Protein AF-A0A949B953-F1 (afdb_monomer_lite)

Sequence (654 aa):
AFLNSTVLLGNTYESQLEIIDISEKSSPKLAGSCKIEGVPNGIFVQDNYAYINNSYLDYQTKRYTLESKLFIVDIKNIKNPKVAGSCNIPANSWSVFVKDSFAYTTSSVMDEETKSYSNSVLQVIDITNKNAPLLKGKCSIPGGAWEIDTKDNFLIISNNEGGVNIIDISDSNNPKVVNSLNTGGNSYDITISGNYGYIADGFEGFVIIGLQKEKPEEENITAGDGSNETNTSPRAFIKVFGDKINIVDFIADNPVYFSARDSFDPDGDDISYKWYVNGTEVLNNYPQNSIISESDEELAYLFQKRGDFEISLTVSDGNLTSQAKKQIKVENQPAVIKQIKEHNFDIEIECRLENKGVSNLKDIECYLRTPQTYDPFQVINSIKTNITGVEEVFDDSWNLLSHFKFGKGAVVKKGGMLKAIITASVTMYEYSFPAINSAGKNYDPGDEDLSIYTTDDLFIDSDNPIIIEAAKKTVGDETDPVKKAKKLYKYVAAKLRYDFARAKVNYEFMYASEILKIGKGVCADYAILYAALLRASGIPARVVGGIPSFLILSEKGQELDVGHAWTEVKLPGYGWIPIDITQEQGFMNADHFLNLATEKGSSFLYESQTMDWTSYYFDGFKYKWEGTEQPEADQSLIYRIKNLALSDMQVYGG

Radius of gyration: 29.8 Å; chains: 1; bounding box: 82×74×64 Å

Structure (mmCIF, N/CA/C/O backbone):
data_AF-A0A949B953-F1
#
_entry.id   AF-A0A949B953-F1
#
loop_
_atom_site.group_PDB
_atom_site.id
_atom_site.type_symbol
_atom_site.label_atom_id
_atom_site.label_alt_id
_atom_site.label_comp_id
_atom_site.label_asym_id
_atom_site.label_entity_id
_atom_site.label_seq_id
_atom_site.pdbx_PDB_ins_code
_atom_site.Cartn_x
_atom_site.Cartn_y
_atom_site.Cartn_z
_atom_site.occupancy
_atom_site.B_iso_or_equiv
_atom_site.auth_seq_id
_atom_site.auth_comp_id
_atom_site.auth_asym_id
_atom_site.auth_atom_id
_atom_site.pdbx_PDB_model_num
ATOM 1 N N . ALA A 1 1 ? -22.555 2.350 -4.839 1.00 90.81 1 ALA A N 1
ATOM 2 C CA . ALA A 1 1 ? -21.191 2.250 -5.389 1.00 90.81 1 ALA A CA 1
ATOM 3 C C . ALA A 1 1 ? -21.212 1.330 -6.600 1.00 90.81 1 ALA A C 1
ATOM 5 O O . ALA A 1 1 ? -22.115 0.503 -6.701 1.00 90.81 1 ALA A O 1
ATOM 6 N N . PHE A 1 2 ? -20.254 1.495 -7.505 1.00 93.06 2 PHE A N 1
ATOM 7 C CA . PHE A 1 2 ? -20.124 0.704 -8.724 1.00 93.06 2 PHE A CA 1
ATOM 8 C C . PHE A 1 2 ? -18.705 0.164 -8.772 1.00 93.06 2 PHE A C 1
ATOM 10 O O . PHE A 1 2 ? -17.769 0.939 -8.590 1.00 93.06 2 PHE A O 1
ATOM 17 N N . LEU A 1 3 ? -18.557 -1.141 -8.956 1.00 92.81 3 LEU A N 1
ATOM 18 C CA . LEU A 1 3 ? -17.257 -1.796 -8.999 1.00 92.81 3 LEU A CA 1
ATOM 19 C C . LEU A 1 3 ? -17.149 -2.652 -10.244 1.00 92.81 3 LEU A C 1
ATOM 21 O O . LEU A 1 3 ? -18.099 -3.318 -10.647 1.00 92.81 3 LEU A O 1
ATOM 25 N N . ASN A 1 4 ? -15.957 -2.659 -10.809 1.00 90.88 4 ASN A N 1
ATOM 26 C CA . ASN A 1 4 ? -15.557 -3.636 -11.795 1.00 90.88 4 ASN A CA 1
ATOM 27 C C . ASN A 1 4 ? -14.851 -4.775 -11.060 1.00 90.88 4 ASN A C 1
ATOM 29 O O . ASN A 1 4 ? -13.895 -4.526 -10.328 1.00 90.88 4 ASN A O 1
ATOM 33 N N . SER A 1 5 ? -15.302 -6.011 -11.246 1.00 88.12 5 SER A N 1
ATOM 34 C CA . SER A 1 5 ? -14.641 -7.192 -10.688 1.00 88.12 5 SER A CA 1
ATOM 35 C C . SER A 1 5 ? -14.274 -8.174 -11.793 1.00 88.12 5 SER A C 1
ATOM 37 O O . SER A 1 5 ? -14.942 -8.252 -12.826 1.00 88.12 5 SER A O 1
ATOM 39 N N . THR A 1 6 ? -13.176 -8.901 -11.587 1.00 86.56 6 THR A N 1
ATOM 40 C CA . THR A 1 6 ? -12.700 -9.955 -12.487 1.00 86.56 6 THR A CA 1
ATOM 41 C C . THR A 1 6 ? -12.263 -11.147 -11.659 1.00 86.56 6 THR A C 1
ATOM 43 O O . THR A 1 6 ? -11.453 -11.004 -10.746 1.00 86.56 6 THR A O 1
ATOM 46 N N . VAL A 1 7 ? -12.777 -12.326 -11.994 1.00 83.38 7 VAL A N 1
ATOM 47 C CA . VAL A 1 7 ? -12.374 -13.587 -11.372 1.00 83.38 7 VAL A CA 1
ATOM 48 C C . VAL A 1 7 ? -11.598 -14.414 -12.389 1.00 83.38 7 VAL A C 1
ATOM 50 O O . VAL A 1 7 ? -12.064 -14.645 -13.508 1.00 83.38 7 VAL A O 1
ATOM 53 N N . LEU A 1 8 ? -10.414 -14.879 -11.986 1.00 77.56 8 LEU A N 1
ATOM 54 C CA . LEU A 1 8 ? -9.625 -15.836 -12.753 1.00 77.56 8 LEU A CA 1
ATOM 55 C C . LEU A 1 8 ? -10.157 -17.253 -12.504 1.00 77.56 8 LEU A C 1
ATOM 57 O O . LEU A 1 8 ? -10.098 -17.770 -11.390 1.00 77.56 8 LEU A O 1
ATOM 61 N N . LEU A 1 9 ? -10.655 -17.894 -13.558 1.00 75.06 9 LEU A N 1
ATOM 62 C CA . LEU A 1 9 ? -11.172 -19.260 -13.540 1.00 75.06 9 LEU A CA 1
ATOM 63 C C . LEU A 1 9 ? -10.299 -20.136 -14.446 1.00 75.06 9 LEU A C 1
ATOM 65 O O . LEU A 1 9 ? -10.559 -20.294 -15.643 1.00 75.06 9 LEU A O 1
ATOM 69 N N . GLY A 1 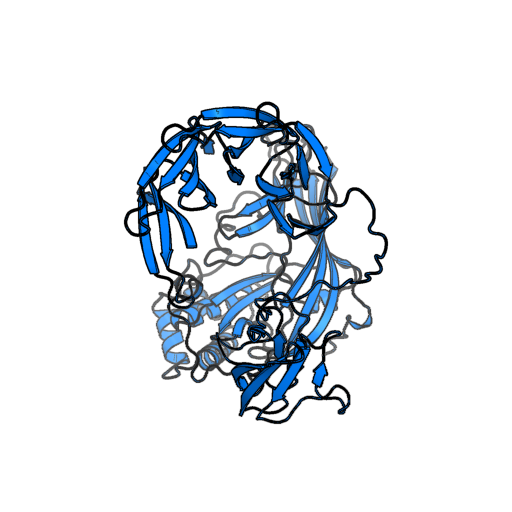10 ? -9.225 -20.690 -13.877 1.00 76.81 10 GLY A N 1
ATOM 70 C CA . GLY A 1 10 ? -8.228 -21.450 -14.633 1.00 76.81 10 GLY A CA 1
ATOM 71 C C . GLY A 1 10 ? -7.516 -20.567 -15.663 1.00 76.81 10 GLY A C 1
ATOM 72 O O . GLY A 1 10 ? -6.790 -19.659 -15.282 1.00 76.81 10 GLY A O 1
ATOM 73 N N . ASN A 1 11 ? -7.751 -20.820 -16.957 1.00 67.75 11 ASN A N 1
ATOM 74 C CA . ASN A 1 11 ? -7.204 -20.029 -18.074 1.00 67.75 11 ASN A CA 1
ATOM 75 C C . ASN A 1 11 ? -8.227 -19.042 -18.678 1.00 67.75 11 ASN A C 1
ATOM 77 O O . ASN A 1 11 ? -8.017 -18.539 -19.780 1.00 67.75 11 ASN A O 1
ATOM 81 N N . THR A 1 12 ? -9.368 -18.828 -18.020 1.00 64.94 12 THR A N 1
ATOM 82 C CA . THR A 1 12 ? -10.447 -17.949 -18.501 1.00 64.94 12 THR A CA 1
ATOM 83 C C . THR A 1 12 ? -10.809 -16.898 -17.461 1.00 64.94 12 THR A C 1
ATOM 85 O O . THR A 1 12 ? -10.579 -17.099 -16.271 1.00 64.94 12 THR A O 1
ATOM 88 N N . TYR A 1 13 ? -11.388 -15.788 -17.917 1.00 74.00 13 TYR A N 1
ATOM 89 C CA . TYR A 1 13 ? -11.782 -14.664 -17.073 1.00 74.00 13 TYR A CA 1
ATOM 90 C C . TYR A 1 13 ? -13.293 -14.493 -17.112 1.00 74.00 13 TYR A C 1
ATOM 92 O O . TYR A 1 13 ? -13.905 -14.568 -18.181 1.00 74.00 13 TYR A O 1
ATOM 100 N N . GLU A 1 14 ? -13.879 -14.223 -15.952 1.00 85.06 14 GLU A N 1
ATOM 101 C CA . GLU A 1 14 ? -15.237 -13.705 -15.863 1.00 85.06 14 GLU A CA 1
ATOM 102 C C . GLU A 1 14 ? -15.207 -12.343 -15.182 1.00 85.06 14 GLU A C 1
ATOM 104 O O . GLU A 1 14 ? -14.831 -12.237 -14.014 1.00 85.06 14 GLU A O 1
ATOM 109 N N . SER A 1 15 ? -15.617 -11.314 -15.922 1.00 90.25 15 SER A N 1
ATOM 110 C CA . SER A 1 15 ? -15.699 -9.948 -15.422 1.00 90.25 15 SER A CA 1
ATOM 111 C C . SER A 1 15 ? -17.143 -9.478 -15.334 1.00 90.25 15 SER A C 1
ATOM 113 O O . SER A 1 15 ? -18.028 -9.922 -16.078 1.00 90.25 15 SER A O 1
ATOM 115 N N . GLN A 1 16 ? -17.403 -8.582 -14.390 1.00 93.62 16 GLN A N 1
ATOM 116 C CA . GLN A 1 16 ? -18.730 -8.025 -14.181 1.00 93.62 16 GLN A CA 1
ATOM 117 C C . GLN A 1 16 ? -18.672 -6.611 -13.604 1.00 93.62 16 GLN A C 1
ATOM 119 O O . GLN A 1 16 ? -17.762 -6.254 -12.860 1.00 93.62 16 GLN A O 1
ATOM 124 N N . LEU A 1 17 ? -19.692 -5.825 -13.940 1.00 95.62 17 LEU A N 1
ATOM 125 C CA . LEU A 1 17 ? -20.083 -4.658 -13.163 1.00 95.62 17 LEU A CA 1
ATOM 126 C C . LEU A 1 17 ? -20.896 -5.136 -11.963 1.00 95.62 17 LEU A C 1
ATOM 128 O O . LEU A 1 17 ? -21.917 -5.804 -12.140 1.00 95.62 17 LEU A O 1
ATOM 132 N N . GLU A 1 18 ? -20.499 -4.726 -10.769 1.00 96.00 18 GLU A N 1
ATOM 133 C CA . GLU A 1 18 ? -21.241 -4.901 -9.528 1.00 96.00 18 GLU A CA 1
ATOM 134 C C . GLU A 1 18 ? -21.779 -3.557 -9.042 1.00 96.00 18 GLU A C 1
ATOM 136 O O . GLU A 1 18 ? -21.065 -2.556 -8.972 1.00 96.00 18 GLU A O 1
ATOM 141 N N . ILE A 1 19 ? -23.059 -3.534 -8.684 1.00 96.25 19 ILE A N 1
ATOM 142 C CA . ILE A 1 19 ? -23.706 -2.386 -8.055 1.00 96.25 19 ILE A CA 1
ATOM 143 C C . ILE A 1 19 ? -23.865 -2.723 -6.584 1.00 96.25 19 ILE A C 1
ATOM 145 O O . ILE A 1 19 ? -24.593 -3.649 -6.231 1.00 96.25 19 ILE A O 1
ATOM 149 N N . ILE A 1 20 ? -23.202 -1.959 -5.726 1.00 95.50 20 ILE A N 1
ATOM 150 C CA . ILE A 1 20 ? -23.234 -2.146 -4.277 1.00 95.50 20 ILE A CA 1
ATOM 151 C C . ILE A 1 20 ? -24.109 -1.062 -3.653 1.00 95.50 20 ILE A C 1
ATOM 153 O O . ILE A 1 20 ? -23.852 0.138 -3.811 1.00 95.50 20 ILE A O 1
ATOM 157 N N . ASP A 1 21 ? -25.142 -1.484 -2.933 1.00 91.12 21 ASP A N 1
ATOM 158 C CA . ASP A 1 21 ? -25.922 -0.627 -2.052 1.00 91.12 21 ASP A CA 1
ATOM 159 C C . ASP A 1 21 ? -25.069 -0.268 -0.833 1.00 91.12 21 ASP A C 1
ATOM 161 O O . ASP A 1 21 ? -24.653 -1.134 -0.065 1.00 91.12 21 ASP A O 1
ATOM 165 N N . ILE A 1 22 ? -24.797 1.027 -0.694 1.00 92.56 22 ILE A N 1
ATOM 166 C CA . ILE A 1 22 ? -24.008 1.617 0.392 1.00 92.56 22 ILE A CA 1
ATOM 167 C C . ILE A 1 22 ? -24.852 2.567 1.254 1.00 92.56 22 ILE A C 1
ATOM 169 O O . ILE A 1 22 ? -24.303 3.418 1.954 1.00 92.56 22 ILE A O 1
ATOM 173 N N . SER A 1 23 ? -26.185 2.462 1.179 1.00 89.06 23 SER A N 1
ATOM 174 C CA . SER A 1 23 ? -27.101 3.235 2.030 1.00 89.06 23 SER A CA 1
ATOM 175 C C . SER A 1 23 ? -26.819 2.995 3.517 1.00 89.06 23 SER A C 1
ATOM 177 O O . SER A 1 23 ? -26.822 3.935 4.311 1.00 89.06 23 SER A O 1
ATOM 179 N N . GLU A 1 24 ? -26.462 1.760 3.871 1.00 89.06 24 GLU A N 1
ATOM 180 C CA . GLU A 1 24 ? -25.864 1.389 5.149 1.00 89.06 24 GLU A CA 1
ATOM 181 C C . GLU A 1 24 ? -24.350 1.192 4.969 1.00 89.06 24 GLU A C 1
ATOM 183 O O . GLU A 1 24 ? -23.883 0.109 4.628 1.00 89.06 24 GLU A O 1
ATOM 188 N N . LYS A 1 25 ? -23.560 2.251 5.193 1.00 82.19 25 LYS A N 1
ATOM 189 C CA . LYS A 1 25 ? -22.101 2.241 4.949 1.00 82.19 25 LYS A CA 1
ATOM 190 C C . LYS A 1 25 ? -21.339 1.146 5.709 1.00 82.19 25 LYS A C 1
ATOM 192 O O . LYS A 1 25 ? -20.300 0.702 5.241 1.00 82.19 25 LYS A O 1
ATOM 197 N N . SER A 1 26 ? -21.847 0.719 6.865 1.00 85.00 26 SER A N 1
ATOM 198 C CA . SER A 1 26 ? -21.290 -0.368 7.683 1.00 85.00 26 SER A CA 1
ATOM 199 C C . SER A 1 26 ? -21.662 -1.770 7.194 1.00 85.00 26 SER A C 1
ATOM 201 O O . SER A 1 26 ? -21.148 -2.752 7.717 1.00 85.00 26 SER A O 1
ATOM 203 N N . SER A 1 27 ? -22.587 -1.885 6.241 1.00 84.62 27 SER A N 1
ATOM 204 C CA . SER A 1 27 ? -23.055 -3.160 5.698 1.00 84.62 27 SER A CA 1
ATOM 205 C C . SER A 1 27 ? -23.352 -3.020 4.199 1.00 84.62 27 SER A C 1
ATOM 207 O O . SER A 1 27 ? -24.516 -3.089 3.788 1.00 84.62 27 SER A O 1
ATOM 209 N N . PRO A 1 28 ? -22.316 -2.796 3.368 1.00 91.75 28 PRO A N 1
ATOM 210 C CA . PRO A 1 28 ? -22.481 -2.745 1.923 1.00 91.75 28 PRO A CA 1
ATOM 211 C C . PRO A 1 28 ? -23.041 -4.074 1.403 1.00 91.75 28 PRO A C 1
ATOM 213 O O . PRO A 1 28 ? -22.605 -5.151 1.811 1.00 91.75 28 PRO A O 1
ATOM 216 N N . LYS A 1 29 ? -24.027 -4.008 0.504 1.00 94.25 29 LYS A N 1
ATOM 217 C CA . LYS A 1 29 ? -24.713 -5.194 -0.036 1.00 94.25 29 LYS A CA 1
ATOM 218 C C . LYS A 1 29 ? -24.727 -5.159 -1.553 1.00 94.25 29 LYS A C 1
ATOM 220 O O . LYS A 1 29 ? -25.023 -4.128 -2.146 1.00 94.25 29 LYS A O 1
ATOM 225 N N . LEU A 1 30 ? -24.478 -6.301 -2.188 1.00 95.25 30 LEU A N 1
ATOM 226 C CA . LEU A 1 30 ? -24.651 -6.434 -3.632 1.00 95.25 30 LEU A CA 1
ATOM 227 C C . LEU A 1 30 ? -26.125 -6.199 -3.998 1.00 95.25 30 LEU A C 1
ATOM 229 O O . LEU A 1 30 ? -27.012 -6.937 -3.569 1.00 95.25 30 LEU A O 1
ATOM 233 N N . ALA A 1 31 ? -26.378 -5.158 -4.784 1.00 94.56 31 ALA A N 1
ATOM 234 C CA . ALA A 1 31 ? -27.703 -4.766 -5.251 1.00 94.56 31 ALA A CA 1
ATOM 235 C C . ALA A 1 31 ? -28.043 -5.389 -6.612 1.00 94.56 31 ALA A C 1
ATOM 237 O O . ALA A 1 31 ? -29.205 -5.712 -6.862 1.00 94.56 31 ALA A O 1
ATOM 238 N N . GLY A 1 32 ? -27.038 -5.581 -7.468 1.00 95.62 32 GLY A N 1
ATOM 239 C CA . GLY A 1 32 ? -27.163 -6.229 -8.770 1.00 95.62 32 GLY A CA 1
ATOM 240 C C . GLY A 1 32 ? -25.820 -6.322 -9.486 1.00 95.62 32 GLY A C 1
ATOM 241 O O . GLY A 1 32 ? -24.843 -5.706 -9.064 1.00 95.62 32 GLY A O 1
ATOM 242 N N . SER A 1 33 ? -25.769 -7.094 -10.569 1.00 96.44 33 SER A N 1
ATOM 243 C CA . SER A 1 33 ? -24.565 -7.232 -11.387 1.00 96.44 33 SER A CA 1
ATOM 244 C C . SER A 1 33 ? -24.885 -7.452 -12.864 1.00 96.44 33 SER A C 1
ATOM 246 O O . SER A 1 33 ? -25.982 -7.889 -13.221 1.00 96.44 33 SER A O 1
ATOM 248 N N . CYS A 1 34 ? -23.929 -7.123 -13.731 1.00 95.38 34 CYS A N 1
ATOM 249 C CA . CYS A 1 34 ? -23.984 -7.367 -15.171 1.00 95.38 34 CYS A CA 1
ATOM 250 C C . CYS A 1 34 ? -22.644 -7.939 -15.624 1.00 95.38 34 CYS A C 1
ATOM 252 O O . CYS A 1 34 ? -21.617 -7.300 -15.419 1.00 95.38 34 CYS A O 1
ATOM 254 N N . LYS A 1 35 ? -22.645 -9.107 -16.278 1.00 94.00 35 LYS A N 1
ATOM 255 C CA . LYS A 1 35 ? -21.423 -9.655 -16.881 1.00 94.00 35 LYS A CA 1
ATOM 256 C C . LYS A 1 35 ? -20.938 -8.749 -18.010 1.00 94.00 35 LYS A C 1
ATOM 258 O O . LYS A 1 35 ? -21.750 -8.255 -18.797 1.00 94.00 35 LYS A O 1
ATOM 263 N N . ILE A 1 36 ? -19.627 -8.562 -18.083 1.00 89.62 36 ILE A N 1
ATOM 264 C CA . ILE A 1 36 ? -18.950 -7.778 -19.115 1.00 89.62 36 ILE A CA 1
ATOM 265 C C . ILE A 1 36 ? -17.799 -8.616 -19.665 1.00 89.62 36 ILE A C 1
ATOM 267 O O . ILE A 1 36 ? -17.185 -9.408 -18.955 1.00 89.62 36 ILE A O 1
ATOM 271 N N . GLU A 1 37 ? -17.573 -8.501 -20.966 1.00 86.50 37 GLU A N 1
ATOM 272 C CA . GLU A 1 37 ? -16.515 -9.224 -21.660 1.00 86.50 37 GLU A CA 1
ATOM 273 C C . GLU A 1 37 ? -15.195 -8.443 -21.589 1.00 86.50 37 GLU A C 1
ATOM 275 O O . GLU A 1 37 ? -15.188 -7.229 -21.791 1.00 86.50 37 GLU A O 1
ATOM 280 N N . GLY A 1 38 ? -14.080 -9.150 -21.397 1.00 82.38 38 GLY A N 1
ATOM 281 C CA . GLY A 1 38 ? -12.755 -8.543 -21.249 1.00 82.38 38 GLY A CA 1
ATOM 282 C C . GLY A 1 38 ? -12.456 -8.152 -19.803 1.00 82.38 38 GLY A C 1
ATOM 283 O O . GLY A 1 38 ? -13.259 -8.407 -18.915 1.00 82.38 38 GLY A O 1
ATOM 284 N N . VAL A 1 39 ? -11.277 -7.575 -19.573 1.00 83.56 39 VAL A N 1
ATOM 285 C CA . VAL A 1 39 ? -10.839 -7.114 -18.252 1.00 83.56 39 VAL A CA 1
ATOM 286 C C . VAL A 1 39 ? -11.155 -5.622 -18.128 1.00 83.56 39 VAL A C 1
ATOM 288 O O . VAL A 1 39 ? -10.589 -4.830 -18.887 1.00 83.56 39 VAL A O 1
ATOM 291 N N . PRO A 1 40 ? -12.057 -5.217 -17.226 1.00 88.00 40 PRO A N 1
ATOM 292 C CA . PRO A 1 40 ? -12.414 -3.821 -17.041 1.00 88.00 40 PRO A CA 1
ATOM 293 C C . PRO A 1 40 ? -11.275 -3.034 -16.382 1.00 88.00 40 PRO A C 1
ATOM 295 O O . PRO A 1 40 ? -10.717 -3.494 -15.389 1.00 88.00 40 PRO A O 1
ATOM 298 N N . ASN A 1 41 ? -10.970 -1.840 -16.898 1.00 84.69 41 ASN A N 1
ATOM 299 C CA . ASN A 1 41 ? -9.878 -0.996 -16.385 1.00 84.69 41 ASN A CA 1
ATOM 300 C C . ASN A 1 41 ? -10.395 0.202 -15.569 1.00 84.69 41 ASN A C 1
ATOM 302 O O . ASN A 1 41 ? -9.913 0.481 -14.480 1.00 84.69 41 ASN A O 1
ATOM 306 N N . GLY A 1 42 ? -11.428 0.867 -16.068 1.00 88.31 42 GLY A N 1
ATOM 307 C CA . GLY A 1 42 ? -11.964 2.127 -15.582 1.00 88.31 42 GLY A CA 1
ATOM 308 C C . GLY A 1 42 ? -13.483 2.160 -15.716 1.00 88.31 42 GLY A C 1
ATOM 309 O O . GLY A 1 42 ? -14.091 1.460 -16.536 1.00 88.31 42 GLY A O 1
ATOM 310 N N . ILE A 1 43 ? -14.111 2.955 -14.857 1.00 94.06 43 ILE A N 1
ATOM 311 C CA . ILE A 1 43 ? -15.560 3.105 -14.794 1.00 94.06 43 ILE A CA 1
ATOM 312 C C . ILE A 1 43 ? -15.926 4.557 -14.541 1.00 94.06 43 ILE A C 1
ATOM 314 O O . ILE A 1 43 ? -15.418 5.189 -13.622 1.00 94.06 43 ILE A O 1
ATOM 318 N N . PHE A 1 44 ? -16.884 5.047 -15.314 1.00 95.00 44 PHE A N 1
ATOM 319 C CA . PHE A 1 44 ? -17.540 6.317 -15.056 1.00 95.00 44 PHE A CA 1
ATOM 320 C C . PHE A 1 44 ? -19.038 6.099 -14.983 1.00 95.00 44 PHE A C 1
ATOM 322 O O . PHE A 1 44 ? -19.592 5.305 -15.744 1.00 95.00 44 PHE A O 1
ATOM 329 N N . VAL A 1 45 ? -19.717 6.797 -14.081 1.00 94.62 45 VAL A N 1
ATOM 330 C CA . VAL A 1 45 ? -21.170 6.694 -13.947 1.00 94.62 45 VAL A CA 1
ATOM 331 C C . VAL A 1 45 ? -21.773 8.074 -14.077 1.00 94.62 45 VAL A C 1
ATOM 333 O O . VAL A 1 45 ? -21.436 8.981 -13.323 1.00 94.62 45 VAL A O 1
ATOM 336 N N . GLN A 1 46 ? -22.695 8.209 -15.025 1.00 93.00 46 GLN A N 1
ATOM 337 C CA . GLN A 1 46 ? -23.462 9.428 -15.225 1.00 93.00 46 GLN A CA 1
ATOM 338 C C . GLN A 1 46 ? -24.925 9.064 -15.456 1.00 93.00 46 GLN A C 1
ATOM 340 O O . GLN A 1 46 ? -25.251 8.226 -16.305 1.00 93.00 46 GLN A O 1
ATOM 345 N N . ASP A 1 47 ? -25.812 9.718 -14.711 1.00 90.38 47 ASP A N 1
ATOM 346 C CA . ASP A 1 47 ? -27.256 9.508 -14.776 1.00 90.38 47 ASP A CA 1
ATOM 347 C C . ASP A 1 47 ? -27.640 8.028 -14.557 1.00 90.38 47 ASP A C 1
ATOM 349 O O . ASP A 1 47 ? -27.398 7.457 -13.497 1.00 90.38 47 ASP A O 1
ATOM 353 N N . ASN A 1 48 ? -28.249 7.398 -15.567 1.00 95.12 48 ASN A N 1
ATOM 354 C CA . ASN A 1 48 ? -28.695 6.004 -15.543 1.00 95.12 48 ASN A CA 1
ATOM 355 C C . ASN A 1 48 ? -27.749 5.060 -16.301 1.00 95.12 48 ASN A C 1
ATOM 357 O O . ASN A 1 48 ? -28.179 3.975 -16.697 1.00 95.12 48 ASN A O 1
ATOM 361 N N . TYR A 1 49 ? -26.495 5.456 -16.537 1.00 97.00 49 TYR A N 1
ATOM 362 C CA . TYR A 1 49 ? -25.543 4.648 -17.295 1.00 97.00 49 TYR A CA 1
ATOM 363 C C . TYR A 1 49 ? -24.179 4.551 -16.613 1.00 97.00 49 TYR A C 1
ATOM 365 O O . TYR A 1 49 ? -23.651 5.541 -16.108 1.00 97.00 49 TYR A O 1
ATOM 373 N N . ALA A 1 50 ? -23.597 3.354 -16.660 1.00 96.81 50 ALA A N 1
ATOM 374 C CA . ALA A 1 50 ? -22.189 3.118 -16.368 1.00 96.81 50 ALA A CA 1
ATOM 375 C C . ALA A 1 50 ? -21.417 2.913 -17.678 1.00 96.81 50 ALA A C 1
ATOM 377 O O . ALA A 1 50 ? -21.876 2.204 -18.575 1.00 96.81 50 ALA A O 1
ATOM 378 N N . TYR A 1 51 ? -20.249 3.531 -17.780 1.00 96.62 51 TYR A N 1
ATOM 379 C CA . TYR A 1 51 ? -19.359 3.503 -18.934 1.00 96.62 51 TYR A CA 1
ATOM 380 C C . TYR A 1 51 ? -18.082 2.808 -18.504 1.00 96.62 51 TYR A C 1
ATOM 382 O O . TYR A 1 51 ? -17.466 3.227 -17.529 1.00 96.62 51 TYR A O 1
ATOM 390 N N . ILE A 1 52 ? -17.730 1.717 -19.175 1.00 94.88 52 ILE A N 1
ATOM 391 C CA . ILE A 1 52 ? -16.695 0.800 -18.696 1.00 94.88 52 ILE A CA 1
ATOM 392 C C . ILE A 1 52 ? -15.784 0.456 -19.859 1.00 94.88 52 ILE A C 1
ATOM 394 O O . ILE A 1 52 ? -16.219 -0.160 -20.836 1.00 94.88 52 ILE A O 1
ATOM 398 N N . ASN A 1 53 ? -14.518 0.841 -19.770 1.00 91.31 53 ASN A N 1
ATOM 399 C CA . ASN A 1 53 ? -13.521 0.398 -20.734 1.00 91.31 53 ASN A CA 1
ATOM 400 C C . ASN A 1 53 ? -13.008 -0.997 -20.335 1.00 91.31 53 ASN A C 1
ATOM 402 O O . ASN A 1 53 ? -12.874 -1.337 -19.163 1.00 91.31 53 ASN A O 1
ATOM 406 N N . ASN A 1 54 ? -12.792 -1.848 -21.328 1.00 86.81 54 ASN A N 1
ATOM 407 C CA . ASN A 1 54 ? -12.352 -3.221 -21.129 1.00 86.81 54 ASN A CA 1
ATOM 408 C C . ASN A 1 54 ? -11.227 -3.533 -22.097 1.00 86.81 54 ASN A C 1
ATOM 410 O O . ASN A 1 54 ? -11.342 -3.249 -23.291 1.00 86.81 54 ASN A O 1
ATOM 414 N N . SER A 1 55 ? -10.172 -4.152 -21.583 1.00 81.06 55 SER A N 1
ATOM 415 C CA . SER A 1 55 ? -9.017 -4.584 -22.355 1.00 81.06 55 SER A CA 1
ATOM 416 C C . SER A 1 55 ? -8.897 -6.099 -22.386 1.00 81.06 55 SER A C 1
ATOM 418 O O . SER A 1 55 ? -9.305 -6.808 -21.470 1.00 81.06 55 SER A O 1
ATOM 420 N N . TYR A 1 56 ? -8.311 -6.609 -23.464 1.00 76.44 56 TYR A N 1
ATOM 421 C CA . TYR A 1 56 ? -8.087 -8.037 -23.656 1.00 76.44 56 TYR A CA 1
ATOM 422 C C . TYR A 1 56 ? -6.595 -8.335 -23.510 1.00 76.44 56 TYR A C 1
ATOM 424 O O . TYR A 1 56 ? -5.847 -8.256 -24.485 1.00 76.44 56 TYR A O 1
ATOM 432 N N . LEU A 1 57 ? -6.140 -8.625 -22.290 1.00 67.81 57 LEU A N 1
ATOM 433 C CA . LEU A 1 57 ? -4.733 -8.893 -21.977 1.00 67.81 57 LEU A CA 1
ATOM 434 C C . LEU A 1 57 ? -4.443 -10.403 -21.979 1.00 67.81 57 LEU A C 1
ATOM 436 O O . LEU A 1 57 ? -5.140 -11.170 -21.321 1.00 67.81 57 LEU A O 1
ATOM 440 N N . ASP A 1 58 ? -3.394 -10.826 -22.685 1.00 64.69 58 ASP A N 1
ATOM 441 C CA . ASP A 1 58 ? -2.803 -12.158 -22.535 1.00 64.69 58 ASP A CA 1
ATOM 442 C C . ASP A 1 58 ? -1.686 -12.085 -21.499 1.00 64.69 58 ASP A C 1
ATOM 444 O O . ASP A 1 58 ? -0.659 -11.438 -21.705 1.00 64.69 58 ASP A O 1
ATOM 448 N N . TYR A 1 59 ? -1.898 -12.758 -20.372 1.00 62.38 59 TYR A N 1
ATOM 449 C CA . TYR A 1 59 ? -0.985 -12.750 -19.235 1.00 62.38 59 TYR A CA 1
ATOM 450 C C . TYR A 1 59 ? 0.242 -13.652 -19.423 1.00 62.38 59 TYR A C 1
ATOM 452 O O . TYR A 1 59 ? 1.253 -13.423 -18.761 1.00 62.38 59 TYR A O 1
ATOM 460 N N . GLN A 1 60 ? 0.207 -14.632 -20.336 1.00 59.69 60 GLN A N 1
ATOM 461 C CA . GLN A 1 60 ? 1.396 -15.432 -20.662 1.00 59.69 60 GLN A CA 1
ATOM 462 C C . GLN A 1 60 ? 2.392 -14.605 -21.465 1.00 59.69 60 GLN A C 1
ATOM 464 O O . GLN A 1 60 ? 3.598 -14.668 -21.229 1.00 59.69 60 GLN A O 1
ATOM 469 N N . THR A 1 61 ? 1.886 -13.810 -22.407 1.00 61.72 61 THR A N 1
ATOM 470 C CA . THR A 1 61 ? 2.724 -12.943 -23.242 1.00 61.72 61 THR A CA 1
ATOM 471 C C . THR A 1 61 ? 2.868 -11.523 -22.691 1.00 61.72 61 THR A C 1
ATOM 473 O O . THR A 1 61 ? 3.684 -10.763 -23.211 1.00 61.72 61 THR A O 1
ATOM 476 N N . LYS A 1 62 ? 2.111 -11.173 -21.638 1.00 61.75 62 LYS A N 1
ATOM 477 C CA . LYS A 1 62 ? 1.960 -9.819 -21.070 1.00 61.75 62 LYS A CA 1
ATOM 478 C C . LYS A 1 62 ? 1.630 -8.770 -22.139 1.00 61.75 62 LYS A C 1
ATOM 480 O O . LYS A 1 62 ? 2.141 -7.652 -22.109 1.00 61.75 62 LYS A O 1
ATOM 485 N N . ARG A 1 63 ? 0.809 -9.144 -23.124 1.00 62.72 63 ARG A N 1
ATOM 486 C CA . ARG A 1 63 ? 0.474 -8.301 -24.281 1.00 62.72 63 ARG A CA 1
ATOM 487 C C . ARG A 1 63 ? -1.026 -8.184 -24.465 1.00 62.72 63 ARG A C 1
ATOM 489 O O . ARG A 1 63 ? -1.760 -9.161 -24.342 1.00 62.72 63 ARG A O 1
ATOM 496 N N . TYR A 1 64 ? -1.482 -6.984 -24.804 1.00 67.25 64 TYR A N 1
ATOM 497 C CA . TYR A 1 64 ? -2.859 -6.779 -25.231 1.00 67.25 64 TYR A CA 1
ATOM 498 C C . TYR A 1 64 ? -3.073 -7.461 -26.584 1.00 67.25 64 TYR A C 1
ATOM 500 O O . TYR A 1 64 ? -2.302 -7.274 -27.523 1.00 67.25 64 TYR A O 1
ATOM 508 N N . THR A 1 65 ? -4.092 -8.309 -26.649 1.00 58.59 65 THR A N 1
ATOM 509 C CA . THR A 1 65 ? -4.294 -9.282 -27.729 1.00 58.59 65 THR A CA 1
ATOM 510 C C . THR A 1 65 ? -5.161 -8.765 -28.868 1.00 58.59 65 THR A C 1
ATOM 512 O O . THR A 1 65 ? -5.036 -9.271 -29.982 1.00 58.59 65 THR A O 1
ATOM 515 N N . LEU A 1 66 ? -6.042 -7.789 -28.602 1.00 61.00 66 LEU A N 1
ATOM 516 C CA . LEU A 1 66 ? -7.092 -7.300 -29.507 1.00 61.00 66 LEU A CA 1
ATOM 517 C C . LEU A 1 66 ? -7.444 -5.821 -29.238 1.00 61.00 66 LEU A C 1
ATOM 519 O O . LEU A 1 66 ? -6.988 -5.238 -28.255 1.00 61.00 66 LEU A O 1
ATOM 523 N N . GLU A 1 67 ? -8.281 -5.230 -30.103 1.00 69.81 67 GLU A N 1
ATOM 524 C CA . GLU A 1 67 ? -8.979 -3.965 -29.819 1.00 69.81 67 GLU A CA 1
ATOM 525 C C . GLU A 1 67 ? -9.783 -4.085 -28.512 1.00 69.81 67 GLU A C 1
ATOM 527 O O . GLU A 1 67 ? -10.500 -5.066 -28.302 1.00 69.81 67 GLU A O 1
ATOM 532 N N . SER A 1 68 ? -9.662 -3.084 -27.642 1.00 85.62 68 SER A N 1
ATOM 533 C CA . SER A 1 68 ? -10.444 -2.954 -26.410 1.00 85.62 68 SER A CA 1
ATOM 534 C C . SER A 1 68 ? -11.883 -2.519 -26.729 1.00 85.62 68 SER A C 1
ATOM 536 O O . SER A 1 68 ? -12.204 -2.124 -27.854 1.00 85.62 68 SER A O 1
ATOM 538 N N . LYS A 1 69 ? -12.783 -2.565 -25.742 1.00 90.81 69 LYS A N 1
ATOM 539 C CA . LYS A 1 69 ? -14.167 -2.085 -25.898 1.00 90.81 69 LYS A CA 1
ATOM 540 C C . LYS A 1 69 ? -14.545 -1.083 -24.820 1.00 90.81 69 LYS A C 1
ATOM 542 O O . LYS A 1 69 ? -14.216 -1.266 -23.653 1.00 90.81 69 LYS A O 1
ATOM 547 N N . LEU A 1 70 ? -15.311 -0.070 -25.211 1.00 94.44 70 LEU A N 1
ATOM 548 C CA . LEU A 1 70 ? -16.120 0.719 -24.289 1.00 94.44 70 LEU A CA 1
ATOM 549 C C . LEU A 1 70 ? -17.515 0.099 -24.231 1.00 94.44 70 LEU A C 1
ATOM 551 O O . LEU A 1 70 ? -18.196 0.023 -25.256 1.00 94.44 70 LEU A O 1
ATOM 555 N N . PHE A 1 71 ? -17.947 -0.314 -23.046 1.00 95.44 71 PHE A N 1
ATOM 556 C CA . PHE A 1 71 ? -19.309 -0.756 -22.775 1.00 95.44 71 PHE A CA 1
ATOM 557 C C . PHE A 1 71 ? -20.116 0.364 -22.130 1.00 95.44 71 PHE A C 1
ATOM 559 O O . PHE A 1 71 ? -19.632 1.066 -21.246 1.00 95.44 71 PHE A O 1
ATOM 566 N N . ILE A 1 72 ? -21.370 0.490 -22.555 1.00 97.44 72 ILE A N 1
ATOM 567 C CA . ILE A 1 72 ? -22.379 1.330 -21.918 1.00 97.44 72 ILE A CA 1
ATOM 568 C C . ILE A 1 72 ? -23.401 0.393 -21.290 1.00 97.44 72 ILE A C 1
ATOM 570 O O . ILE A 1 72 ? -24.044 -0.390 -21.992 1.00 97.44 72 ILE A O 1
ATOM 574 N N . VAL A 1 73 ? -23.558 0.468 -19.976 1.00 97.62 73 VAL A N 1
ATOM 575 C CA . VAL A 1 73 ? -24.470 -0.367 -19.194 1.00 97.62 73 VAL A CA 1
ATOM 576 C C . VAL A 1 73 ? -25.614 0.500 -18.684 1.00 97.62 73 VAL A C 1
ATOM 578 O O . VAL A 1 73 ? -25.382 1.462 -17.960 1.00 97.62 73 VAL A O 1
ATOM 581 N N . ASP A 1 74 ? -26.847 0.165 -19.058 1.00 97.44 74 ASP A N 1
ATOM 582 C CA . ASP A 1 74 ? -28.058 0.735 -18.468 1.00 97.44 74 ASP A CA 1
ATOM 583 C C . ASP A 1 74 ? -28.210 0.208 -17.037 1.00 97.44 74 ASP A C 1
ATOM 585 O O . ASP A 1 74 ? -28.341 -0.999 -16.804 1.00 97.44 74 ASP A O 1
ATOM 589 N N . ILE A 1 75 ? -28.182 1.135 -16.083 1.00 97.06 75 ILE A N 1
ATOM 590 C CA . ILE A 1 75 ? -28.296 0.878 -14.645 1.00 97.06 75 ILE A CA 1
ATOM 591 C C . ILE A 1 75 ? -29.595 1.447 -14.057 1.00 97.06 75 ILE A C 1
ATOM 593 O O . ILE A 1 75 ? -29.752 1.481 -12.836 1.00 97.06 75 ILE A O 1
ATOM 597 N N . LYS A 1 76 ? -30.568 1.846 -14.892 1.00 95.75 76 LYS A N 1
ATOM 598 C CA . LYS A 1 76 ? -31.874 2.364 -14.440 1.00 95.75 76 LYS A CA 1
ATOM 599 C C . LYS A 1 76 ? -32.588 1.390 -13.505 1.00 95.75 76 LYS A C 1
ATOM 601 O O . LYS A 1 76 ? -33.261 1.798 -12.561 1.00 95.75 76 LYS A O 1
ATOM 606 N N . ASN A 1 77 ? -32.452 0.090 -13.768 1.00 95.12 77 ASN A N 1
ATOM 607 C CA . ASN A 1 77 ? -32.805 -0.949 -12.812 1.00 95.12 77 ASN A CA 1
ATOM 608 C C . ASN A 1 77 ? -31.531 -1.517 -12.185 1.00 95.12 77 ASN A C 1
ATOM 610 O O . ASN A 1 77 ? -30.959 -2.476 -12.697 1.00 95.12 77 ASN A O 1
ATOM 614 N N . ILE A 1 78 ? -31.143 -0.968 -11.035 1.00 93.31 78 ILE A N 1
ATOM 615 C CA . ILE A 1 78 ? -29.932 -1.368 -10.304 1.00 93.31 78 ILE A CA 1
ATOM 616 C C . ILE A 1 78 ? -29.885 -2.857 -9.927 1.00 93.31 78 ILE A C 1
ATOM 618 O O . ILE A 1 78 ? -28.811 -3.388 -9.681 1.00 93.31 78 ILE A O 1
ATOM 622 N N . LYS A 1 79 ? -31.034 -3.548 -9.892 1.00 94.75 79 LYS A N 1
ATOM 623 C CA . LYS A 1 79 ? -31.105 -4.989 -9.600 1.00 94.75 79 LYS A CA 1
ATOM 624 C C . LYS A 1 79 ? -30.871 -5.867 -10.824 1.00 94.75 79 LYS A C 1
ATOM 626 O O . LYS A 1 79 ? -30.670 -7.069 -10.691 1.00 94.75 79 LYS A O 1
ATOM 631 N N . ASN A 1 80 ? -30.977 -5.291 -12.015 1.00 95.06 80 ASN A N 1
ATOM 632 C CA . ASN A 1 80 ? -30.808 -5.987 -13.283 1.00 95.06 80 ASN A CA 1
ATOM 633 C C . ASN A 1 80 ? -30.172 -5.041 -14.314 1.00 95.06 80 ASN A C 1
ATOM 635 O O . ASN A 1 80 ? -30.846 -4.676 -15.287 1.00 95.06 80 ASN A O 1
ATOM 639 N N . PRO A 1 81 ? -28.927 -4.594 -14.069 1.00 97.00 81 PRO A N 1
ATOM 640 C CA . PRO A 1 81 ? -28.199 -3.770 -15.021 1.00 97.00 81 PRO A CA 1
ATOM 641 C C . PRO A 1 81 ? -27.915 -4.558 -16.303 1.00 97.00 81 PRO A C 1
ATOM 643 O O . PRO A 1 81 ? -27.748 -5.779 -16.269 1.00 97.00 81 PRO A O 1
ATOM 646 N N . LYS A 1 82 ? -27.892 -3.872 -17.450 1.00 96.62 82 LYS A N 1
ATOM 647 C CA . LYS A 1 82 ? -27.729 -4.520 -18.761 1.00 96.62 82 LYS A CA 1
ATOM 648 C C . LYS A 1 82 ? -26.859 -3.705 -19.690 1.00 96.62 82 LYS A C 1
ATOM 650 O O . LYS A 1 82 ? -27.019 -2.494 -19.780 1.00 96.62 82 LYS A O 1
ATOM 655 N N . VAL A 1 83 ? -26.005 -4.379 -20.454 1.00 96.94 83 VAL A N 1
ATOM 656 C CA . VAL A 1 83 ? -25.282 -3.745 -21.561 1.00 96.94 83 VAL A CA 1
ATOM 657 C C . VAL A 1 83 ? -26.295 -3.172 -22.559 1.00 96.94 83 VAL A C 1
ATOM 659 O O . VAL A 1 83 ? -27.094 -3.912 -23.134 1.00 96.94 83 VAL A O 1
ATOM 662 N N . ALA A 1 84 ? -26.268 -1.854 -22.733 1.00 96.56 84 ALA A N 1
ATOM 663 C CA . ALA A 1 84 ? -27.074 -1.115 -23.698 1.00 96.56 84 ALA A CA 1
ATOM 664 C C . ALA A 1 84 ? -26.391 -1.090 -25.073 1.00 96.56 84 ALA A C 1
ATOM 666 O O . ALA A 1 84 ? -27.030 -1.331 -26.095 1.00 96.56 84 ALA A O 1
ATOM 667 N N . GLY A 1 85 ? -25.078 -0.861 -25.095 1.00 96.25 85 GLY A N 1
ATOM 668 C CA . GLY A 1 85 ? -24.286 -0.819 -26.318 1.00 96.25 85 GLY A CA 1
ATOM 669 C C . GLY A 1 85 ? -22.792 -0.879 -26.039 1.00 96.25 85 GLY A C 1
ATOM 670 O O . GLY A 1 85 ? -22.348 -0.843 -24.890 1.00 96.25 85 GLY A O 1
ATOM 671 N N . SER A 1 86 ? -22.008 -0.976 -27.107 1.00 95.38 86 SER A N 1
ATOM 672 C CA . SER A 1 86 ? -20.550 -0.976 -27.032 1.00 95.38 86 SER A CA 1
ATOM 673 C C . SER A 1 86 ? -19.925 -0.470 -28.325 1.00 95.38 86 SER A C 1
ATOM 675 O O . SER A 1 86 ? -20.525 -0.620 -29.390 1.00 95.38 86 SER A O 1
ATOM 677 N N . CYS A 1 87 ? -18.701 0.040 -28.252 1.00 93.62 87 CYS A N 1
ATOM 678 C CA . CYS A 1 87 ? -17.869 0.306 -29.425 1.00 93.62 87 CYS A CA 1
ATOM 679 C C . CYS A 1 87 ? -16.424 -0.127 -29.185 1.00 93.62 87 CYS A C 1
ATOM 681 O O . CYS A 1 87 ? -15.963 -0.179 -28.043 1.00 93.62 87 CYS A O 1
ATOM 683 N N . ASN A 1 88 ? -15.706 -0.402 -30.271 1.00 91.56 88 ASN A N 1
ATOM 684 C CA . ASN A 1 88 ? -14.282 -0.696 -30.199 1.00 91.56 88 ASN A CA 1
ATOM 685 C C . ASN A 1 88 ? -13.500 0.587 -29.900 1.00 91.56 88 ASN A C 1
ATOM 687 O O . ASN A 1 88 ? -13.789 1.653 -30.454 1.00 91.56 88 ASN A O 1
ATOM 691 N N . ILE A 1 89 ? -12.502 0.459 -29.038 1.00 89.50 89 ILE A N 1
ATOM 692 C CA . ILE A 1 89 ? -11.518 1.488 -28.707 1.00 89.50 89 ILE A CA 1
ATOM 693 C C . ILE A 1 89 ? -10.114 0.877 -28.849 1.00 89.50 89 ILE A C 1
ATOM 695 O O . ILE A 1 89 ? -9.974 -0.351 -28.858 1.00 89.50 89 ILE A O 1
ATOM 699 N N . PRO A 1 90 ? -9.061 1.693 -29.012 1.00 86.31 90 PRO A N 1
ATOM 700 C CA . PRO A 1 90 ? -7.701 1.177 -29.092 1.00 86.31 90 PRO A CA 1
ATOM 701 C C . PRO A 1 90 ? -7.340 0.304 -27.888 1.00 86.31 90 PRO A C 1
ATOM 703 O O . PRO A 1 90 ? -7.856 0.495 -26.792 1.00 86.31 90 PRO A O 1
ATOM 706 N N . ALA A 1 91 ? -6.442 -0.657 -28.099 1.00 79.38 91 ALA A N 1
ATOM 707 C CA . ALA A 1 91 ? -5.913 -1.477 -27.015 1.00 79.38 91 ALA A CA 1
ATOM 708 C C . ALA A 1 91 ? -5.248 -0.608 -25.931 1.00 79.38 91 ALA A C 1
ATOM 710 O O . ALA A 1 91 ? -4.763 0.486 -26.224 1.00 79.38 91 ALA A O 1
ATOM 711 N N . ASN A 1 92 ? -5.169 -1.131 -24.703 1.00 79.31 92 ASN A N 1
ATOM 712 C CA . ASN A 1 92 ? -4.550 -0.451 -23.560 1.00 79.31 92 ASN A CA 1
ATOM 713 C C . ASN A 1 92 ? -5.231 0.880 -23.187 1.00 79.31 92 ASN A C 1
ATOM 715 O O . ASN A 1 92 ? -4.562 1.886 -22.943 1.00 79.31 92 ASN A O 1
ATOM 719 N N . SER A 1 93 ? -6.568 0.894 -23.179 1.00 85.12 93 SER A N 1
ATOM 720 C CA . SER A 1 93 ? -7.344 2.034 -22.683 1.00 85.12 93 SER A CA 1
ATOM 721 C C . SER A 1 93 ? -7.530 1.987 -21.169 1.00 85.12 93 SER A C 1
ATOM 723 O O . SER A 1 93 ? -7.947 0.946 -20.664 1.00 85.12 93 SER A O 1
ATOM 725 N N . TRP A 1 94 ? -7.251 3.086 -20.458 1.00 82.25 94 TRP A N 1
ATOM 726 C CA . TRP A 1 94 ? -7.151 3.085 -18.988 1.00 82.25 94 TRP A CA 1
ATOM 727 C C . TRP A 1 94 ? -8.308 3.774 -18.266 1.00 82.25 94 TRP A C 1
ATOM 729 O O . TRP A 1 94 ? -9.063 3.109 -17.559 1.00 82.25 94 TRP A O 1
ATOM 739 N N . SER A 1 95 ? -8.518 5.069 -18.510 1.00 88.25 95 SER A N 1
ATOM 740 C CA . SER A 1 95 ? -9.617 5.835 -17.911 1.00 88.25 95 SER A CA 1
ATOM 741 C C . SER A 1 95 ? -10.764 6.051 -18.904 1.00 88.25 95 SER A C 1
ATOM 743 O O . SER A 1 95 ? -10.614 5.926 -20.130 1.00 88.25 95 SER A O 1
ATOM 745 N N . VAL A 1 96 ? -11.941 6.335 -18.354 1.00 94.12 96 VAL A N 1
ATOM 746 C CA . VAL A 1 96 ? -13.116 6.806 -19.079 1.00 94.12 96 VAL A CA 1
ATOM 747 C C . VAL A 1 96 ? -13.724 7.965 -18.302 1.00 94.12 96 VAL A C 1
ATOM 749 O O . VAL A 1 96 ? -13.966 7.858 -17.108 1.00 94.12 96 VAL A O 1
ATOM 752 N N . PHE A 1 97 ? -14.018 9.054 -19.001 1.00 94.88 97 PHE A N 1
ATOM 753 C CA . PHE A 1 97 ? -14.712 10.213 -18.454 1.00 94.88 97 PHE A CA 1
ATOM 754 C C . PHE A 1 97 ? -15.892 10.569 -19.352 1.00 94.88 97 PHE A C 1
ATOM 756 O O . PHE A 1 97 ? -15.795 10.453 -20.576 1.00 94.88 97 PHE A O 1
ATOM 763 N N . VAL A 1 98 ? -17.018 10.996 -18.783 1.00 95.19 98 VAL A N 1
ATOM 764 C CA . VAL A 1 98 ? -18.193 11.393 -19.570 1.00 95.19 98 VAL A CA 1
ATOM 765 C C . VAL A 1 98 ? -18.574 12.825 -19.257 1.00 95.19 98 VAL A C 1
ATOM 767 O O . VAL A 1 98 ? -18.684 13.216 -18.100 1.00 95.19 98 VAL A O 1
ATOM 770 N N . LYS A 1 99 ? -18.802 13.593 -20.324 1.00 90.94 99 LYS A N 1
ATOM 771 C CA . LYS A 1 99 ? -19.371 14.933 -20.254 1.00 90.94 99 LYS A CA 1
ATOM 772 C C . LYS A 1 99 ? -20.371 15.117 -21.384 1.00 90.94 99 LYS A C 1
ATOM 774 O O . LYS A 1 99 ? -20.068 14.873 -22.555 1.00 90.94 99 LYS A O 1
ATOM 779 N N . ASP A 1 100 ? -21.564 15.578 -21.026 1.00 89.25 100 ASP A N 1
ATOM 780 C CA . ASP A 1 100 ? -22.671 15.820 -21.946 1.00 89.25 100 ASP A CA 1
ATOM 781 C C . ASP A 1 100 ? -23.021 14.570 -22.781 1.00 89.25 100 ASP A C 1
ATOM 783 O O . ASP A 1 100 ? -23.517 13.568 -22.265 1.00 89.25 100 ASP A O 1
ATOM 787 N N . SER A 1 101 ? -22.785 14.625 -24.095 1.00 92.94 101 SER A N 1
ATOM 788 C CA . SER A 1 101 ? -23.051 13.542 -25.050 1.00 92.94 101 SER A CA 1
ATOM 789 C C . SER A 1 101 ? -21.786 12.825 -25.524 1.00 92.94 101 SER A C 1
ATOM 791 O O . SER A 1 101 ? -21.846 12.100 -26.521 1.00 92.94 101 SER A O 1
ATOM 793 N N . PHE A 1 102 ? -20.660 13.001 -24.829 1.00 95.75 102 PHE A N 1
ATOM 794 C CA . PHE A 1 102 ? -19.378 12.418 -25.211 1.00 95.75 102 PHE A CA 1
ATOM 795 C C . PHE A 1 102 ? -18.732 11.645 -24.066 1.00 95.75 102 PHE A C 1
ATOM 797 O O . PHE A 1 102 ? -18.685 12.116 -22.931 1.00 95.75 102 PHE A O 1
ATOM 804 N N . ALA A 1 103 ? -18.206 10.468 -24.393 1.00 96.25 103 ALA A N 1
ATOM 805 C CA . ALA A 1 103 ? -17.265 9.747 -23.551 1.00 96.25 103 ALA A CA 1
ATOM 806 C C . ALA A 1 103 ? -15.843 9.963 -24.078 1.00 96.25 103 ALA A C 1
ATOM 808 O O . ALA A 1 103 ? -15.612 9.978 -25.288 1.00 96.25 103 ALA A O 1
ATOM 809 N N . TYR A 1 104 ? -14.899 10.114 -23.164 1.00 95.94 104 TYR A N 1
ATOM 810 C CA . TYR A 1 104 ? -13.492 10.353 -23.427 1.00 95.94 104 TYR A CA 1
ATOM 811 C C . TYR A 1 104 ? -12.698 9.199 -22.841 1.00 95.94 104 TYR A C 1
ATOM 813 O O . TYR A 1 104 ? -12.874 8.876 -21.670 1.00 95.94 104 TYR A O 1
ATOM 821 N N . THR A 1 105 ? -11.848 8.570 -23.645 1.00 94.12 105 THR A N 1
ATOM 822 C CA . THR A 1 105 ? -10.978 7.483 -23.180 1.00 94.12 105 THR A CA 1
ATOM 823 C C . THR A 1 105 ? -9.543 7.761 -23.574 1.00 94.12 105 THR A C 1
ATOM 825 O O . THR A 1 105 ? -9.280 8.292 -24.652 1.00 94.12 105 THR A O 1
ATOM 828 N N . THR A 1 106 ? -8.607 7.389 -22.716 1.00 91.69 106 THR A N 1
ATOM 829 C CA . THR A 1 106 ? -7.170 7.438 -22.998 1.00 91.69 106 THR A CA 1
ATOM 830 C C . THR A 1 106 ? -6.679 6.046 -23.338 1.00 91.69 106 THR A C 1
ATOM 832 O O . THR A 1 106 ? -7.131 5.075 -22.738 1.00 91.69 106 THR A O 1
ATOM 835 N N . SER A 1 107 ? -5.769 5.934 -24.304 1.00 88.06 107 SER A N 1
ATOM 836 C CA . SER A 1 107 ? -5.071 4.689 -24.633 1.00 88.06 107 SER A CA 1
ATOM 837 C C . SER A 1 107 ? -3.571 4.922 -24.745 1.00 88.06 107 SER A C 1
ATOM 839 O O . SER A 1 107 ? -3.148 5.765 -25.545 1.00 88.06 107 SER A O 1
ATOM 841 N N . SER A 1 108 ? -2.778 4.151 -24.011 1.00 85.19 108 SER A N 1
ATOM 842 C CA . SER A 1 108 ? -1.320 4.294 -23.988 1.00 85.19 108 SER A CA 1
ATOM 843 C C . SER A 1 108 ? -0.662 3.395 -25.034 1.00 85.19 108 SER A C 1
ATOM 845 O O . SER A 1 108 ? -0.969 2.205 -25.139 1.00 85.19 108 SER A O 1
ATOM 847 N N . VAL A 1 109 ? 0.265 3.949 -25.814 1.00 80.56 109 VAL A N 1
ATOM 848 C CA . VAL A 1 109 ? 0.994 3.223 -26.862 1.00 80.56 109 VAL A CA 1
ATOM 849 C C . VAL A 1 109 ? 2.351 2.799 -26.315 1.00 80.56 109 VAL A C 1
ATOM 851 O O . VAL A 1 109 ? 3.177 3.642 -25.979 1.00 80.56 109 VAL A O 1
ATOM 854 N N . MET A 1 110 ? 2.586 1.488 -26.230 1.00 75.19 110 MET A N 1
ATOM 855 C CA . MET A 1 110 ? 3.890 0.951 -25.843 1.00 75.19 110 MET A CA 1
ATOM 856 C C . MET A 1 110 ? 4.851 1.000 -27.031 1.00 75.19 110 MET A C 1
ATOM 858 O O . MET A 1 110 ? 4.566 0.437 -28.091 1.00 75.19 110 MET A O 1
ATOM 862 N N . ASP A 1 111 ? 6.012 1.612 -26.838 1.00 74.25 111 ASP A N 1
ATOM 863 C CA . ASP A 1 111 ? 7.145 1.458 -27.741 1.00 74.25 111 ASP A CA 1
ATOM 864 C C . ASP A 1 111 ? 7.787 0.079 -27.509 1.00 74.25 111 ASP A C 1
ATOM 866 O O . ASP A 1 111 ? 8.259 -0.249 -26.419 1.00 74.25 111 ASP A O 1
ATOM 870 N N . GLU A 1 112 ? 7.772 -0.777 -28.532 1.00 72.56 112 GLU A N 1
ATOM 871 C CA . GLU A 1 112 ? 8.275 -2.151 -28.424 1.00 72.56 112 GLU A CA 1
ATOM 872 C C . GLU A 1 112 ? 9.803 -2.232 -28.265 1.00 72.56 112 GLU A C 1
ATOM 874 O O . GLU A 1 112 ? 10.292 -3.252 -27.764 1.00 72.56 112 GLU A O 1
ATOM 879 N N . GLU A 1 113 ? 10.550 -1.200 -28.668 1.00 70.19 113 GLU A N 1
ATOM 880 C CA . GLU A 1 113 ? 12.012 -1.161 -28.599 1.00 70.19 113 GLU A CA 1
ATOM 881 C C . GLU A 1 113 ? 12.514 -0.640 -27.248 1.00 70.19 113 GLU A C 1
ATOM 883 O O . GLU A 1 113 ? 13.494 -1.168 -26.708 1.00 70.19 113 GLU A O 1
ATOM 888 N N . THR A 1 114 ? 11.865 0.391 -26.703 1.00 68.75 114 THR A N 1
ATOM 889 C CA . THR A 1 114 ? 12.240 1.002 -25.415 1.00 68.75 114 THR A CA 1
ATOM 890 C C . THR A 1 114 ? 11.453 0.444 -24.234 1.00 68.75 114 THR A C 1
ATOM 892 O O . THR A 1 114 ? 11.866 0.649 -23.095 1.00 68.75 114 THR A O 1
ATOM 895 N N . LYS A 1 115 ? 10.347 -0.270 -24.493 1.00 67.19 115 LYS A N 1
ATOM 896 C CA . LYS A 1 115 ? 9.377 -0.724 -23.481 1.00 67.19 115 LYS A CA 1
ATOM 897 C C . LYS A 1 115 ? 8.795 0.426 -22.652 1.00 67.19 115 LYS A C 1
ATOM 899 O O . LYS A 1 115 ? 8.448 0.222 -21.495 1.00 67.19 115 LYS A O 1
ATOM 904 N N . SER A 1 116 ? 8.683 1.620 -23.238 1.00 68.12 116 SER A N 1
ATOM 905 C CA . SER A 1 116 ? 8.123 2.807 -22.581 1.00 68.12 116 SER A CA 1
ATOM 906 C C . SER A 1 116 ? 6.815 3.266 -23.232 1.00 68.12 116 SER A C 1
ATOM 908 O O . SER A 1 116 ? 6.570 3.020 -24.412 1.00 68.12 116 SER A O 1
ATOM 910 N N . TYR A 1 117 ? 5.972 3.950 -22.456 1.00 71.56 117 TYR A N 1
ATOM 911 C CA . TYR A 1 117 ? 4.722 4.561 -22.921 1.00 71.56 117 TYR A CA 1
ATOM 912 C C . TYR A 1 117 ? 4.933 6.051 -23.200 1.00 71.56 117 TYR A C 1
ATOM 914 O O . TYR A 1 117 ? 4.455 6.906 -22.464 1.00 71.56 117 TYR A O 1
ATOM 922 N N . SER A 1 118 ? 5.693 6.369 -24.247 1.00 75.31 118 SER A N 1
ATOM 923 C CA . SER A 1 118 ? 6.065 7.754 -24.586 1.00 75.31 118 SER A CA 1
ATOM 924 C C . SER A 1 118 ? 4.976 8.523 -25.343 1.00 75.31 118 SER A C 1
ATOM 926 O O . SER A 1 118 ? 5.114 9.720 -25.607 1.00 75.31 118 SER A O 1
ATOM 928 N N . ASN A 1 119 ? 3.891 7.852 -25.728 1.00 84.62 119 ASN A N 1
ATOM 929 C CA . ASN A 1 119 ? 2.789 8.467 -26.448 1.00 84.62 119 ASN A CA 1
ATOM 930 C C . ASN A 1 119 ? 1.462 7.787 -26.109 1.00 84.62 119 ASN A C 1
ATOM 932 O O . ASN A 1 119 ? 1.373 6.563 -26.013 1.00 84.62 119 ASN A O 1
ATOM 936 N N . SER A 1 120 ? 0.413 8.591 -26.024 1.00 90.50 120 SER A N 1
ATOM 937 C CA . SER A 1 120 ? -0.954 8.150 -25.786 1.00 90.50 120 SER A CA 1
ATOM 938 C C . SER A 1 120 ? -1.903 8.785 -26.791 1.00 90.50 120 SER A C 1
ATOM 940 O O . SER A 1 120 ? -1.547 9.678 -27.563 1.00 90.50 120 SER A O 1
ATOM 942 N N . VAL A 1 121 ? -3.138 8.303 -26.817 1.00 92.12 121 VAL A N 1
ATOM 943 C CA . VAL A 1 121 ? -4.192 8.842 -27.672 1.00 92.12 121 VAL A CA 1
ATOM 944 C C . VAL A 1 121 ? -5.440 9.047 -26.825 1.00 92.12 121 VAL A C 1
ATOM 946 O O . VAL A 1 121 ? -5.855 8.134 -26.118 1.00 92.12 121 VAL A O 1
ATOM 949 N N . LEU A 1 122 ? -6.042 10.231 -26.917 1.00 94.50 122 LEU A N 1
ATOM 950 C CA . LEU A 1 122 ? -7.413 10.477 -26.483 1.00 94.50 122 LEU A CA 1
ATOM 951 C C . LEU A 1 122 ? -8.363 10.027 -27.589 1.00 94.50 122 LEU A C 1
ATOM 953 O O . LEU A 1 122 ? -8.173 10.398 -28.751 1.00 94.50 122 LEU A O 1
ATOM 957 N N . GLN A 1 123 ? -9.415 9.304 -27.237 1.00 94.12 123 GLN A N 1
ATOM 958 C CA . GLN A 1 123 ? -10.562 9.046 -28.096 1.00 94.12 123 GLN A CA 1
ATOM 959 C C . GLN A 1 123 ? -11.773 9.811 -27.579 1.00 94.12 123 GLN A C 1
ATOM 961 O O . GLN A 1 123 ? -12.029 9.838 -26.379 1.00 94.12 123 GLN A O 1
ATOM 966 N N . VAL A 1 124 ? -12.536 10.391 -28.502 1.00 96.75 124 VAL A N 1
ATOM 967 C CA . VAL A 1 124 ? -13.832 11.011 -28.226 1.00 96.75 124 VAL A CA 1
ATOM 968 C C . VAL A 1 124 ? -14.909 10.152 -28.862 1.00 96.75 124 VAL A C 1
ATOM 970 O O . VAL A 1 124 ? -14.920 9.967 -30.081 1.00 96.75 124 VAL A O 1
ATOM 973 N N . ILE A 1 125 ? -15.810 9.629 -28.044 1.00 96.88 125 ILE A N 1
ATOM 974 C CA . ILE A 1 125 ? -16.890 8.737 -28.443 1.00 96.88 125 ILE A CA 1
ATOM 975 C C . ILE A 1 125 ? -18.214 9.484 -28.299 1.00 96.88 125 ILE A C 1
ATOM 977 O O . ILE A 1 125 ? -18.569 9.936 -27.214 1.00 96.88 125 ILE A O 1
ATOM 981 N N . ASP A 1 126 ? -18.959 9.595 -29.394 1.00 96.81 126 ASP A N 1
ATOM 982 C CA . ASP A 1 126 ? -20.346 10.044 -29.391 1.00 96.81 126 ASP A CA 1
ATOM 983 C C . ASP A 1 126 ? -21.222 8.983 -28.728 1.00 96.81 126 ASP A C 1
ATOM 985 O O . ASP A 1 126 ? -21.320 7.847 -29.202 1.00 96.81 126 ASP A O 1
ATOM 989 N N . ILE A 1 127 ? -21.858 9.363 -27.626 1.00 97.31 127 ILE A N 1
ATOM 990 C CA . ILE A 1 127 ? -22.751 8.496 -26.860 1.00 97.31 127 ILE A CA 1
ATOM 991 C C . ILE A 1 127 ? -24.196 8.998 -26.910 1.00 97.31 127 ILE A C 1
ATOM 993 O O . ILE A 1 127 ? -25.004 8.598 -26.068 1.00 97.31 127 ILE A O 1
ATOM 997 N N . THR A 1 128 ? -24.573 9.863 -27.864 1.00 96.06 128 THR A N 1
ATOM 998 C CA . THR A 1 128 ? -25.972 10.305 -28.012 1.00 96.06 128 THR A CA 1
ATOM 999 C C . THR A 1 128 ? -26.900 9.100 -28.199 1.00 96.06 128 THR A C 1
ATOM 1001 O O . THR A 1 128 ? -27.939 9.016 -27.542 1.00 96.06 128 THR A O 1
ATOM 1004 N N . ASN A 1 129 ? -26.493 8.115 -29.009 1.00 96.06 129 ASN A N 1
ATOM 1005 C CA . ASN A 1 129 ? -27.148 6.810 -29.072 1.00 96.06 129 ASN A CA 1
ATOM 1006 C C . ASN A 1 129 ? -26.408 5.787 -28.198 1.00 96.06 129 ASN A C 1
ATOM 1008 O O . ASN A 1 129 ? -25.436 5.173 -28.629 1.00 96.06 129 ASN A O 1
ATOM 1012 N N . LYS A 1 130 ? -26.917 5.553 -26.985 1.00 96.06 130 LYS A N 1
ATOM 1013 C CA . LYS A 1 130 ? -26.330 4.621 -26.006 1.00 96.06 130 LYS A CA 1
ATOM 1014 C C . LYS A 1 130 ? -26.234 3.172 -26.502 1.00 96.06 130 LYS A C 1
ATOM 1016 O O . LYS A 1 130 ? -25.373 2.434 -26.039 1.00 96.06 130 LYS A O 1
ATOM 1021 N N . ASN A 1 131 ? -27.075 2.778 -27.461 1.00 96.25 131 ASN A N 1
ATOM 1022 C CA . ASN A 1 131 ? -27.067 1.428 -28.030 1.00 96.25 131 ASN A CA 1
ATOM 1023 C C . ASN A 1 131 ? -26.058 1.264 -29.177 1.00 96.25 131 ASN A C 1
ATOM 1025 O O . ASN A 1 131 ? -25.754 0.143 -29.577 1.00 96.25 131 ASN A O 1
ATOM 1029 N N . ALA A 1 132 ? -25.564 2.372 -2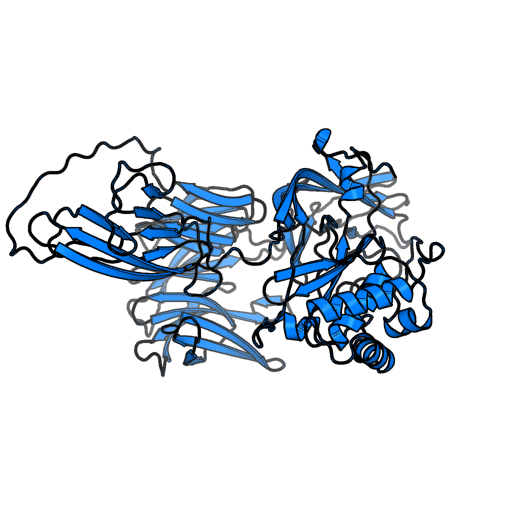9.728 1.00 95.50 132 ALA A N 1
ATOM 1030 C CA . ALA A 1 132 ? -24.610 2.383 -30.829 1.00 95.50 132 ALA A CA 1
ATOM 1031 C C . ALA A 1 132 ? -23.639 3.568 -30.672 1.00 95.50 132 ALA A C 1
ATOM 1033 O O . ALA A 1 132 ? -23.707 4.514 -31.463 1.00 95.50 132 ALA A O 1
ATOM 1034 N N . PRO A 1 133 ? -22.780 3.552 -29.633 1.00 96.88 133 PRO A N 1
ATOM 1035 C CA . PRO A 1 133 ? -21.763 4.581 -29.462 1.00 96.88 133 PRO A CA 1
ATOM 1036 C C . PRO A 1 133 ? -20.777 4.571 -30.636 1.00 96.88 133 PRO A C 1
ATOM 1038 O O . PRO A 1 133 ? -20.498 3.518 -31.215 1.00 96.88 133 PRO A O 1
ATOM 1041 N N . LEU A 1 134 ? -20.258 5.744 -31.003 1.00 95.00 134 LEU A N 1
ATOM 1042 C CA . LEU A 1 134 ? -19.438 5.907 -32.204 1.00 95.00 134 LEU A CA 1
ATOM 1043 C C . LEU A 1 134 ? -18.202 6.767 -31.939 1.00 95.00 134 LEU A C 1
ATOM 1045 O O . LEU A 1 134 ? -18.312 7.893 -31.466 1.00 95.00 134 LEU A O 1
ATOM 1049 N N . LEU A 1 135 ? -17.023 6.274 -32.317 1.00 93.06 135 LEU A N 1
ATOM 1050 C CA . LEU A 1 135 ? -15.793 7.065 -32.292 1.00 93.06 135 LEU A CA 1
ATOM 1051 C C . LEU A 1 135 ? -15.917 8.279 -33.233 1.00 93.06 135 LEU A C 1
ATOM 1053 O O . LEU A 1 135 ? -16.146 8.115 -34.432 1.00 93.06 135 LEU A O 1
ATOM 1057 N N . LYS A 1 136 ? -15.748 9.488 -32.692 1.00 93.12 136 LYS A N 1
ATOM 1058 C CA . LYS A 1 136 ? -15.989 10.765 -33.384 1.00 93.12 136 LYS A CA 1
ATOM 1059 C C . LYS A 1 136 ? -14.741 11.633 -33.530 1.00 93.12 136 LYS A C 1
ATOM 1061 O O . LYS A 1 136 ? -14.584 12.305 -34.545 1.00 93.12 136 LYS A O 1
ATOM 1066 N N . GLY A 1 137 ? -13.849 11.605 -32.544 1.00 92.69 137 GLY A N 1
ATOM 1067 C CA . GLY A 1 137 ? -12.640 12.429 -32.515 1.00 92.69 137 GLY A CA 1
ATOM 1068 C C . GLY A 1 137 ? -11.468 11.700 -31.871 1.00 92.69 137 GLY A C 1
ATOM 1069 O O . GLY A 1 137 ? -11.643 10.679 -31.202 1.00 92.69 137 GLY A O 1
ATOM 1070 N N . LYS A 1 138 ? -10.256 12.215 -32.090 1.00 94.44 138 LYS A N 1
ATOM 1071 C CA . LYS A 1 138 ? -9.042 11.741 -31.416 1.00 94.44 138 LYS A CA 1
ATOM 1072 C C . LYS A 1 138 ? -7.954 12.808 -31.384 1.00 94.44 138 LYS A C 1
ATOM 1074 O O . LYS A 1 138 ? -7.882 13.621 -32.304 1.00 94.44 138 LYS A O 1
ATOM 1079 N N . CYS A 1 139 ? -7.060 12.739 -30.403 1.00 94.00 139 CYS A N 1
ATOM 1080 C CA . CYS A 1 139 ? -5.805 13.493 -30.414 1.00 94.00 139 CYS A CA 1
ATOM 1081 C C . CYS A 1 139 ? -4.663 12.699 -29.785 1.00 94.00 139 CYS A C 1
ATOM 1083 O O . CYS A 1 139 ? -4.882 11.922 -28.860 1.00 94.00 139 CYS A O 1
ATOM 1085 N N . SER A 1 140 ? -3.443 12.900 -30.279 1.00 92.81 140 SER A N 1
ATOM 1086 C CA . SER A 1 140 ? -2.248 12.355 -29.632 1.00 92.81 140 SER A CA 1
ATOM 1087 C C . SER A 1 140 ? -1.915 13.169 -28.385 1.00 92.81 140 SER A C 1
ATOM 1089 O O . SER A 1 140 ? -1.972 14.399 -28.421 1.00 92.81 140 SER A O 1
ATOM 1091 N N . ILE A 1 141 ? -1.555 12.479 -27.310 1.00 91.62 141 ILE A N 1
ATOM 1092 C CA . ILE A 1 141 ? -1.109 13.054 -26.044 1.00 91.62 141 ILE A CA 1
ATOM 1093 C C . ILE A 1 141 ? 0.350 12.622 -25.843 1.00 91.62 141 ILE A C 1
ATOM 1095 O O . ILE A 1 141 ? 0.616 11.420 -25.881 1.00 91.62 141 ILE A O 1
ATOM 1099 N N . PRO A 1 142 ? 1.295 13.556 -25.643 1.00 84.88 142 PRO A N 1
ATOM 1100 C CA . PRO A 1 142 ? 2.662 13.207 -25.265 1.00 84.88 142 PRO A CA 1
ATOM 1101 C C . PRO A 1 142 ? 2.708 12.467 -23.919 1.00 84.88 142 PRO A C 1
ATOM 1103 O O . PRO A 1 142 ? 2.033 12.874 -22.973 1.00 84.88 142 PRO A O 1
ATOM 1106 N N . GLY A 1 143 ? 3.528 11.418 -23.825 1.00 81.44 143 GLY A N 1
ATOM 1107 C CA . GLY A 1 143 ? 3.671 10.603 -22.616 1.00 81.44 143 GLY A CA 1
ATOM 1108 C C . GLY A 1 143 ? 2.549 9.578 -22.412 1.00 81.44 143 GLY A C 1
ATOM 1109 O O . GLY A 1 143 ? 1.703 9.349 -23.286 1.00 81.44 143 GLY A O 1
ATOM 1110 N N . GLY A 1 144 ? 2.560 8.930 -21.248 1.00 80.75 144 GLY A N 1
ATOM 1111 C CA . GLY A 1 144 ? 1.563 7.935 -20.849 1.00 80.75 144 GLY A CA 1
ATOM 1112 C C . GLY A 1 144 ? 0.371 8.610 -20.178 1.00 80.75 144 GLY A C 1
ATOM 1113 O O . GLY A 1 144 ? 0.567 9.339 -19.219 1.00 80.75 144 GLY A O 1
ATOM 1114 N N . ALA A 1 145 ? -0.851 8.384 -20.652 1.00 87.50 145 ALA A N 1
ATOM 1115 C CA . ALA A 1 145 ? -2.052 8.996 -20.088 1.00 87.50 145 ALA A CA 1
ATOM 1116 C C . ALA A 1 145 ? -2.766 8.029 -19.133 1.00 87.50 145 ALA A C 1
ATOM 1118 O O . ALA A 1 145 ? -3.070 6.902 -19.532 1.00 87.50 145 ALA A O 1
ATOM 1119 N N . TRP A 1 146 ? -3.062 8.488 -17.916 1.00 87.38 146 TRP A N 1
ATOM 1120 C CA . TRP A 1 146 ? -3.726 7.689 -16.882 1.00 87.38 146 TRP A CA 1
ATOM 1121 C C . TRP A 1 146 ? -5.158 8.170 -16.636 1.00 87.38 146 TRP A C 1
ATOM 1123 O O . TRP A 1 146 ? -6.058 7.751 -17.369 1.00 87.38 146 TRP A O 1
ATOM 1133 N N . GLU A 1 147 ? -5.363 9.058 -15.662 1.00 91.94 147 GLU A N 1
ATOM 1134 C CA . GLU A 1 147 ? -6.680 9.487 -15.187 1.00 91.94 147 GLU A CA 1
ATOM 1135 C C . GLU A 1 147 ? -7.103 10.832 -15.783 1.00 91.94 147 GLU A C 1
ATOM 1137 O O . GLU A 1 147 ? -6.260 11.654 -16.154 1.00 91.94 147 GLU A O 1
ATOM 1142 N N . ILE A 1 148 ? -8.417 11.037 -15.922 1.00 94.44 148 ILE A N 1
ATOM 1143 C CA . ILE A 1 148 ? -9.014 12.199 -16.588 1.00 94.44 148 ILE A CA 1
ATOM 1144 C C . ILE A 1 148 ? -9.976 12.890 -15.626 1.00 94.44 148 ILE A C 1
ATOM 1146 O O . ILE A 1 148 ? -10.943 12.283 -15.174 1.00 94.44 148 ILE A O 1
ATOM 1150 N N . ASP A 1 149 ? -9.795 14.193 -15.440 1.00 93.31 149 ASP A N 1
ATOM 1151 C CA . ASP A 1 149 ? -10.831 15.061 -14.881 1.00 93.31 149 ASP A CA 1
ATOM 1152 C C . ASP A 1 149 ? -11.049 16.279 -15.791 1.00 93.31 149 ASP A C 1
ATOM 1154 O O . ASP A 1 149 ? -10.311 16.508 -16.758 1.00 93.31 149 ASP A O 1
ATOM 1158 N N . THR A 1 150 ? -12.092 17.065 -15.537 1.00 92.31 150 THR A N 1
ATOM 1159 C CA . THR A 1 150 ? -12.464 18.194 -16.387 1.00 92.31 150 THR A CA 1
ATOM 1160 C C . THR A 1 150 ? -12.682 19.480 -15.612 1.00 92.31 150 THR A C 1
ATOM 1162 O O . THR A 1 150 ? -13.140 19.506 -14.472 1.00 92.31 150 THR A O 1
ATOM 1165 N N . LYS A 1 151 ? -12.428 20.586 -16.307 1.00 87.56 151 LYS A N 1
ATOM 1166 C CA . LYS A 1 151 ? -12.930 21.898 -15.937 1.00 87.56 151 LYS A CA 1
ATOM 1167 C C . LYS A 1 151 ? -13.364 22.637 -17.188 1.00 87.56 151 LYS A C 1
ATOM 1169 O O . LYS A 1 151 ? -12.577 22.813 -18.118 1.00 87.56 151 LYS A O 1
ATOM 1174 N N . ASP A 1 152 ? -14.614 23.086 -17.204 1.00 87.69 152 ASP A N 1
ATOM 1175 C CA . ASP A 1 152 ? -15.221 23.746 -18.358 1.00 87.69 152 ASP A CA 1
ATOM 1176 C C . ASP A 1 152 ? -15.016 22.911 -19.634 1.00 87.69 152 ASP A C 1
ATOM 1178 O O . ASP A 1 152 ? -15.426 21.756 -19.686 1.00 87.69 152 ASP A O 1
ATOM 1182 N N . ASN A 1 153 ? -14.375 23.459 -20.668 1.00 89.56 153 ASN A N 1
ATOM 1183 C CA . ASN A 1 153 ? -14.085 22.769 -21.929 1.00 89.56 153 ASN A CA 1
ATOM 1184 C C . ASN A 1 153 ? -12.664 22.197 -21.998 1.00 89.56 153 ASN A C 1
ATOM 1186 O O . ASN A 1 153 ? -12.146 21.998 -23.096 1.00 89.56 153 ASN A O 1
ATOM 1190 N N . PHE A 1 154 ? -12.039 21.937 -20.852 1.00 92.75 154 PHE A N 1
ATOM 1191 C CA . PHE A 1 154 ? -10.709 21.352 -20.782 1.00 92.75 154 PHE A CA 1
ATOM 1192 C C . PHE A 1 154 ? -10.746 20.013 -20.054 1.00 92.75 154 PHE A C 1
ATOM 1194 O O . PHE A 1 154 ? -11.319 19.900 -18.968 1.00 92.75 154 PHE A O 1
ATOM 1201 N N . LEU A 1 155 ? -10.123 19.000 -20.650 1.00 94.94 155 LEU A N 1
ATOM 1202 C CA . LEU A 1 155 ? -9.727 17.788 -19.942 1.00 94.94 155 LEU A CA 1
ATOM 1203 C C . LEU A 1 155 ? -8.322 17.990 -19.392 1.00 94.94 155 LEU A C 1
ATOM 1205 O O . LEU A 1 155 ? -7.454 18.525 -20.084 1.00 94.94 155 LEU A O 1
ATOM 1209 N N . ILE A 1 156 ? -8.107 17.552 -18.164 1.00 94.81 156 ILE A N 1
ATOM 1210 C CA . ILE A 1 156 ? -6.808 17.523 -17.515 1.00 94.81 156 ILE A CA 1
ATOM 1211 C C . ILE A 1 156 ? -6.505 16.052 -17.263 1.00 94.81 156 ILE A C 1
ATOM 1213 O O . ILE A 1 156 ? -7.287 15.355 -16.621 1.00 94.81 156 ILE A O 1
ATOM 1217 N N . ILE A 1 157 ? -5.400 15.581 -17.829 1.00 94.81 157 ILE A N 1
ATOM 1218 C CA . ILE A 1 157 ? -5.062 14.159 -17.879 1.00 94.81 157 ILE A CA 1
ATOM 1219 C C . ILE A 1 157 ? -3.711 13.948 -17.216 1.00 94.81 157 ILE A C 1
ATOM 1221 O O . ILE A 1 157 ? -2.740 14.584 -17.634 1.00 94.81 157 ILE A O 1
ATOM 1225 N N . SER A 1 158 ? -3.639 13.071 -16.216 1.00 92.38 158 SER A N 1
ATOM 1226 C CA . SER A 1 158 ? -2.379 12.744 -15.542 1.00 92.38 158 SER A CA 1
ATOM 1227 C C . SER A 1 158 ? -1.400 12.036 -16.486 1.00 92.38 158 SER A C 1
ATOM 1229 O O . SER A 1 158 ? -1.799 11.287 -17.388 1.00 92.38 158 SER A O 1
ATOM 1231 N N . ASN A 1 159 ? -0.110 12.339 -16.322 1.00 85.12 159 ASN A N 1
ATOM 1232 C CA . ASN A 1 159 ? 0.965 11.857 -17.181 1.00 85.12 159 ASN A CA 1
ATOM 1233 C C . ASN A 1 159 ? 1.929 10.937 -16.421 1.00 85.12 159 ASN A C 1
ATOM 1235 O O . ASN A 1 159 ? 2.490 11.304 -15.390 1.00 85.12 159 ASN A O 1
ATOM 1239 N N . ASN A 1 160 ? 2.196 9.772 -17.006 1.00 74.31 160 ASN A N 1
ATOM 1240 C CA . ASN A 1 160 ? 3.147 8.787 -16.512 1.00 74.31 160 ASN A CA 1
ATOM 1241 C C . ASN A 1 160 ? 4.579 9.325 -16.420 1.00 74.31 160 ASN A C 1
ATOM 1243 O O . ASN A 1 160 ? 5.365 8.783 -15.666 1.00 74.31 160 ASN A O 1
ATOM 1247 N N . GLU A 1 161 ? 4.950 10.344 -17.196 1.00 72.44 161 GLU A N 1
ATOM 1248 C CA . GLU A 1 161 ? 6.269 10.995 -17.105 1.00 72.44 161 GLU A CA 1
ATOM 1249 C C . GLU A 1 161 ? 6.285 12.174 -16.112 1.00 72.44 161 GLU A C 1
ATOM 1251 O O . GLU A 1 161 ? 7.304 12.852 -15.985 1.00 72.44 161 GLU A O 1
ATOM 1256 N N . GLY A 1 162 ? 5.160 12.414 -15.432 1.00 72.50 162 GLY A N 1
ATOM 1257 C CA . GLY A 1 162 ? 4.964 13.474 -14.452 1.00 72.50 162 GLY A CA 1
ATOM 1258 C C . GLY A 1 162 ? 4.046 14.592 -14.920 1.00 72.50 162 GLY A C 1
ATOM 1259 O O . GLY A 1 162 ? 4.086 15.050 -16.066 1.00 72.50 162 GLY A O 1
ATOM 1260 N N . GLY A 1 163 ? 3.218 15.054 -13.992 1.00 83.88 163 GLY A N 1
ATOM 1261 C CA . GLY A 1 163 ? 2.288 16.158 -14.127 1.00 83.88 163 GLY A CA 1
ATOM 1262 C C . GLY A 1 163 ? 1.058 15.845 -14.975 1.00 83.88 163 GLY A C 1
ATOM 1263 O O . GLY A 1 163 ? 0.490 14.755 -14.916 1.00 83.88 163 GLY A O 1
ATOM 1264 N N . VAL A 1 164 ? 0.587 16.829 -15.742 1.00 92.81 164 VAL A N 1
ATOM 1265 C CA . VAL A 1 164 ? -0.682 16.756 -16.475 1.00 92.81 164 VAL A CA 1
ATOM 1266 C C . VAL A 1 164 ? -0.600 17.332 -17.884 1.00 92.81 164 VAL A C 1
ATOM 1268 O O . VAL A 1 164 ? 0.103 18.308 -18.149 1.00 92.81 164 VAL A O 1
ATOM 1271 N N . ASN A 1 165 ? -1.403 16.773 -18.784 1.00 93.25 165 ASN A N 1
ATOM 1272 C CA . ASN A 1 165 ? -1.713 17.344 -20.090 1.00 93.25 165 ASN A CA 1
ATOM 1273 C C . ASN A 1 165 ? -3.092 18.015 -20.055 1.00 93.25 165 ASN A C 1
ATOM 1275 O O . ASN A 1 165 ? -4.051 17.441 -19.546 1.00 93.25 165 ASN A O 1
ATOM 1279 N N . ILE A 1 166 ? -3.201 19.212 -20.631 1.00 93.75 166 ILE A N 1
ATOM 1280 C CA . ILE A 1 166 ? -4.443 19.990 -20.712 1.00 93.75 166 ILE A CA 1
ATOM 1281 C C . ILE A 1 166 ? -4.929 19.978 -22.159 1.00 93.75 166 ILE A C 1
ATOM 1283 O O . ILE A 1 166 ? -4.218 20.410 -23.072 1.00 93.75 166 ILE A O 1
ATOM 1287 N N . ILE A 1 167 ? -6.151 19.499 -22.368 1.00 94.75 167 ILE A N 1
ATOM 1288 C CA . ILE A 1 167 ? -6.735 19.260 -23.687 1.00 94.75 167 ILE A CA 1
ATOM 1289 C C . ILE A 1 167 ? -8.009 20.076 -23.838 1.00 94.75 167 ILE A C 1
ATOM 1291 O O . ILE A 1 167 ? -8.951 19.903 -23.075 1.00 94.75 167 ILE A O 1
ATOM 1295 N N . ASP A 1 168 ? -8.055 20.930 -24.854 1.00 93.62 168 ASP A N 1
ATOM 1296 C CA . ASP A 1 168 ? -9.262 21.647 -25.254 1.00 93.62 168 ASP A CA 1
ATOM 1297 C C . ASP A 1 168 ? -10.205 20.700 -26.011 1.00 93.62 168 ASP A C 1
ATOM 1299 O O . ASP A 1 168 ? -9.823 20.093 -27.020 1.00 93.62 168 ASP A O 1
ATOM 1303 N N . ILE A 1 169 ? -11.432 20.581 -25.504 1.00 95.25 169 ILE A N 1
ATOM 1304 C CA . ILE A 1 169 ? -12.521 19.763 -26.054 1.00 95.25 169 ILE A CA 1
ATOM 1305 C C . ILE A 1 169 ? -13.710 20.608 -26.541 1.00 95.25 169 ILE A C 1
ATOM 1307 O O . ILE A 1 169 ? -14.802 20.073 -26.741 1.00 95.25 169 ILE A O 1
ATOM 1311 N N . SER A 1 170 ? -13.517 21.914 -26.756 1.00 92.38 170 SER A N 1
ATOM 1312 C CA . SER A 1 170 ? -14.544 22.819 -27.299 1.00 92.38 170 SER A CA 1
ATOM 1313 C C . SER A 1 170 ? -15.046 22.406 -28.690 1.00 92.38 170 SER A C 1
ATOM 1315 O O . SER A 1 170 ? -16.225 22.586 -28.992 1.00 92.38 170 SER A O 1
ATOM 1317 N N . ASP A 1 171 ? -14.184 21.796 -29.511 1.00 91.88 171 ASP A N 1
ATOM 1318 C CA . ASP A 1 171 ? -14.570 21.030 -30.700 1.00 91.88 171 ASP A CA 1
ATOM 1319 C C . ASP A 1 171 ? -14.276 19.545 -30.470 1.00 91.88 171 ASP A C 1
ATOM 1321 O O . ASP A 1 171 ? -13.164 19.062 -30.686 1.00 91.88 171 ASP A O 1
ATOM 1325 N N . SER A 1 172 ? -15.298 18.795 -30.061 1.00 89.50 172 SER A N 1
ATOM 1326 C CA . SER A 1 172 ? -15.182 17.365 -29.753 1.00 89.50 172 SER A CA 1
ATOM 1327 C C . SER A 1 172 ? -14.794 16.495 -30.963 1.00 89.50 172 SER A C 1
ATOM 1329 O O . SER A 1 172 ? -14.384 15.350 -30.781 1.00 89.50 172 SER A O 1
ATOM 1331 N N . ASN A 1 173 ? -14.884 17.003 -32.202 1.00 90.38 173 ASN A N 1
ATOM 1332 C CA . ASN A 1 173 ? -14.371 16.285 -33.379 1.00 90.38 173 ASN A CA 1
ATOM 1333 C C . ASN A 1 173 ? -12.853 16.444 -33.538 1.00 90.38 173 ASN A C 1
ATOM 1335 O O . ASN A 1 173 ? -12.211 15.635 -34.209 1.00 90.38 173 ASN A O 1
ATOM 1339 N N . ASN A 1 174 ? -12.283 17.496 -32.951 1.00 92.56 174 ASN A N 1
ATOM 1340 C CA . ASN A 1 174 ? -10.886 17.873 -33.100 1.00 92.56 174 ASN A CA 1
ATOM 1341 C C . ASN A 1 174 ? -10.303 18.358 -31.761 1.00 92.56 174 ASN A C 1
ATOM 1343 O O . ASN A 1 174 ? -9.905 19.525 -31.662 1.00 92.56 174 ASN A O 1
ATOM 1347 N N . PRO A 1 175 ? -10.261 17.482 -30.735 1.00 96.00 175 PRO A N 1
ATOM 1348 C CA . PRO A 1 175 ? -9.651 17.821 -29.455 1.00 96.00 175 PRO A CA 1
ATOM 1349 C C . PRO A 1 175 ? -8.157 18.105 -29.636 1.00 96.00 175 PRO A C 1
ATOM 1351 O O . PRO A 1 175 ? -7.514 17.548 -30.533 1.00 96.00 175 PRO A O 1
ATOM 1354 N N . LYS A 1 176 ? -7.585 18.980 -28.804 1.00 94.69 176 LYS A N 1
ATOM 1355 C CA . LYS A 1 176 ? -6.172 19.377 -28.932 1.00 94.69 176 LYS A CA 1
ATOM 1356 C C . LYS A 1 176 ? -5.517 19.573 -27.582 1.00 94.69 176 LYS A C 1
ATOM 1358 O O . LYS A 1 176 ? -6.051 20.280 -26.737 1.00 94.69 176 LYS A O 1
ATOM 1363 N N . VAL A 1 177 ? -4.318 19.020 -27.420 1.00 93.50 177 VAL A N 1
ATOM 1364 C CA . VAL A 1 177 ? -3.436 19.385 -26.307 1.00 93.50 177 VAL A CA 1
ATOM 1365 C C . VAL A 1 177 ? -3.064 20.859 -26.473 1.00 93.50 177 VAL A C 1
ATOM 1367 O O . VAL A 1 177 ? -2.493 21.243 -27.494 1.00 93.50 177 VAL A O 1
ATOM 1370 N N . VAL A 1 178 ? -3.431 21.686 -25.497 1.00 92.06 178 VAL A N 1
ATOM 1371 C CA . VAL A 1 178 ? -3.170 23.135 -25.500 1.00 92.06 178 VAL A CA 1
ATOM 1372 C C . VAL A 1 178 ? -2.073 23.531 -24.525 1.00 92.06 178 VAL A C 1
ATOM 1374 O O . VAL A 1 178 ? -1.466 24.586 -24.698 1.00 92.06 178 VAL A O 1
ATOM 1377 N N . ASN A 1 179 ? -1.819 22.708 -23.507 1.00 87.19 179 ASN A N 1
ATOM 1378 C CA . ASN A 1 179 ? -0.774 22.954 -22.526 1.00 87.19 179 ASN A CA 1
ATOM 1379 C C . ASN A 1 179 ? -0.380 21.657 -21.802 1.00 87.19 179 ASN A C 1
ATOM 1381 O O . ASN A 1 179 ? -1.121 20.674 -21.834 1.00 87.19 179 ASN A O 1
ATOM 1385 N N . SER A 1 180 ? 0.755 21.680 -21.114 1.00 88.19 180 SER A N 1
ATOM 1386 C CA . SER A 1 180 ? 1.160 20.650 -20.162 1.00 88.19 180 SER A CA 1
ATOM 1387 C C . SER A 1 180 ? 1.834 21.303 -18.959 1.00 88.19 180 SER A C 1
ATOM 1389 O O . SER A 1 180 ? 2.416 22.385 -19.054 1.00 88.19 180 SER A O 1
ATOM 1391 N N . LEU A 1 181 ? 1.743 20.648 -17.813 1.00 85.06 181 LEU A N 1
ATOM 1392 C CA . LEU A 1 181 ? 2.441 21.035 -16.599 1.00 85.06 181 LEU A CA 1
ATOM 1393 C C . LEU A 1 181 ? 3.195 19.810 -16.122 1.00 85.06 181 LEU A C 1
ATOM 1395 O O . LEU A 1 181 ? 2.559 18.802 -15.859 1.00 85.06 181 LEU A O 1
ATOM 1399 N N . ASN A 1 182 ? 4.513 19.904 -15.995 1.00 82.75 182 ASN A N 1
ATOM 1400 C CA . ASN A 1 182 ? 5.312 18.808 -15.465 1.00 82.75 182 ASN A CA 1
ATOM 1401 C C . ASN A 1 182 ? 5.481 18.987 -13.960 1.00 82.75 182 ASN A C 1
ATOM 1403 O O . ASN A 1 182 ? 5.735 20.097 -13.483 1.00 82.75 182 ASN A O 1
ATOM 1407 N N . THR A 1 183 ? 5.391 17.884 -13.240 1.00 77.19 183 THR A N 1
ATOM 1408 C CA . THR A 1 183 ? 5.760 17.779 -11.830 1.00 77.19 183 THR A CA 1
ATOM 1409 C C . THR A 1 183 ? 6.997 16.881 -11.701 1.00 77.19 183 THR A C 1
ATOM 1411 O O . THR A 1 183 ? 7.560 16.457 -12.714 1.00 77.19 183 THR A O 1
ATOM 1414 N N . GLY A 1 184 ? 7.512 16.696 -10.483 1.00 63.78 184 GLY A N 1
ATOM 1415 C CA . GLY A 1 184 ? 8.766 15.968 -10.253 1.00 63.78 184 GLY A CA 1
ATOM 1416 C C . GLY A 1 184 ? 8.627 14.442 -10.241 1.00 63.78 184 GLY A C 1
ATOM 1417 O O . GLY A 1 184 ? 9.634 13.762 -10.436 1.00 63.78 184 GLY A O 1
ATOM 1418 N N . GLY A 1 185 ? 7.415 13.920 -10.019 1.00 68.38 185 GLY A N 1
ATOM 1419 C CA . GLY A 1 185 ? 7.136 12.489 -9.886 1.00 68.38 185 GLY A CA 1
ATOM 1420 C C . GLY A 1 185 ? 6.375 11.898 -11.071 1.00 68.38 185 GLY A C 1
ATOM 1421 O O . GLY A 1 185 ? 6.351 12.477 -12.152 1.00 68.38 185 GLY A O 1
ATOM 1422 N N . ASN A 1 186 ? 5.774 10.721 -10.877 1.00 77.25 186 ASN A N 1
ATOM 1423 C CA . ASN A 1 186 ? 4.879 10.072 -11.836 1.00 77.25 186 ASN A CA 1
ATOM 1424 C C . ASN A 1 186 ? 3.428 10.326 -11.401 1.00 77.25 186 ASN A C 1
ATOM 1426 O O . ASN A 1 186 ? 3.029 9.921 -10.309 1.00 77.25 186 ASN A O 1
ATOM 1430 N N . SER A 1 187 ? 2.626 10.980 -12.242 1.00 86.56 187 SER A N 1
ATOM 1431 C CA . SER A 1 187 ? 1.250 11.331 -11.883 1.00 86.56 187 SER A CA 1
ATOM 1432 C C . SER A 1 187 ? 0.284 10.203 -12.236 1.00 86.56 187 SER A C 1
ATOM 1434 O O . SER A 1 187 ? 0.033 9.936 -13.413 1.00 86.56 187 SER A O 1
ATOM 1436 N N . TYR A 1 188 ? -0.286 9.568 -11.212 1.00 85.88 188 TYR A N 1
ATOM 1437 C CA . TYR A 1 188 ? -1.180 8.416 -11.367 1.00 85.88 188 TYR A CA 1
ATOM 1438 C C . TYR A 1 188 ? -2.657 8.810 -11.396 1.00 85.88 188 TYR A C 1
ATOM 1440 O O . TYR A 1 188 ? -3.412 8.284 -12.209 1.00 85.88 188 TYR A O 1
ATOM 1448 N N . ASP A 1 189 ? -3.059 9.769 -10.560 1.00 90.12 189 ASP A N 1
ATOM 1449 C CA . ASP A 1 189 ? -4.459 10.172 -10.385 1.00 90.12 189 ASP A CA 1
ATOM 1450 C C . ASP A 1 189 ? -4.580 11.699 -10.265 1.00 90.12 189 ASP A C 1
ATOM 1452 O O . ASP A 1 189 ? -3.637 12.377 -9.837 1.00 90.12 189 ASP A O 1
ATOM 1456 N N . ILE A 1 190 ? -5.737 12.238 -10.647 1.00 92.00 190 ILE A N 1
ATOM 1457 C CA . ILE A 1 190 ? -6.086 13.649 -10.517 1.00 92.00 190 ILE A CA 1
ATOM 1458 C C . ILE A 1 190 ? -7.568 13.837 -10.182 1.00 92.00 190 ILE A C 1
ATOM 1460 O O . ILE A 1 190 ? -8.447 13.242 -10.795 1.00 92.00 190 ILE A O 1
ATOM 1464 N N . THR A 1 191 ? -7.848 14.777 -9.277 1.00 93.19 191 THR A N 1
ATOM 1465 C CA . THR A 1 191 ? -9.191 15.343 -9.107 1.00 93.19 191 THR A CA 1
ATOM 1466 C C . THR A 1 191 ? -9.163 16.869 -9.097 1.00 93.19 191 THR A C 1
ATOM 1468 O O . THR A 1 191 ? -8.192 17.487 -8.655 1.00 93.19 191 THR A O 1
ATOM 1471 N N . ILE A 1 192 ? -10.224 17.497 -9.593 1.00 89.12 192 ILE A N 1
ATOM 1472 C CA . ILE A 1 192 ? -10.390 18.942 -9.704 1.00 89.12 192 ILE A CA 1
ATOM 1473 C C . ILE A 1 192 ? -11.512 19.404 -8.778 1.00 89.12 192 ILE A C 1
ATOM 1475 O O . ILE A 1 192 ? -12.642 18.924 -8.835 1.00 89.12 192 ILE A O 1
ATOM 1479 N N . SER A 1 193 ? -11.219 20.417 -7.961 1.00 83.81 193 SER A N 1
ATOM 1480 C CA . SER A 1 193 ? -12.230 21.133 -7.180 1.00 83.81 193 SER A CA 1
ATOM 1481 C C . SER A 1 193 ? -12.046 22.638 -7.336 1.00 83.81 193 SER A C 1
ATOM 1483 O O . SER A 1 193 ? -11.004 23.208 -6.998 1.00 83.81 193 SER A O 1
ATOM 1485 N N . GLY A 1 194 ? -13.063 23.293 -7.899 1.00 82.62 194 GLY A N 1
ATOM 1486 C CA . GLY A 1 194 ? -13.054 24.725 -8.185 1.00 82.62 194 GLY A CA 1
ATOM 1487 C C . GLY A 1 194 ? -11.875 25.150 -9.068 1.00 82.62 194 GLY A C 1
ATOM 1488 O O . GLY A 1 194 ? -11.825 24.883 -10.271 1.00 82.62 194 GLY A O 1
ATOM 1489 N N . ASN A 1 195 ? -10.921 25.867 -8.475 1.00 81.00 195 ASN A N 1
ATOM 1490 C CA . ASN A 1 195 ? -9.752 26.421 -9.161 1.00 81.00 195 ASN A CA 1
ATOM 1491 C C . ASN A 1 195 ? -8.464 25.614 -8.965 1.00 81.00 195 ASN A C 1
ATOM 1493 O O . ASN A 1 195 ? -7.405 26.095 -9.373 1.00 81.00 195 ASN A O 1
ATOM 1497 N N . TYR A 1 196 ? -8.543 24.411 -8.398 1.00 83.12 196 TYR A N 1
ATOM 1498 C CA . TYR A 1 196 ? -7.377 23.596 -8.068 1.00 83.12 196 TYR A CA 1
ATOM 1499 C C . TYR A 1 196 ? -7.493 22.177 -8.620 1.00 83.12 196 TYR A C 1
ATOM 1501 O O . TYR A 1 196 ? -8.583 21.607 -8.650 1.00 83.12 196 TYR A O 1
ATOM 1509 N N . GLY A 1 197 ? -6.356 21.625 -9.043 1.00 84.56 197 GLY A N 1
ATOM 1510 C CA . GLY A 1 197 ? -6.168 20.203 -9.313 1.00 84.56 197 GLY A CA 1
ATOM 1511 C C . GLY A 1 197 ? -5.314 19.574 -8.215 1.00 84.56 197 GLY A C 1
ATOM 1512 O O . GLY A 1 197 ? -4.337 20.179 -7.772 1.00 84.56 197 GLY A O 1
ATOM 1513 N N . TYR A 1 198 ? -5.685 18.379 -7.782 1.00 89.00 198 TYR A N 1
ATOM 1514 C CA . TYR A 1 198 ? -5.032 17.608 -6.730 1.00 89.00 198 TYR A CA 1
ATOM 1515 C C . TYR A 1 198 ? -4.518 16.313 -7.347 1.00 89.00 198 TYR A C 1
ATOM 1517 O O . TYR A 1 198 ? -5.311 15.554 -7.898 1.00 89.00 198 TYR A O 1
ATOM 1525 N N . ILE A 1 199 ? -3.207 16.093 -7.294 1.00 88.75 199 ILE A N 1
ATOM 1526 C CA . ILE A 1 199 ? -2.515 15.038 -8.038 1.00 88.75 199 ILE A CA 1
ATOM 1527 C C . ILE A 1 199 ? -1.831 14.087 -7.055 1.00 88.75 199 ILE A C 1
ATOM 1529 O O . ILE A 1 199 ? -1.128 14.536 -6.144 1.00 88.75 199 ILE A O 1
ATOM 1533 N N . ALA A 1 200 ? -2.007 12.783 -7.269 1.00 86.44 200 ALA A N 1
ATOM 1534 C CA . ALA A 1 200 ? -1.180 11.746 -6.655 1.00 86.44 200 ALA A CA 1
ATOM 1535 C C . ALA A 1 200 ? 0.062 11.514 -7.535 1.00 86.44 200 ALA A C 1
ATOM 1537 O O . ALA A 1 200 ? -0.038 10.892 -8.595 1.00 86.44 200 ALA A O 1
ATOM 1538 N N . ASP A 1 201 ? 1.210 12.057 -7.121 1.00 78.88 201 ASP A N 1
ATOM 1539 C CA . ASP A 1 201 ? 2.394 12.278 -7.968 1.00 78.88 201 ASP A CA 1
ATOM 1540 C C . ASP A 1 201 ? 3.626 11.445 -7.561 1.00 78.88 201 ASP A C 1
ATOM 1542 O O . ASP A 1 201 ? 4.743 11.956 -7.466 1.00 78.88 201 ASP A O 1
ATOM 1546 N N . GLY A 1 202 ? 3.430 10.155 -7.278 1.00 74.12 202 GLY A N 1
ATOM 1547 C CA . GLY A 1 202 ? 4.521 9.213 -6.981 1.00 74.12 202 GLY A CA 1
ATOM 1548 C C . GLY A 1 202 ? 5.454 9.704 -5.865 1.00 74.12 202 GLY A C 1
ATOM 1549 O O . GLY A 1 202 ? 4.990 10.074 -4.784 1.00 74.12 202 GLY A O 1
ATOM 1550 N N . PHE A 1 203 ? 6.768 9.743 -6.125 1.00 59.22 203 PHE A N 1
ATOM 1551 C CA . PHE A 1 203 ? 7.792 10.235 -5.185 1.00 59.22 203 PHE A CA 1
ATOM 1552 C C . PHE A 1 203 ? 7.636 11.682 -4.690 1.00 59.22 203 PHE A C 1
ATOM 1554 O O . PHE A 1 203 ? 8.195 12.009 -3.638 1.00 59.22 203 PHE A O 1
ATOM 1561 N N . GLU A 1 204 ? 6.892 12.542 -5.390 1.00 64.50 204 GLU A N 1
ATOM 1562 C CA . GLU A 1 204 ? 6.574 13.897 -4.904 1.00 64.50 204 GLU A CA 1
ATOM 1563 C C . GLU A 1 204 ? 5.363 13.899 -3.952 1.00 64.50 204 GLU A C 1
ATOM 1565 O O . GLU A 1 204 ? 5.028 14.919 -3.346 1.00 64.50 204 GLU A O 1
ATOM 1570 N N . GLY A 1 205 ? 4.712 12.745 -3.778 1.00 72.94 205 GLY A N 1
ATOM 1571 C CA . GLY A 1 205 ? 3.577 12.562 -2.890 1.00 72.94 205 GLY A CA 1
ATOM 1572 C C . GLY A 1 205 ? 2.326 13.244 -3.431 1.00 72.94 205 GLY A C 1
ATOM 1573 O O . GLY A 1 205 ? 1.749 12.816 -4.428 1.00 72.94 205 GLY A O 1
ATOM 1574 N N . PHE A 1 206 ? 1.868 14.282 -2.736 1.00 81.06 206 PHE A N 1
ATOM 1575 C CA . PHE A 1 206 ? 0.632 14.986 -3.062 1.00 81.06 206 PHE A CA 1
ATOM 1576 C C . PHE A 1 206 ? 0.922 16.392 -3.575 1.00 81.06 206 PHE A C 1
ATOM 1578 O O . PHE A 1 206 ? 1.454 17.231 -2.845 1.00 81.06 206 PHE A O 1
ATOM 1585 N N . VAL A 1 207 ? 0.520 16.668 -4.815 1.00 79.38 207 VAL A N 1
ATOM 1586 C CA . VAL A 1 207 ? 0.760 17.955 -5.475 1.00 79.38 207 VAL A CA 1
ATOM 1587 C C . VAL A 1 207 ? -0.561 18.681 -5.710 1.00 79.38 207 VAL A C 1
ATOM 1589 O O . VAL A 1 207 ? -1.530 18.104 -6.200 1.00 79.38 207 VAL A O 1
ATOM 1592 N N . ILE A 1 208 ? -0.594 19.978 -5.394 1.00 82.69 208 ILE A N 1
ATOM 1593 C CA . ILE A 1 208 ? -1.733 20.859 -5.676 1.00 82.69 208 ILE A CA 1
ATOM 1594 C C . ILE A 1 208 ? -1.326 21.861 -6.752 1.00 82.69 208 ILE A C 1
ATOM 1596 O O . ILE A 1 208 ? -0.351 22.598 -6.592 1.00 82.69 208 ILE A O 1
ATOM 1600 N N . ILE A 1 209 ? -2.103 21.924 -7.830 1.00 81.69 209 ILE A N 1
ATOM 1601 C CA . ILE A 1 209 ? -1.883 22.841 -8.950 1.00 81.69 209 ILE A CA 1
ATOM 1602 C C . ILE A 1 209 ? -3.037 23.838 -9.061 1.00 81.69 209 ILE A C 1
ATOM 1604 O O . ILE A 1 209 ? -4.198 23.500 -8.839 1.00 81.69 209 ILE A O 1
ATOM 1608 N N . GLY A 1 210 ? -2.733 25.087 -9.410 1.00 76.12 210 GLY A N 1
ATOM 1609 C CA . GLY A 1 210 ? -3.750 26.090 -9.726 1.00 76.12 210 GLY A CA 1
ATOM 1610 C C . GLY A 1 210 ? -4.197 25.988 -11.186 1.00 76.12 210 GLY A C 1
ATOM 1611 O O . GLY A 1 210 ? -3.363 25.898 -12.082 1.00 76.12 210 GLY A O 1
ATOM 1612 N N . LEU A 1 211 ? -5.506 26.060 -11.432 1.00 77.38 211 LEU A N 1
ATOM 1613 C CA . LEU A 1 211 ? -6.135 25.984 -12.762 1.00 77.38 211 LEU A CA 1
ATOM 1614 C C . LEU A 1 211 ? -6.631 27.353 -13.253 1.00 77.38 211 LEU A C 1
ATOM 1616 O O . LEU A 1 211 ? -7.639 27.457 -13.955 1.00 77.38 211 LEU A O 1
ATOM 1620 N N . GLN A 1 212 ? -5.969 28.419 -12.813 1.00 68.94 212 GLN A N 1
ATOM 1621 C CA . GLN A 1 212 ? -6.347 29.805 -13.082 1.00 68.94 212 GLN A CA 1
ATOM 1622 C C . GLN A 1 212 ? -5.517 30.344 -14.253 1.00 68.94 212 GLN A C 1
ATOM 1624 O O . GLN A 1 212 ? -4.335 30.025 -14.368 1.00 68.94 212 GLN A O 1
ATOM 1629 N N . LYS A 1 213 ? -6.118 31.169 -15.123 1.00 53.69 213 LYS A N 1
ATOM 1630 C CA . LYS A 1 213 ? -5.384 31.832 -16.220 1.00 53.69 213 LYS A CA 1
ATOM 1631 C C . LYS A 1 213 ? -4.377 32.872 -15.714 1.00 53.69 213 LYS A C 1
ATOM 1633 O O . LYS A 1 213 ? -3.385 33.119 -16.391 1.00 53.69 213 LYS A O 1
ATOM 1638 N N . GLU A 1 214 ? -4.625 33.453 -14.542 1.00 41.41 214 GLU A N 1
ATOM 1639 C CA . GLU A 1 214 ? -3.795 34.473 -13.895 1.00 41.41 214 GLU A CA 1
ATOM 1640 C C . GLU A 1 214 ? -3.642 34.156 -12.397 1.00 41.41 214 GLU A C 1
ATOM 1642 O O . GLU A 1 214 ? -4.422 33.382 -11.838 1.00 41.41 214 GLU A O 1
ATOM 1647 N N . LYS A 1 215 ? -2.612 34.715 -11.744 1.00 35.84 215 LYS A N 1
ATOM 1648 C CA . LYS A 1 215 ? -2.473 34.625 -10.280 1.00 35.84 215 LYS A CA 1
ATOM 1649 C C . LYS A 1 215 ? -3.677 35.325 -9.628 1.00 35.84 215 LYS A C 1
ATOM 1651 O O . LYS A 1 215 ? -3.983 36.430 -10.063 1.00 35.84 215 LYS A O 1
ATOM 1656 N N . PRO A 1 216 ? -4.326 34.741 -8.606 1.00 33.12 216 PRO A N 1
ATOM 1657 C CA . PRO A 1 216 ? -5.495 35.362 -7.990 1.00 33.12 216 PRO A CA 1
ATOM 1658 C C . PRO A 1 216 ? -5.133 36.712 -7.351 1.00 33.12 216 PRO A C 1
ATOM 1660 O O . PRO A 1 216 ? -4.194 36.785 -6.555 1.00 33.12 216 PRO A O 1
ATOM 1663 N N . GLU A 1 217 ? -5.875 37.762 -7.711 1.00 34.72 217 GLU A N 1
ATOM 1664 C CA . GLU A 1 217 ? -5.938 39.029 -6.973 1.00 34.72 217 GLU A CA 1
ATOM 1665 C C . GLU A 1 217 ? -7.055 38.945 -5.914 1.00 34.72 217 GLU A C 1
ATOM 1667 O O . GLU A 1 217 ? -8.068 38.278 -6.117 1.00 34.72 217 GLU A O 1
ATOM 1672 N N . GLU A 1 218 ? -6.847 39.581 -4.758 1.00 32.09 218 GLU A N 1
ATOM 1673 C CA . GLU A 1 218 ? -7.780 39.588 -3.621 1.00 32.09 218 GLU A CA 1
ATOM 1674 C C . GLU A 1 218 ? -9.088 40.328 -3.977 1.00 32.09 218 GLU A C 1
ATOM 1676 O O . GLU A 1 218 ? -9.090 41.549 -4.150 1.00 32.09 218 GLU A O 1
ATOM 1681 N N . GLU A 1 219 ? -10.216 39.615 -4.075 1.00 31.05 219 GLU A N 1
ATOM 1682 C CA . GLU A 1 219 ? -11.522 40.223 -4.370 1.00 31.05 219 GLU A CA 1
ATOM 1683 C C . GLU A 1 219 ? -12.279 40.666 -3.103 1.00 31.05 219 GLU A C 1
ATOM 1685 O O . GLU A 1 219 ? -12.536 39.887 -2.187 1.00 31.05 219 GLU A O 1
ATOM 1690 N N . ASN A 1 220 ? -12.685 41.943 -3.095 1.00 31.33 220 ASN A N 1
ATOM 1691 C CA . ASN A 1 220 ? -13.638 42.541 -2.158 1.00 31.33 220 ASN A CA 1
ATOM 1692 C C . ASN A 1 220 ? -15.073 42.351 -2.679 1.00 31.33 220 ASN A C 1
ATOM 1694 O O . ASN A 1 220 ? -15.373 42.755 -3.802 1.00 31.33 220 ASN A O 1
ATOM 1698 N N . ILE A 1 221 ? -15.975 41.819 -1.851 1.00 30.55 221 ILE A N 1
ATOM 1699 C CA . ILE A 1 221 ? -17.383 41.579 -2.207 1.00 30.55 221 ILE A CA 1
ATOM 1700 C C . ILE A 1 221 ? -18.278 42.681 -1.613 1.00 30.55 221 ILE A C 1
ATOM 1702 O O . ILE A 1 221 ? -18.233 42.947 -0.414 1.00 30.55 221 ILE A O 1
ATOM 1706 N N . THR A 1 222 ? -19.141 43.288 -2.436 1.00 32.16 222 THR A N 1
ATOM 1707 C CA . THR A 1 222 ? -20.325 44.048 -1.985 1.00 32.16 222 THR A CA 1
ATOM 1708 C C . THR A 1 222 ? -21.590 43.425 -2.559 1.00 32.16 222 THR A C 1
ATOM 1710 O O . THR A 1 222 ? -21.676 43.242 -3.773 1.00 32.16 222 THR A O 1
ATOM 1713 N N . ALA A 1 223 ? -22.568 43.147 -1.696 1.00 30.84 223 ALA A N 1
ATOM 1714 C CA . ALA A 1 223 ? -23.862 42.561 -2.040 1.00 30.84 223 ALA A CA 1
ATOM 1715 C C . ALA A 1 223 ? -24.949 43.631 -2.267 1.00 30.84 223 ALA A C 1
ATOM 1717 O O . ALA A 1 223 ? -24.910 44.706 -1.664 1.00 30.84 223 ALA A O 1
ATOM 1718 N N . GLY A 1 224 ? -25.920 43.327 -3.133 1.00 30.33 224 GLY A N 1
ATOM 1719 C CA . GLY A 1 224 ? -27.119 44.130 -3.399 1.00 30.33 224 GLY A CA 1
ATOM 1720 C C . GLY A 1 224 ? -28.389 43.272 -3.330 1.00 30.33 224 GLY A C 1
ATOM 1721 O O . GLY A 1 224 ? -28.338 42.093 -3.671 1.00 30.33 224 GLY A O 1
ATOM 1722 N N . ASP A 1 225 ? -29.492 43.878 -2.872 1.00 38.03 225 ASP A N 1
ATOM 1723 C CA . ASP A 1 225 ? -30.773 43.235 -2.521 1.00 38.03 225 ASP A CA 1
ATOM 1724 C C . ASP A 1 225 ? -31.734 43.007 -3.706 1.00 38.03 225 ASP A C 1
ATOM 1726 O O . ASP A 1 225 ? -31.664 43.713 -4.719 1.00 38.03 225 ASP A O 1
ATOM 1730 N N . GLY A 1 226 ? -32.673 42.059 -3.538 1.00 34.53 226 GLY A N 1
ATOM 1731 C CA . GLY A 1 226 ? -33.841 41.915 -4.414 1.00 34.53 226 GLY A CA 1
ATOM 1732 C C . GLY A 1 226 ? -34.987 41.018 -3.904 1.00 34.53 226 GLY A C 1
ATOM 1733 O O . GLY A 1 226 ? -35.132 39.897 -4.362 1.00 34.53 226 GLY A O 1
ATOM 1734 N N . SER A 1 227 ? -35.840 41.576 -3.036 1.00 39.12 227 SER A N 1
ATOM 1735 C CA . SER A 1 227 ? -37.320 41.459 -2.894 1.00 39.12 227 SER A CA 1
ATOM 1736 C C . SER A 1 227 ? -38.156 40.153 -3.075 1.00 39.12 227 SER A C 1
ATOM 1738 O O . SER A 1 227 ? -38.296 39.639 -4.181 1.00 39.12 227 SER A O 1
ATOM 1740 N N . ASN A 1 228 ? -38.988 39.899 -2.040 1.00 47.25 228 ASN A N 1
ATOM 1741 C CA . ASN A 1 228 ? -40.396 39.422 -1.990 1.00 47.25 228 ASN A CA 1
ATOM 1742 C C . ASN A 1 228 ? -40.792 38.078 -2.643 1.00 47.25 228 ASN A C 1
ATOM 1744 O O . ASN A 1 228 ? -41.597 38.040 -3.580 1.00 47.25 228 ASN A O 1
ATOM 1748 N N . GLU A 1 229 ? -40.411 36.986 -1.983 1.00 47.50 229 GLU A N 1
ATOM 1749 C CA . GLU A 1 229 ? -41.165 35.727 -1.952 1.00 47.50 229 GLU A CA 1
ATOM 1750 C C . GLU A 1 229 ? -41.726 35.493 -0.532 1.00 47.50 229 GLU A C 1
ATOM 1752 O O . GLU A 1 229 ? -41.365 36.185 0.423 1.00 47.50 229 GLU A O 1
ATOM 1757 N N . THR A 1 230 ? -42.720 34.616 -0.374 1.00 62.19 230 THR A N 1
ATOM 1758 C CA . THR A 1 230 ? -43.241 34.271 0.958 1.00 62.19 230 THR A CA 1
ATOM 1759 C C . THR A 1 230 ? -42.154 33.558 1.750 1.00 62.19 230 THR A C 1
ATOM 1761 O O . THR A 1 230 ? -41.972 32.371 1.516 1.00 62.19 230 THR A O 1
ATOM 1764 N N . ASN A 1 231 ? -41.510 34.274 2.678 1.00 74.12 231 ASN A N 1
ATOM 1765 C CA . ASN A 1 231 ? -40.357 33.766 3.418 1.00 74.12 231 ASN A CA 1
ATOM 1766 C C . ASN A 1 231 ? -40.609 32.370 4.031 1.00 74.12 231 ASN A C 1
ATOM 1768 O O . ASN A 1 231 ? -41.488 32.186 4.888 1.00 74.12 231 ASN A O 1
ATOM 1772 N N . THR A 1 232 ? -39.839 31.397 3.565 1.00 78.75 232 THR A N 1
ATOM 1773 C CA . THR A 1 232 ? -39.819 29.998 3.951 1.00 78.75 232 THR A CA 1
ATOM 1774 C C . THR A 1 232 ? -38.695 29.786 4.947 1.00 78.75 232 THR A C 1
ATOM 1776 O O . THR A 1 232 ? -37.537 29.932 4.608 1.00 78.75 232 THR A O 1
ATOM 1779 N N . SER A 1 233 ? -39.030 29.313 6.154 1.00 80.38 233 SER A N 1
ATOM 1780 C CA . SER A 1 233 ? -38.038 29.082 7.212 1.00 80.38 233 SER A CA 1
ATOM 1781 C C . SER A 1 233 ? -36.780 28.348 6.710 1.00 80.38 233 SER A C 1
ATOM 1783 O O . SER A 1 233 ? -36.917 27.309 6.043 1.00 80.38 233 SER A O 1
ATOM 1785 N N . PRO A 1 234 ? -35.580 28.764 7.161 1.00 83.94 234 PRO A N 1
ATOM 1786 C CA . PRO A 1 234 ? -34.323 28.141 6.771 1.00 83.94 234 PRO A CA 1
ATOM 1787 C C . PRO A 1 234 ? -34.282 26.682 7.208 1.00 83.94 234 PRO A C 1
ATOM 1789 O O . PRO A 1 234 ? -35.029 26.260 8.098 1.00 83.94 234 PRO A O 1
ATOM 1792 N N . ARG A 1 235 ? -33.370 25.886 6.651 1.00 83.25 235 ARG A N 1
ATOM 1793 C CA . ARG A 1 235 ? -33.156 24.488 7.051 1.00 83.25 235 ARG A CA 1
ATOM 1794 C C . ARG A 1 235 ? -31.820 24.321 7.755 1.00 83.25 235 ARG A C 1
ATOM 1796 O O . ARG A 1 235 ? -30.774 24.454 7.135 1.00 83.25 235 ARG A O 1
ATOM 1803 N N . ALA A 1 236 ? -31.869 23.974 9.037 1.00 84.06 236 ALA A N 1
ATOM 1804 C CA . ALA A 1 236 ? -30.688 23.703 9.844 1.00 84.06 236 ALA A CA 1
ATOM 1805 C C . ALA A 1 236 ? -30.157 22.278 9.623 1.00 84.06 236 ALA A C 1
ATOM 1807 O O . ALA A 1 236 ? -30.899 21.298 9.755 1.00 84.06 236 ALA A O 1
ATOM 1808 N N . PHE A 1 237 ? -28.852 22.156 9.390 1.00 77.81 237 PHE A N 1
ATOM 1809 C CA . PHE A 1 237 ? -28.131 20.886 9.362 1.00 77.81 237 PHE A CA 1
ATOM 1810 C C . PHE A 1 237 ? -26.888 20.961 10.247 1.00 77.81 237 PHE A C 1
ATOM 1812 O O . PHE A 1 237 ? -26.222 21.985 10.324 1.00 77.81 237 PHE A O 1
ATOM 1819 N N . ILE A 1 238 ? -26.571 19.851 10.919 1.00 78.94 238 ILE A N 1
ATOM 1820 C CA . ILE A 1 238 ? -25.340 19.711 11.702 1.00 78.94 238 ILE A CA 1
ATOM 1821 C C . ILE A 1 238 ? -24.559 18.531 11.151 1.00 78.94 238 ILE A C 1
ATOM 1823 O O . ILE A 1 238 ? -24.991 17.374 11.256 1.00 78.94 238 ILE A O 1
ATOM 1827 N N . LYS A 1 239 ? -23.367 18.818 10.640 1.00 75.44 239 LYS A N 1
ATOM 1828 C CA . LYS A 1 239 ? -22.373 17.802 10.312 1.00 75.44 239 LYS A CA 1
ATOM 1829 C C . LYS A 1 239 ? -21.311 17.764 11.402 1.00 75.44 239 LYS A C 1
ATOM 1831 O O . LYS A 1 239 ? -20.897 18.812 11.882 1.00 75.44 239 LYS A O 1
ATOM 1836 N N . VAL A 1 240 ? -20.904 16.561 11.813 1.00 72.38 240 VAL A N 1
ATOM 1837 C CA . VAL A 1 240 ? -19.960 16.373 12.928 1.00 72.38 240 VAL A CA 1
ATOM 1838 C C . VAL A 1 240 ? -18.716 15.616 12.490 1.00 72.38 240 VAL A C 1
ATOM 1840 O O . VAL A 1 240 ? -18.801 14.496 11.960 1.00 72.38 240 VAL A O 1
ATOM 1843 N N . PHE A 1 241 ? -17.570 16.211 12.790 1.00 57.47 241 PHE A N 1
ATOM 1844 C CA . PHE A 1 241 ? -16.237 15.747 12.440 1.00 57.47 241 PHE A CA 1
ATOM 1845 C C . PHE A 1 241 ? -15.302 15.836 13.648 1.00 57.47 241 PHE A C 1
ATOM 1847 O O . PHE A 1 241 ? -15.593 16.518 14.625 1.00 57.47 241 PHE A O 1
ATOM 1854 N N . GLY A 1 242 ? -14.186 15.121 13.590 1.00 56.31 242 GLY A N 1
ATOM 1855 C CA . GLY A 1 242 ? -13.220 15.006 14.680 1.00 56.31 242 GLY A CA 1
ATOM 1856 C C . GLY A 1 242 ? -12.721 13.572 14.810 1.00 56.31 242 GLY A C 1
ATOM 1857 O O . GLY A 1 242 ? -13.203 12.683 14.100 1.00 56.31 242 GLY A O 1
ATOM 1858 N N . ASP A 1 243 ? -11.778 13.360 15.722 1.00 48.75 243 ASP A N 1
ATOM 1859 C CA . ASP A 1 243 ? -11.177 12.049 15.960 1.00 48.75 243 ASP A CA 1
ATOM 1860 C C . ASP A 1 243 ? -12.204 11.104 16.579 1.00 48.75 243 ASP A C 1
ATOM 1862 O O . ASP A 1 243 ? -12.609 11.245 17.739 1.00 48.75 243 ASP A O 1
ATOM 1866 N N . LYS A 1 244 ? -12.662 10.149 15.772 1.00 51.62 244 LYS A N 1
ATOM 1867 C CA . LYS A 1 244 ? -13.683 9.185 16.165 1.00 51.62 244 LYS A CA 1
ATOM 1868 C C . LYS A 1 244 ? -13.058 7.846 16.523 1.00 51.62 244 LYS A C 1
ATOM 1870 O O . LYS A 1 244 ? -12.143 7.384 15.852 1.00 51.62 244 LYS A O 1
ATOM 1875 N N . ILE A 1 245 ? -13.615 7.182 17.533 1.00 50.19 245 ILE A N 1
ATOM 1876 C CA . ILE A 1 245 ? -13.199 5.824 17.931 1.00 50.19 245 ILE A CA 1
ATOM 1877 C C . ILE A 1 245 ? -14.090 4.751 17.266 1.00 50.19 245 ILE A C 1
ATOM 1879 O O . ILE A 1 245 ? -13.780 3.572 17.359 1.00 50.19 245 ILE A O 1
ATOM 1883 N N . ASN A 1 246 ? -15.182 5.148 16.588 1.00 50.47 246 ASN A N 1
ATOM 1884 C CA . ASN A 1 246 ? -16.134 4.318 15.819 1.00 50.47 246 ASN A CA 1
ATOM 1885 C C . ASN A 1 246 ? -16.968 5.215 14.863 1.00 50.47 246 ASN A C 1
ATOM 1887 O O . ASN A 1 246 ? -16.725 6.411 14.768 1.00 50.47 246 ASN A O 1
ATOM 1891 N N . ILE A 1 247 ? -18.014 4.705 14.194 1.00 41.31 247 ILE A N 1
ATOM 1892 C CA . ILE A 1 247 ? -18.869 5.510 13.281 1.00 41.31 247 ILE A CA 1
ATOM 1893 C C . ILE A 1 247 ? -19.569 6.712 13.985 1.00 41.31 247 ILE A C 1
ATOM 1895 O O . ILE A 1 247 ? -19.968 7.659 13.300 1.00 41.31 247 ILE A O 1
ATOM 1899 N N . VAL A 1 248 ? -19.681 6.738 15.329 1.00 47.53 248 VAL A N 1
ATOM 1900 C CA . VAL A 1 248 ? -20.488 7.737 16.077 1.00 47.53 248 VAL A CA 1
ATOM 1901 C C . VAL A 1 248 ? -19.896 8.374 17.363 1.00 47.53 248 VAL A C 1
ATOM 1903 O O . VAL A 1 248 ? -20.521 9.315 17.849 1.00 47.53 248 VAL A O 1
ATOM 1906 N N . ASP A 1 249 ? -18.705 8.002 17.865 1.00 66.25 249 ASP A N 1
ATOM 1907 C CA . ASP A 1 249 ? -18.209 8.459 19.196 1.00 66.25 249 ASP A CA 1
ATOM 1908 C C . ASP A 1 249 ? -16.829 9.175 19.150 1.00 66.25 249 ASP A C 1
ATOM 1910 O O . ASP A 1 249 ? -15.982 8.788 18.342 1.00 66.25 249 ASP A O 1
ATOM 1914 N N . PHE A 1 250 ? -16.591 10.174 20.027 1.00 71.00 250 PHE A N 1
ATOM 1915 C CA . PHE A 1 250 ? -15.421 11.095 20.075 1.00 71.00 250 PHE A CA 1
ATOM 1916 C C . PHE A 1 250 ? -14.558 10.967 21.352 1.00 71.00 250 PHE A C 1
ATOM 1918 O O . PHE A 1 250 ? -14.992 10.386 22.345 1.00 71.00 250 PHE A O 1
ATOM 1925 N N . ILE A 1 251 ? -13.347 11.543 21.348 1.00 67.25 251 ILE A N 1
ATOM 1926 C CA . ILE A 1 251 ? -12.374 11.512 22.462 1.00 67.25 251 ILE A CA 1
ATOM 1927 C C . ILE A 1 251 ? -12.381 12.823 23.270 1.00 67.25 251 ILE A C 1
ATOM 1929 O O . ILE A 1 251 ? -12.391 13.910 22.699 1.00 67.25 251 ILE A O 1
ATOM 1933 N N . ALA A 1 252 ? -12.334 12.725 24.603 1.00 66.75 252 ALA A N 1
ATOM 1934 C CA . ALA A 1 252 ? -12.162 13.874 25.491 1.00 66.75 252 ALA A CA 1
ATOM 1935 C C . ALA A 1 252 ? -10.797 14.561 25.291 1.00 66.75 252 ALA A C 1
ATOM 1937 O O . ALA A 1 252 ? -9.798 13.895 25.038 1.00 66.75 252 ALA A O 1
ATOM 1938 N N . ASP A 1 253 ? -10.760 15.883 25.452 1.00 59.91 253 ASP A N 1
ATOM 1939 C CA . ASP A 1 253 ? -9.603 16.759 25.211 1.00 59.91 253 ASP A CA 1
ATOM 1940 C C . ASP A 1 253 ? -9.145 16.860 23.740 1.00 59.91 253 ASP A C 1
ATOM 1942 O O . ASP A 1 253 ? -8.155 17.536 23.460 1.00 59.91 253 ASP A O 1
ATOM 1946 N N . ASN A 1 254 ? -9.915 16.303 22.794 1.00 58.97 254 ASN A N 1
ATOM 1947 C CA . ASN A 1 254 ? -9.800 16.618 21.368 1.00 58.97 254 ASN A CA 1
ATOM 1948 C C . ASN A 1 254 ? -10.953 17.548 20.943 1.00 58.97 254 ASN A C 1
ATOM 1950 O O . ASN A 1 254 ? -12.083 17.400 21.429 1.00 58.97 254 ASN A O 1
ATOM 1954 N N . PRO A 1 255 ? -10.703 18.522 20.051 1.00 62.56 255 PRO A N 1
ATOM 1955 C CA . PRO A 1 255 ? -11.770 19.343 19.502 1.00 62.56 255 PRO A CA 1
ATOM 1956 C C . PRO A 1 255 ? -12.692 18.485 18.630 1.00 62.56 255 PRO A C 1
ATOM 1958 O O . PRO A 1 255 ? -12.247 17.752 17.746 1.00 62.56 255 PRO A O 1
ATOM 1961 N N . VAL A 1 256 ? -13.995 18.598 18.868 1.00 70.44 256 VAL A N 1
ATOM 1962 C CA . VAL A 1 256 ? -15.020 18.090 17.955 1.00 70.44 256 VAL A CA 1
ATOM 1963 C C . VAL A 1 256 ? -15.532 19.265 17.144 1.00 70.44 256 VAL A C 1
ATOM 1965 O O . VAL A 1 256 ? -15.879 20.311 17.698 1.00 70.44 256 VAL A O 1
ATOM 1968 N N . TYR A 1 257 ? -15.575 19.079 15.834 1.00 74.25 257 TYR A N 1
ATOM 1969 C CA . TYR A 1 257 ? -15.951 20.102 14.877 1.00 74.25 257 TYR A CA 1
ATOM 1970 C C . TYR A 1 257 ? -17.386 19.878 14.416 1.00 74.25 257 TYR A C 1
ATOM 1972 O O . TYR A 1 257 ? -17.768 18.778 14.002 1.00 74.25 257 TYR A O 1
ATOM 1980 N N . PHE A 1 258 ? -18.172 20.942 14.450 1.00 79.38 258 PHE A N 1
ATOM 1981 C CA . PHE A 1 258 ? -19.539 20.987 13.965 1.00 79.38 258 PHE A CA 1
ATOM 1982 C C . PHE A 1 258 ? -19.617 22.015 12.850 1.00 79.38 258 PHE A C 1
ATOM 1984 O O . PHE A 1 258 ? -19.129 23.131 12.999 1.00 79.38 258 PHE A O 1
ATOM 1991 N N . SER A 1 259 ? -20.232 21.631 11.739 1.00 76.44 259 SER A N 1
ATOM 1992 C CA . SER A 1 259 ? -20.429 22.513 10.596 1.00 76.44 259 SER A CA 1
ATOM 1993 C C . SER A 1 259 ? -21.910 22.643 10.289 1.00 76.44 259 SER A C 1
ATOM 1995 O O . SER A 1 259 ? -22.625 21.635 10.213 1.00 76.44 259 SER A O 1
ATOM 1997 N N . ALA A 1 260 ? -22.334 23.889 10.101 1.00 80.12 260 ALA A N 1
ATOM 1998 C CA . ALA A 1 260 ? -23.647 24.262 9.615 1.00 80.12 260 ALA A CA 1
ATOM 1999 C C . ALA A 1 260 ? -23.678 24.487 8.097 1.00 80.12 260 ALA A C 1
ATOM 2001 O O . ALA A 1 260 ? -24.742 24.826 7.604 1.00 80.12 260 ALA A O 1
ATOM 2002 N N . ARG A 1 261 ? -22.578 24.266 7.355 1.00 76.44 261 ARG A N 1
ATOM 2003 C CA . ARG A 1 261 ? -22.454 24.581 5.911 1.00 76.44 261 ARG A CA 1
ATOM 2004 C C . ARG A 1 261 ? -23.509 23.939 5.005 1.00 76.44 261 ARG A C 1
ATOM 2006 O O . ARG A 1 261 ? -23.770 24.439 3.923 1.00 76.44 261 ARG A O 1
ATOM 2013 N N . ASP A 1 262 ? -24.094 22.819 5.429 1.00 75.31 262 ASP A N 1
ATOM 2014 C CA . ASP A 1 262 ? -25.182 22.166 4.689 1.00 75.31 262 ASP A CA 1
ATOM 2015 C C . ASP A 1 262 ? -26.552 22.840 4.954 1.00 75.31 262 ASP A C 1
ATOM 2017 O O . ASP A 1 262 ? -27.561 22.444 4.371 1.00 75.31 262 ASP A O 1
ATOM 2021 N N . SER A 1 263 ? -26.606 23.829 5.856 1.00 80.19 263 SER A N 1
ATOM 2022 C CA . SER A 1 263 ? -27.772 24.676 6.123 1.00 80.19 263 SER A CA 1
ATOM 2023 C C . SER A 1 263 ? -27.962 25.690 5.017 1.00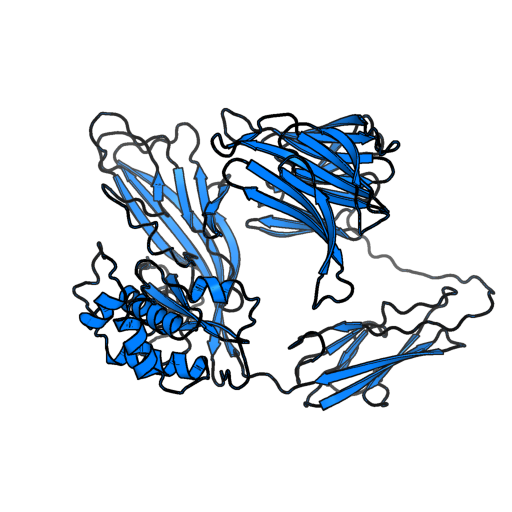 80.19 263 SER A C 1
ATOM 2025 O O . SER A 1 263 ? -27.003 26.243 4.494 1.00 80.19 263 SER A O 1
ATOM 2027 N N . PHE A 1 264 ? -29.217 25.933 4.667 1.00 79.50 264 PHE A N 1
ATOM 2028 C CA . PHE A 1 264 ? -29.568 26.867 3.610 1.00 79.50 264 PHE A CA 1
ATOM 2029 C C . PHE A 1 264 ? -30.947 27.455 3.865 1.00 79.50 264 PHE A C 1
ATOM 2031 O O . PHE A 1 264 ? -31.797 26.812 4.496 1.00 79.50 264 PHE A O 1
ATOM 2038 N N . ASP A 1 265 ? -31.172 28.648 3.333 1.00 80.88 265 ASP A N 1
ATOM 2039 C CA . ASP A 1 265 ? -32.505 29.208 3.202 1.00 80.88 265 ASP A CA 1
ATOM 2040 C C . ASP A 1 265 ? -33.104 28.837 1.832 1.00 80.88 265 ASP A C 1
ATOM 2042 O O . ASP A 1 265 ? -32.426 29.018 0.815 1.00 80.88 265 ASP A O 1
ATOM 2046 N N . PRO A 1 266 ? -34.315 28.250 1.760 1.00 72.81 266 PRO A N 1
ATOM 2047 C CA . PRO A 1 266 ? -34.958 27.916 0.488 1.00 72.81 266 PRO A CA 1
ATOM 2048 C C . PRO A 1 266 ? -35.172 29.110 -0.446 1.00 72.81 266 PRO A C 1
ATOM 2050 O O . PRO A 1 266 ? -35.193 28.902 -1.662 1.00 72.81 266 PRO A O 1
ATOM 2053 N N . ASP A 1 267 ? -35.304 30.310 0.114 1.00 77.06 267 ASP A N 1
ATOM 2054 C CA . ASP A 1 267 ? -35.591 31.542 -0.616 1.00 77.06 267 ASP A CA 1
ATOM 2055 C C . ASP A 1 267 ? -34.305 32.350 -0.883 1.00 77.06 267 ASP A C 1
ATOM 2057 O O . ASP A 1 267 ? -34.322 33.348 -1.602 1.00 77.06 267 ASP A O 1
ATOM 2061 N N . GLY A 1 268 ? -33.162 31.871 -0.377 1.00 70.12 268 GLY A N 1
ATOM 2062 C CA . GLY A 1 268 ? -31.842 32.454 -0.614 1.00 70.12 268 GLY A CA 1
ATOM 2063 C C . GLY A 1 268 ? -31.500 33.641 0.287 1.00 70.12 268 GLY A C 1
ATOM 2064 O O . GLY A 1 268 ? -30.535 34.344 -0.015 1.00 70.12 268 GLY A O 1
ATOM 2065 N N . ASP A 1 269 ? -32.261 33.855 1.366 1.00 79.12 269 ASP A N 1
ATOM 2066 C CA . ASP A 1 269 ? -31.976 34.876 2.376 1.00 79.12 269 ASP A CA 1
ATOM 2067 C C . ASP A 1 269 ? -30.665 34.583 3.134 1.00 79.12 269 ASP A C 1
ATOM 2069 O O . ASP A 1 269 ? -30.260 33.430 3.325 1.00 79.12 269 ASP A O 1
ATOM 2073 N N . ASP A 1 270 ? -30.003 35.646 3.602 1.00 81.94 270 ASP A N 1
ATOM 2074 C CA . ASP A 1 270 ? -28.820 35.531 4.455 1.00 81.94 270 ASP A CA 1
ATOM 2075 C C . ASP A 1 270 ? -29.185 34.846 5.781 1.00 81.94 270 ASP A C 1
ATOM 2077 O O . ASP A 1 270 ? -30.100 35.265 6.494 1.00 81.94 270 ASP A O 1
ATOM 2081 N N . ILE A 1 271 ? -28.421 33.820 6.157 1.00 84.06 271 ILE A N 1
ATOM 2082 C CA . ILE A 1 271 ? -28.661 33.042 7.375 1.00 84.06 271 ILE A CA 1
ATOM 2083 C C . ILE A 1 271 ? -27.595 33.277 8.441 1.00 84.06 271 ILE A C 1
ATOM 2085 O O . ILE A 1 271 ? -26.415 33.481 8.170 1.00 84.06 271 ILE A O 1
ATOM 2089 N N . SER A 1 272 ? -28.032 33.214 9.693 1.00 88.00 272 SER A N 1
ATOM 2090 C CA . SER A 1 272 ? -27.199 33.345 10.888 1.00 88.00 272 SER A CA 1
ATOM 2091 C C . SER A 1 272 ? -27.336 32.125 11.792 1.00 88.00 272 SER A C 1
ATOM 2093 O O . SER A 1 272 ? -28.353 31.425 11.766 1.00 88.00 272 SER A O 1
ATOM 2095 N N . TYR A 1 273 ? -26.317 31.875 12.614 1.00 88.50 273 TYR A N 1
ATOM 2096 C CA . TYR A 1 273 ? -26.150 30.619 13.342 1.00 88.50 273 TYR A CA 1
ATOM 2097 C C . TYR A 1 273 ? -25.980 30.856 14.841 1.00 88.50 273 TYR A C 1
ATOM 2099 O O . TYR A 1 273 ? -25.249 31.746 15.274 1.00 88.50 273 TYR A O 1
ATOM 2107 N N . LYS A 1 274 ? -26.637 30.024 15.651 1.00 90.56 274 LYS A N 1
ATOM 2108 C CA . LYS A 1 274 ? -26.438 29.963 17.105 1.00 90.56 274 LYS A CA 1
ATOM 2109 C C . LYS A 1 274 ? -26.267 28.528 17.558 1.00 90.56 274 LYS A C 1
ATOM 2111 O O . LYS A 1 274 ? -27.166 27.703 17.380 1.00 90.56 274 LYS A O 1
ATOM 2116 N N . TRP A 1 275 ? -25.136 28.249 18.190 1.00 88.88 275 TRP A N 1
ATOM 2117 C CA . TRP A 1 275 ? -24.802 26.923 18.691 1.00 88.88 275 TRP A CA 1
ATOM 2118 C C . TRP A 1 275 ? -25.086 26.782 20.184 1.00 88.88 275 TRP A C 1
ATOM 2120 O O . TRP A 1 275 ? -24.894 27.714 20.964 1.00 88.88 275 TRP A O 1
ATOM 2130 N N . TYR A 1 276 ? -25.487 25.581 20.591 1.00 90.12 276 TYR A N 1
ATOM 2131 C CA . TYR A 1 276 ? -25.756 25.233 21.979 1.00 90.12 276 TYR A CA 1
ATOM 2132 C C . TYR A 1 276 ? -25.162 23.867 22.320 1.00 90.12 276 TYR A C 1
ATOM 2134 O O . TYR A 1 276 ? -25.316 22.912 21.556 1.00 90.12 276 TYR A O 1
ATOM 2142 N N . VAL A 1 277 ? -24.579 23.754 23.514 1.00 86.75 277 VAL A N 1
ATOM 2143 C CA . VAL A 1 277 ? -24.119 22.486 24.102 1.00 86.75 277 VAL A CA 1
ATOM 2144 C C . VAL A 1 277 ? -24.901 22.229 25.386 1.00 86.75 277 VAL A C 1
ATOM 2146 O O . VAL A 1 277 ? -24.905 23.061 26.293 1.00 86.75 277 VAL A O 1
ATOM 2149 N N . ASN A 1 278 ? -25.609 21.099 25.457 1.00 88.62 278 ASN A N 1
ATOM 2150 C CA . ASN A 1 278 ? -26.526 20.746 26.549 1.00 88.62 278 ASN A CA 1
ATOM 2151 C C . ASN A 1 278 ? -27.501 21.888 26.903 1.00 88.62 278 ASN A C 1
ATOM 2153 O O . ASN A 1 278 ? -27.756 22.176 28.072 1.00 88.62 278 ASN A O 1
ATOM 2157 N N . GLY A 1 279 ? -28.014 22.573 25.874 1.00 83.50 279 GLY A N 1
ATOM 2158 C CA . GLY A 1 279 ? -28.952 23.692 26.010 1.00 83.50 279 GLY A CA 1
ATOM 2159 C C . GLY A 1 279 ? -28.330 25.034 26.418 1.00 83.50 279 GLY A C 1
ATOM 2160 O O . GLY A 1 279 ? -29.067 26.003 26.579 1.00 83.50 279 GLY A O 1
ATOM 2161 N N . THR A 1 280 ? -27.005 25.124 26.568 1.00 85.25 280 THR A N 1
ATOM 2162 C CA . THR A 1 280 ? -26.301 26.384 26.867 1.00 85.25 280 THR A CA 1
ATOM 2163 C C . THR A 1 280 ? -25.745 26.994 25.583 1.00 85.25 280 THR A C 1
ATOM 2165 O O . THR A 1 280 ? -24.992 26.319 24.885 1.00 85.25 280 THR A O 1
ATOM 2168 N N . GLU A 1 281 ? -26.114 28.244 25.270 1.00 85.69 281 GLU A N 1
ATOM 2169 C CA . GLU A 1 281 ? -25.627 28.971 24.081 1.00 85.69 281 GLU A CA 1
ATOM 2170 C C . GLU A 1 281 ? -24.112 29.193 24.166 1.00 85.69 281 GLU A C 1
ATOM 2172 O O . GLU A 1 281 ? -23.594 29.624 25.201 1.00 85.69 281 GLU A O 1
ATOM 2177 N N . VAL A 1 282 ? -23.406 28.905 23.075 1.00 77.69 282 VAL A N 1
ATOM 2178 C CA . VAL A 1 282 ? -21.970 29.153 22.934 1.00 77.69 282 VAL A CA 1
ATOM 2179 C C . VAL A 1 282 ? -21.798 30.533 22.299 1.00 77.69 282 VAL A C 1
ATOM 2181 O O . VAL A 1 282 ? -22.138 30.728 21.138 1.00 77.69 282 VAL A O 1
ATOM 2184 N N . LEU A 1 283 ? -21.323 31.508 23.078 1.00 64.44 283 LEU A N 1
ATOM 2185 C CA . LEU A 1 283 ? -21.166 32.905 22.652 1.00 64.44 283 LEU A CA 1
ATOM 2186 C C . LEU A 1 283 ? -19.708 33.221 22.285 1.00 64.44 283 LEU A C 1
ATOM 2188 O O . LEU A 1 283 ? -18.796 32.749 22.964 1.00 64.44 283 LEU A O 1
ATOM 2192 N N . ASN A 1 284 ? -19.503 34.135 21.326 1.00 53.62 284 ASN A N 1
ATOM 2193 C CA . ASN A 1 284 ? -18.199 34.623 20.831 1.00 53.62 284 ASN A CA 1
ATOM 2194 C C . ASN A 1 284 ? -17.250 35.233 21.899 1.00 53.62 284 ASN A C 1
ATOM 2196 O O . ASN A 1 284 ? -16.154 35.654 21.559 1.00 53.62 284 ASN A O 1
ATOM 2200 N N . ASN A 1 285 ? -17.624 35.282 23.189 1.00 46.69 285 ASN A N 1
ATOM 2201 C CA . ASN A 1 285 ? -16.864 35.943 24.263 1.00 46.69 285 ASN A CA 1
ATOM 2202 C C . ASN A 1 285 ? -16.833 35.172 25.611 1.00 46.69 285 ASN A C 1
ATOM 2204 O O . ASN A 1 285 ? -17.000 35.779 26.671 1.00 46.69 285 ASN A O 1
ATOM 2208 N N . TYR A 1 286 ? -16.602 33.852 25.618 1.00 39.25 286 TYR A N 1
ATOM 2209 C CA . TYR A 1 286 ? -16.288 33.090 26.850 1.00 39.25 286 TYR A CA 1
ATOM 2210 C C . TYR A 1 286 ? -14.894 32.418 26.787 1.00 39.25 286 TYR A C 1
ATOM 2212 O O . TYR A 1 286 ? -14.390 32.158 25.698 1.00 39.25 286 TYR A O 1
ATOM 2220 N N . PRO A 1 287 ? -14.215 32.178 27.931 1.00 40.16 287 PRO A N 1
ATOM 2221 C CA . PRO A 1 287 ? -12.771 31.989 27.978 1.00 40.16 287 PRO A CA 1
ATOM 2222 C C . PRO A 1 287 ? -12.309 30.559 27.633 1.00 40.16 287 PRO A C 1
ATOM 2224 O O . PRO A 1 287 ? -12.851 29.568 28.115 1.00 40.16 287 PRO A O 1
ATOM 2227 N N . GLN A 1 288 ? -11.232 30.510 26.843 1.00 45.81 288 GLN A N 1
ATOM 2228 C CA . GLN A 1 288 ? -10.221 29.459 26.622 1.00 45.81 288 GLN A CA 1
ATOM 2229 C C . GLN A 1 288 ? -10.596 28.022 26.204 1.00 45.81 288 GLN A C 1
ATOM 2231 O O . GLN A 1 288 ? -9.691 27.336 25.742 1.00 45.81 288 GLN A O 1
ATOM 2236 N N . ASN A 1 289 ? -11.849 27.556 26.263 1.00 47.97 289 ASN A N 1
ATOM 2237 C CA . ASN A 1 289 ? -12.149 26.128 25.998 1.00 47.97 289 ASN A CA 1
ATOM 2238 C C . ASN A 1 289 ? -13.087 25.849 24.806 1.00 47.97 289 ASN A C 1
ATOM 2240 O O . ASN A 1 289 ? -13.590 24.735 24.658 1.00 47.97 289 ASN A O 1
ATOM 2244 N N . SER A 1 290 ? -13.356 26.825 23.943 1.00 50.59 290 SER A N 1
ATOM 2245 C CA . SER A 1 290 ? -14.127 26.610 22.710 1.00 50.59 290 SER A CA 1
ATOM 2246 C C . SER A 1 290 ? -13.614 27.578 21.655 1.00 50.59 290 SER A C 1
ATOM 2248 O O . SER A 1 290 ? -13.652 28.788 21.869 1.00 50.59 290 SER A O 1
ATOM 2250 N N . ILE A 1 291 ? -13.068 27.053 20.562 1.00 52.44 291 ILE A N 1
ATOM 2251 C CA . ILE A 1 291 ? -12.613 27.874 19.442 1.00 52.44 291 ILE A CA 1
ATOM 2252 C C . ILE A 1 291 ? -13.780 27.904 18.464 1.00 52.44 291 ILE A C 1
ATOM 2254 O O . ILE A 1 291 ? -14.149 26.889 17.882 1.00 52.44 291 ILE A O 1
ATOM 2258 N N . ILE A 1 292 ? -14.406 29.061 18.315 1.00 50.91 292 ILE A N 1
ATOM 2259 C CA . ILE A 1 292 ? -15.301 29.286 17.183 1.00 50.91 292 ILE A CA 1
ATOM 2260 C C . ILE A 1 292 ? -14.373 29.516 15.993 1.00 50.91 292 ILE A C 1
ATOM 2262 O O . ILE A 1 292 ? -13.353 30.198 16.134 1.00 50.91 292 ILE A O 1
ATOM 2266 N N . SER A 1 293 ? -14.646 28.843 14.876 1.00 51.25 293 SER A N 1
ATOM 2267 C CA . SER A 1 293 ? -13.862 29.059 13.658 1.00 51.25 293 SER A CA 1
ATOM 2268 C C . SER A 1 293 ? -13.972 30.532 13.230 1.00 51.25 293 SER A C 1
ATOM 2270 O O . SER A 1 293 ? -14.784 31.278 13.769 1.00 51.25 293 SER A O 1
ATOM 2272 N N . GLU A 1 294 ? -13.220 30.966 12.220 1.00 51.19 294 GLU A N 1
ATOM 2273 C CA . GLU A 1 294 ? -13.315 32.335 11.681 1.00 51.19 294 GLU A CA 1
ATOM 2274 C C . GLU A 1 294 ? -14.720 32.717 11.145 1.00 51.19 294 GLU A C 1
ATOM 2276 O O . GLU A 1 294 ? -14.940 33.872 10.787 1.00 51.19 294 GLU A O 1
ATOM 2281 N N . SER A 1 295 ? -15.683 31.782 11.133 1.00 61.03 295 SER A N 1
ATOM 2282 C CA . SER A 1 295 ? -17.088 31.985 10.762 1.00 61.03 295 SER A CA 1
ATOM 2283 C C . SER A 1 295 ? -18.067 31.406 11.801 1.00 61.03 295 SER A C 1
ATOM 2285 O O . SER A 1 295 ? -17.816 30.348 12.386 1.00 61.03 295 SER A O 1
ATOM 2287 N N . ASP A 1 296 ? -19.226 32.054 11.986 1.00 71.88 296 ASP A N 1
ATOM 2288 C CA . ASP A 1 296 ? -20.309 31.588 12.879 1.00 71.88 296 ASP A CA 1
ATOM 2289 C C . ASP A 1 296 ? -20.957 30.259 12.394 1.00 71.88 296 ASP A C 1
ATOM 2291 O O . ASP A 1 296 ? -21.675 29.581 13.137 1.00 71.88 296 ASP A O 1
ATOM 2295 N N . GLU A 1 297 ? -20.662 29.849 11.154 1.00 76.62 297 GLU A N 1
ATOM 2296 C CA . GLU A 1 297 ? -21.076 28.588 10.515 1.00 76.62 297 GLU A CA 1
ATOM 2297 C C . GLU A 1 297 ? -20.454 27.335 11.143 1.00 76.62 297 GLU A C 1
ATOM 2299 O O . GLU A 1 297 ? -20.934 26.214 10.940 1.00 76.62 297 GLU A O 1
ATOM 2304 N N . GLU A 1 298 ? -19.375 27.501 11.899 1.00 77.00 298 GLU A N 1
ATOM 2305 C CA . GLU A 1 298 ? -18.532 26.407 12.356 1.00 77.00 298 GLU A CA 1
ATOM 2306 C C . GLU A 1 298 ? -18.175 26.544 13.835 1.00 77.00 298 GLU A C 1
ATOM 2308 O O . GLU A 1 298 ? -17.702 27.577 14.311 1.00 77.00 298 GLU A O 1
ATOM 2313 N N . LEU A 1 299 ? -18.345 25.443 14.564 1.00 76.81 299 LEU A N 1
ATOM 2314 C CA . LEU A 1 299 ? -18.030 25.334 15.982 1.00 76.81 299 LEU A CA 1
ATOM 2315 C C . LEU A 1 299 ? -16.954 24.267 16.190 1.00 76.81 299 LEU A C 1
ATOM 2317 O O . LEU A 1 299 ? -17.183 23.106 15.863 1.00 76.81 299 LEU A O 1
ATOM 2321 N N . ALA A 1 300 ? -15.833 24.616 16.825 1.00 71.69 300 ALA A N 1
ATOM 2322 C CA . ALA A 1 300 ? -14.926 23.638 17.420 1.00 71.69 300 ALA A CA 1
ATOM 2323 C C . ALA A 1 300 ? -15.085 23.653 18.948 1.00 71.69 300 ALA A C 1
ATOM 2325 O O . ALA A 1 300 ? -14.773 24.634 19.632 1.00 71.69 300 ALA A O 1
ATOM 2326 N N . TYR A 1 301 ? -15.585 22.553 19.509 1.00 73.06 301 TYR A N 1
ATOM 2327 C CA . TYR A 1 301 ? -15.838 22.439 20.944 1.00 73.06 301 TYR A CA 1
ATOM 2328 C C . TYR A 1 301 ? -14.928 21.392 21.581 1.00 73.06 301 TYR A C 1
ATOM 2330 O O . TYR A 1 301 ? -14.855 20.253 21.118 1.00 73.06 301 TYR A O 1
ATOM 2338 N N . LEU A 1 302 ? -14.244 21.774 22.662 1.00 72.38 302 LEU A N 1
ATOM 2339 C CA . LEU A 1 302 ? -13.343 20.901 23.406 1.00 72.38 302 LEU A CA 1
ATOM 2340 C C . LEU A 1 302 ? -14.078 20.259 24.590 1.00 72.38 302 LEU A C 1
ATOM 2342 O O . LEU A 1 302 ? -14.397 20.923 25.579 1.00 72.38 302 LEU A O 1
ATOM 2346 N N . PHE A 1 303 ? -14.323 18.951 24.521 1.00 75.50 303 PHE A N 1
ATOM 2347 C CA . PHE A 1 303 ? -14.990 18.214 25.597 1.00 75.50 303 PHE A CA 1
ATOM 2348 C C . PHE A 1 303 ? -13.970 17.665 26.597 1.00 75.50 303 PHE A C 1
ATOM 2350 O O . PHE A 1 303 ? -13.315 16.671 26.330 1.00 75.50 303 PHE A O 1
ATOM 2357 N N . GLN A 1 304 ? -13.853 18.268 27.780 1.00 67.94 304 GLN A N 1
ATOM 2358 C CA . GLN A 1 304 ? -12.818 17.897 28.768 1.00 67.94 304 GLN A CA 1
ATOM 2359 C C . GLN A 1 304 ? -13.142 16.659 29.625 1.00 67.94 304 GLN A C 1
ATOM 2361 O O . GLN A 1 304 ? -12.386 16.283 30.521 1.00 67.94 304 GLN A O 1
ATOM 2366 N N . LYS A 1 305 ? -14.323 16.059 29.452 1.00 74.06 305 LYS A N 1
ATOM 2367 C CA . LYS A 1 305 ? -14.780 14.908 30.245 1.00 74.06 305 LYS A CA 1
ATOM 2368 C C . LYS A 1 305 ? -15.616 13.982 29.382 1.00 74.06 305 LYS A C 1
ATOM 2370 O O . LYS A 1 305 ? -16.394 14.458 28.558 1.00 74.06 305 LYS A O 1
ATOM 2375 N N . ARG A 1 306 ? -15.531 12.674 29.652 1.00 83.81 306 ARG A N 1
ATOM 2376 C CA . ARG A 1 306 ? -16.475 11.709 29.081 1.00 83.81 306 ARG A CA 1
ATOM 2377 C C . ARG A 1 306 ? -17.924 12.030 29.451 1.00 83.81 306 ARG A C 1
ATOM 2379 O O . ARG A 1 306 ? -18.200 12.465 30.574 1.00 83.81 306 ARG A O 1
ATOM 2386 N N . GLY A 1 307 ? -18.837 11.718 28.546 1.00 85.62 307 GLY A N 1
ATOM 2387 C CA . GLY A 1 307 ? -20.272 11.867 28.735 1.00 85.62 307 GLY A CA 1
ATOM 2388 C C . GLY A 1 307 ? -21.027 11.889 27.413 1.00 85.62 307 GLY A C 1
ATOM 2389 O O . GLY A 1 307 ? -20.428 11.946 26.341 1.00 85.62 307 GLY A O 1
ATOM 2390 N N . ASP A 1 308 ? -22.349 11.870 27.515 1.00 87.94 308 ASP A N 1
ATOM 2391 C CA . ASP A 1 308 ? -23.241 12.130 26.391 1.00 87.94 308 ASP A CA 1
ATOM 2392 C C . ASP A 1 308 ? -23.559 13.632 26.355 1.00 87.94 308 ASP A C 1
ATOM 2394 O O . ASP A 1 308 ? -23.861 14.239 27.391 1.00 87.94 308 ASP A O 1
ATOM 2398 N N . PHE A 1 309 ? -23.472 14.238 25.174 1.00 86.44 309 PHE A N 1
ATOM 2399 C CA . PHE A 1 309 ? -23.699 15.664 24.963 1.00 86.44 309 PHE A CA 1
ATOM 2400 C C . PHE A 1 309 ? -24.712 15.883 23.836 1.00 86.44 309 PHE A C 1
ATOM 2402 O O . PHE A 1 309 ? -24.595 15.312 22.751 1.00 86.44 309 PHE A O 1
ATOM 2409 N N . GLU A 1 310 ? -25.684 16.760 24.078 1.00 91.31 310 GLU A N 1
ATOM 2410 C CA . GLU A 1 310 ? -26.594 17.261 23.052 1.00 91.31 310 GLU A CA 1
ATOM 2411 C C . GLU A 1 310 ? -26.022 18.543 22.452 1.00 91.31 310 GLU A C 1
ATOM 2413 O O . GLU A 1 310 ? -25.853 19.548 23.143 1.00 91.31 310 GLU A O 1
ATOM 2418 N N . ILE A 1 311 ? -25.775 18.518 21.150 1.00 90.81 311 ILE A N 1
ATOM 2419 C CA . ILE A 1 311 ? -25.401 19.688 20.365 1.00 90.81 311 ILE A CA 1
ATOM 2420 C C . ILE A 1 311 ? -26.624 20.130 19.593 1.00 90.81 311 ILE A C 1
ATOM 2422 O O . ILE A 1 311 ? -27.265 19.316 18.926 1.00 90.81 311 ILE A O 1
ATOM 2426 N N . SER A 1 312 ? -26.961 21.410 19.672 1.00 91.25 312 SER A N 1
ATOM 2427 C CA . SER A 1 312 ? -28.045 21.962 18.870 1.00 91.25 312 SER A CA 1
ATOM 2428 C C . SER A 1 312 ? -27.640 23.256 18.191 1.00 91.25 312 SER A C 1
ATOM 2430 O O . SER A 1 312 ? -26.827 24.016 18.709 1.00 91.25 312 SER A O 1
ATOM 2432 N N . LEU A 1 313 ? -28.198 23.461 17.007 1.00 92.38 313 LEU A N 1
ATOM 2433 C CA . LEU A 1 313 ? -27.976 24.607 16.143 1.00 92.38 313 LEU A CA 1
ATOM 2434 C C . LEU A 1 313 ? -29.328 25.265 15.903 1.00 92.38 313 LEU A C 1
ATOM 2436 O O . LEU A 1 313 ? -30.289 24.563 15.588 1.00 92.38 313 LEU A O 1
ATOM 2440 N N . THR A 1 314 ? -29.388 26.586 16.026 1.00 92.94 314 THR A N 1
ATOM 2441 C CA . THR A 1 314 ? -30.494 27.404 15.522 1.00 92.94 314 THR A CA 1
ATOM 2442 C C . THR A 1 314 ? -29.998 28.208 14.327 1.00 92.94 314 THR A C 1
ATOM 2444 O O . THR A 1 314 ? -29.006 28.923 14.458 1.00 92.94 314 THR A O 1
ATOM 2447 N N . VAL A 1 315 ? -30.680 28.081 13.188 1.00 88.38 315 VAL A N 1
ATOM 2448 C CA . VAL A 1 315 ? -30.435 28.866 11.968 1.00 88.38 315 VAL A CA 1
ATOM 2449 C C . VAL A 1 315 ? -31.567 29.872 11.805 1.00 88.38 315 VAL A C 1
ATOM 2451 O O . VAL A 1 315 ? -32.726 29.508 12.015 1.00 88.38 315 VAL A O 1
ATOM 2454 N N . SER A 1 316 ? -31.242 31.121 11.478 1.00 90.31 316 SER A N 1
ATOM 2455 C CA . SER A 1 316 ? -32.190 32.236 11.391 1.00 90.31 316 SER A CA 1
ATOM 2456 C C . SER A 1 316 ? -31.936 33.083 10.149 1.00 90.31 316 SER A C 1
ATOM 2458 O O . SER A 1 316 ? -30.818 33.567 9.990 1.00 90.31 316 SER A O 1
ATOM 2460 N N . ASP A 1 317 ? -32.981 33.343 9.367 1.00 85.00 317 ASP A N 1
ATOM 2461 C CA . ASP A 1 317 ? -32.990 34.296 8.236 1.00 85.00 317 ASP A CA 1
ATOM 2462 C C . ASP A 1 317 ? -33.271 35.756 8.692 1.00 85.00 317 ASP A C 1
ATOM 2464 O O . ASP A 1 317 ? -33.332 36.696 7.908 1.00 85.00 317 ASP A O 1
ATOM 2468 N N . GLY A 1 318 ? -33.495 35.957 10.001 1.00 83.81 318 GLY A N 1
ATOM 2469 C CA . GLY A 1 318 ? -33.843 37.248 10.612 1.00 8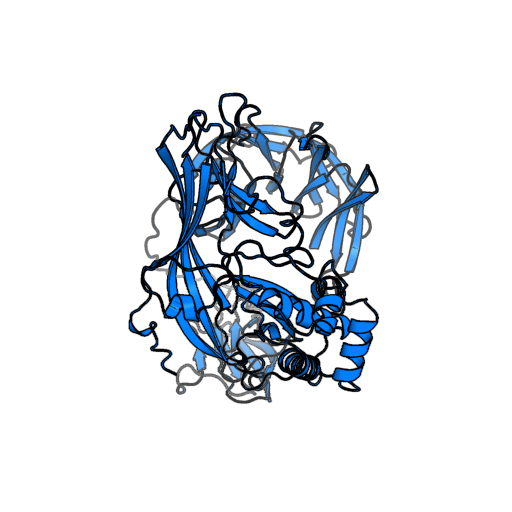3.81 318 GLY A CA 1
ATOM 2470 C C . GLY A 1 318 ? -35.333 37.416 10.945 1.00 83.81 318 GLY A C 1
ATOM 2471 O O . GLY A 1 318 ? -35.675 38.256 11.780 1.00 83.81 318 GLY A O 1
ATOM 2472 N N . ASN A 1 319 ? -36.204 36.580 10.379 1.00 84.88 319 ASN A N 1
ATOM 2473 C CA . ASN A 1 319 ? -37.653 36.537 10.597 1.00 84.88 319 ASN A CA 1
ATOM 2474 C C . ASN A 1 319 ? -38.134 35.176 11.141 1.00 84.88 319 ASN A C 1
ATOM 2476 O O . ASN A 1 319 ? -38.943 35.132 12.074 1.00 84.88 319 ASN A O 1
ATOM 2480 N N . LEU A 1 320 ? -37.657 34.071 10.564 1.00 88.19 320 LEU A N 1
ATOM 2481 C CA . LEU A 1 320 ? -37.970 32.687 10.907 1.00 88.19 320 LEU A CA 1
ATOM 2482 C C . LEU A 1 320 ? -36.708 31.938 11.339 1.00 88.19 320 LEU A C 1
ATOM 2484 O O . LEU A 1 320 ? -35.576 32.344 11.087 1.00 88.19 320 LEU A O 1
ATOM 2488 N N . THR A 1 321 ? -36.914 30.824 12.043 1.00 90.44 321 THR A N 1
ATOM 2489 C CA . THR A 1 321 ? -35.811 30.006 12.552 1.00 90.44 321 THR A CA 1
ATOM 2490 C C . THR A 1 321 ? -36.105 28.524 12.413 1.00 90.44 321 THR A C 1
ATOM 2492 O O . THR A 1 321 ? -37.253 28.093 12.550 1.00 90.44 321 THR A O 1
ATOM 2495 N N . SER A 1 322 ? -35.053 27.730 12.233 1.00 90.31 322 SER A N 1
ATOM 2496 C CA . SER A 1 322 ? -35.114 26.276 12.356 1.00 90.31 322 SER A CA 1
ATOM 2497 C C . SER A 1 322 ? -34.004 25.735 13.242 1.00 90.31 322 SER A C 1
ATOM 2499 O O . SER A 1 322 ? -33.027 26.420 13.546 1.00 90.31 322 SER A O 1
ATOM 2501 N N . GLN A 1 323 ? -34.184 24.495 13.698 1.00 92.62 323 GLN A N 1
ATOM 2502 C CA . GLN A 1 323 ? -33.263 23.856 14.625 1.00 9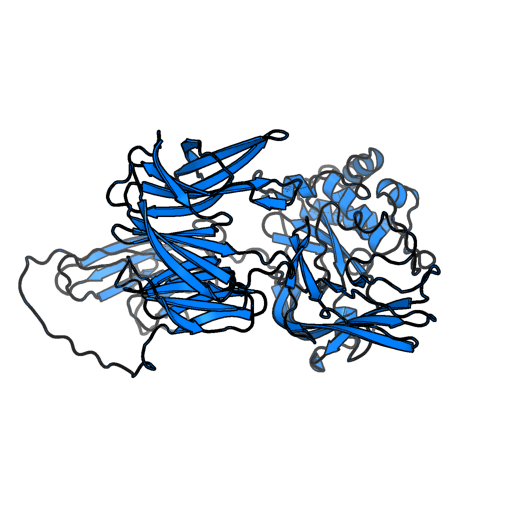2.62 323 GLN A CA 1
ATOM 2503 C C . GLN A 1 323 ? -32.852 22.465 14.168 1.00 92.62 323 GLN A C 1
ATOM 2505 O O . GLN A 1 323 ? -33.669 21.681 13.684 1.00 92.62 323 GLN A O 1
ATOM 2510 N N . ALA A 1 324 ? -31.591 22.140 14.424 1.00 88.06 324 ALA A N 1
ATOM 2511 C CA . ALA A 1 324 ? -31.046 20.798 14.301 1.00 88.06 324 ALA A CA 1
ATOM 2512 C C . ALA A 1 324 ? -30.433 20.366 15.632 1.00 88.06 324 ALA A C 1
ATOM 2514 O O . ALA A 1 324 ? -29.932 21.189 16.399 1.00 88.06 324 ALA A O 1
ATOM 2515 N N . LYS A 1 325 ? -30.478 19.060 15.913 1.00 90.81 325 LYS A N 1
ATOM 2516 C CA . LYS A 1 325 ? -29.890 18.463 17.115 1.00 90.81 325 LYS A CA 1
ATOM 2517 C C . LYS A 1 325 ? -29.050 17.245 16.767 1.00 90.81 325 LYS A C 1
ATOM 2519 O O . LYS A 1 325 ? -29.422 16.452 15.901 1.00 90.81 325 LYS A O 1
ATOM 2524 N N . LYS A 1 326 ? -27.956 17.056 17.497 1.00 84.31 326 LYS A N 1
ATOM 2525 C CA . LYS A 1 326 ? -27.109 15.873 17.423 1.00 84.31 326 LYS A CA 1
ATOM 2526 C C . LYS A 1 326 ? -26.712 15.427 18.822 1.00 84.31 326 LYS A C 1
ATOM 2528 O O . LYS A 1 326 ? -26.189 16.213 19.599 1.00 84.31 326 LYS A O 1
ATOM 2533 N N . GLN A 1 327 ? -26.946 14.155 19.115 1.00 86.50 327 GLN A N 1
ATOM 2534 C CA . GLN A 1 327 ? -26.358 13.508 20.280 1.00 86.50 327 GLN A CA 1
ATOM 2535 C C . GLN A 1 327 ? -24.963 13.029 19.900 1.00 86.50 327 GLN A C 1
ATOM 2537 O O . GLN A 1 327 ? -24.797 12.381 18.860 1.00 86.50 327 GLN A O 1
ATOM 2542 N N . ILE A 1 328 ? -23.980 13.362 20.725 1.00 81.19 328 ILE A N 1
ATOM 2543 C CA . ILE A 1 328 ? -22.621 12.852 20.606 1.00 81.19 328 ILE A CA 1
ATOM 2544 C C . ILE A 1 328 ? -22.223 12.196 21.919 1.00 81.19 328 ILE A C 1
ATOM 2546 O O . ILE A 1 328 ? -22.604 12.650 22.998 1.00 81.19 328 ILE A O 1
ATOM 2550 N N . LYS A 1 329 ? -21.421 11.146 21.815 1.00 82.12 329 LYS A N 1
ATOM 2551 C CA . LYS A 1 329 ? -20.809 10.500 22.962 1.00 82.12 329 LYS A CA 1
ATOM 2552 C C . LYS A 1 329 ? -19.327 10.810 22.962 1.00 82.12 329 LYS A C 1
ATOM 2554 O O . LYS A 1 329 ? -18.652 10.621 21.951 1.00 82.12 329 LYS A O 1
ATOM 2559 N N . VAL A 1 330 ? -18.839 11.300 24.089 1.00 74.38 330 VAL A N 1
ATOM 2560 C CA . VAL A 1 330 ? -17.421 11.554 24.321 1.00 74.38 330 VAL A CA 1
ATOM 2561 C C . VAL A 1 330 ? -16.935 10.526 25.323 1.00 74.38 330 VAL A C 1
ATOM 2563 O O . VAL A 1 330 ? -17.471 10.409 26.426 1.00 74.38 330 VAL A O 1
ATOM 2566 N N . GLU A 1 331 ? -15.911 9.779 24.950 1.00 72.94 331 GLU A N 1
ATOM 2567 C CA . GLU A 1 331 ? -15.227 8.835 25.821 1.00 72.94 331 GLU A CA 1
ATOM 2568 C C . GLU A 1 331 ? -13.927 9.451 26.343 1.00 72.94 331 GLU A C 1
ATOM 2570 O O . GLU A 1 331 ? -13.360 10.369 25.752 1.00 72.94 331 GLU A O 1
ATOM 2575 N N . ASN A 1 332 ? -13.429 8.949 27.473 1.00 64.50 332 ASN A N 1
ATOM 2576 C CA . ASN A 1 332 ? -12.079 9.310 27.904 1.00 64.50 332 ASN A CA 1
ATOM 2577 C C . ASN A 1 332 ? -11.074 8.780 26.872 1.00 64.50 332 ASN A C 1
ATOM 2579 O O . ASN A 1 332 ? -11.340 7.751 26.248 1.00 64.50 332 ASN A O 1
ATOM 2583 N N . GLN A 1 333 ? -9.916 9.440 26.747 1.00 54.81 333 GLN A N 1
ATOM 2584 C CA . GLN A 1 333 ? -8.831 8.982 25.876 1.00 54.81 333 GLN A CA 1
ATOM 2585 C C . GLN A 1 333 ? -8.636 7.457 25.972 1.00 54.81 333 GLN A C 1
ATOM 2587 O O . GLN A 1 333 ? -8.436 6.934 27.078 1.00 54.81 333 GLN A O 1
ATOM 2592 N N . PRO A 1 334 ? -8.704 6.724 24.843 1.00 52.38 334 PRO A N 1
ATOM 2593 C CA . PRO A 1 334 ? -8.350 5.319 24.838 1.00 52.38 334 PRO A CA 1
ATOM 2594 C C . PRO A 1 334 ? -6.872 5.175 25.220 1.00 52.38 334 PRO A C 1
ATOM 2596 O O . PRO A 1 334 ? -6.064 6.084 25.033 1.00 52.38 334 PRO A O 1
ATOM 2599 N N . ALA A 1 335 ? -6.521 4.022 25.794 1.00 49.56 335 ALA A N 1
ATOM 2600 C CA . ALA A 1 335 ? -5.157 3.730 26.214 1.00 49.56 335 ALA A CA 1
ATOM 2601 C C . ALA A 1 335 ? -4.133 3.994 25.094 1.00 49.56 335 ALA A C 1
ATOM 2603 O O . ALA A 1 335 ? -4.313 3.568 23.956 1.00 49.56 335 ALA A O 1
ATOM 2604 N N . VAL A 1 336 ? -3.071 4.701 25.481 1.00 56.25 336 VAL A N 1
ATOM 2605 C CA . VAL A 1 336 ? -2.284 5.615 24.650 1.00 56.25 336 VAL A CA 1
ATOM 2606 C C . VAL A 1 336 ? -1.146 4.898 23.912 1.00 56.25 336 VAL A C 1
ATOM 2608 O O . VAL A 1 336 ? -0.326 4.240 24.553 1.00 56.25 336 VAL A O 1
ATOM 2611 N N . ILE A 1 337 ? -1.056 5.081 22.592 1.00 59.00 337 ILE A N 1
ATOM 2612 C CA . ILE A 1 337 ? 0.223 5.092 21.867 1.00 59.00 337 ILE A CA 1
ATOM 2613 C C . ILE A 1 337 ? 0.713 6.539 21.975 1.00 59.00 337 ILE A C 1
ATOM 2615 O O . ILE A 1 337 ? 0.160 7.428 21.332 1.00 59.00 337 ILE A O 1
ATOM 2619 N N . LYS A 1 338 ? 1.643 6.827 22.891 1.00 68.69 338 LYS A N 1
ATOM 2620 C CA . LYS A 1 338 ? 2.072 8.212 23.155 1.00 68.69 338 LYS A CA 1
ATOM 2621 C C . LYS A 1 338 ? 3.351 8.487 22.390 1.00 68.69 338 LYS A C 1
ATOM 2623 O O . LYS A 1 338 ? 4.367 7.888 22.739 1.00 68.69 338 LYS A O 1
ATOM 2628 N N . GLN A 1 339 ? 3.313 9.413 21.434 1.00 72.50 339 GLN A N 1
ATOM 2629 C CA . GLN A 1 339 ? 4.527 9.920 20.798 1.00 72.50 339 GLN A CA 1
ATOM 2630 C C . GLN A 1 339 ? 5.412 10.560 21.874 1.00 72.50 339 GLN A C 1
ATOM 2632 O O . GLN A 1 339 ? 4.987 11.466 22.595 1.00 72.50 339 GLN A O 1
ATOM 2637 N N . ILE A 1 340 ? 6.614 10.026 22.049 1.00 75.94 340 ILE A N 1
ATOM 2638 C CA . ILE A 1 340 ? 7.598 10.492 23.027 1.00 75.94 340 ILE A CA 1
ATOM 2639 C C . ILE A 1 340 ? 8.490 11.545 22.380 1.00 75.94 340 ILE A C 1
ATOM 2641 O O . ILE A 1 340 ? 8.802 12.556 23.011 1.00 75.94 340 ILE A O 1
ATOM 2645 N N . LYS A 1 341 ? 8.900 11.300 21.133 1.00 77.56 341 LYS A N 1
ATOM 2646 C CA . LYS A 1 341 ? 9.882 12.113 20.427 1.00 77.56 341 LYS A CA 1
ATOM 2647 C C . LYS A 1 341 ? 9.738 11.955 18.913 1.00 77.56 341 LYS A C 1
ATOM 2649 O O . LYS A 1 341 ? 9.205 10.961 18.432 1.00 77.56 341 LYS A O 1
ATOM 2654 N N . GLU A 1 342 ? 10.183 12.968 18.185 1.00 83.81 342 GLU A N 1
ATOM 2655 C CA . GLU A 1 342 ? 10.259 13.006 16.726 1.00 83.81 342 GLU A CA 1
ATOM 2656 C C . GLU A 1 342 ? 11.724 13.170 16.311 1.00 83.81 342 GLU A C 1
ATOM 2658 O O . GLU A 1 342 ? 12.465 13.926 16.946 1.00 83.81 342 GLU A O 1
ATOM 2663 N N . HIS A 1 343 ? 12.120 12.476 15.248 1.00 82.69 343 HIS A N 1
ATOM 2664 C CA . HIS A 1 343 ? 13.451 12.525 14.658 1.00 82.69 343 HIS A CA 1
ATOM 2665 C C . HIS A 1 343 ? 13.342 12.806 13.172 1.00 82.69 343 HIS A C 1
ATOM 2667 O O . HIS A 1 343 ? 12.657 12.084 12.453 1.00 82.69 343 HIS A O 1
ATOM 2673 N N . ASN A 1 344 ? 14.072 13.813 12.707 1.00 86.50 344 ASN A N 1
ATOM 2674 C CA . ASN A 1 344 ? 14.148 14.154 11.295 1.00 86.50 344 ASN A CA 1
ATOM 2675 C C . ASN A 1 344 ? 15.579 13.952 10.808 1.00 86.50 344 ASN A C 1
ATOM 2677 O O . ASN A 1 344 ? 16.527 14.474 11.404 1.00 86.50 344 ASN A O 1
ATOM 2681 N N . PHE A 1 345 ? 15.739 13.178 9.743 1.00 85.50 345 PHE A N 1
ATOM 2682 C CA . PHE A 1 345 ? 17.033 12.918 9.122 1.00 85.50 345 PHE A CA 1
ATOM 2683 C C . PHE A 1 345 ? 16.849 12.492 7.670 1.00 85.50 345 PHE A C 1
ATOM 2685 O O . PHE A 1 345 ? 15.765 12.096 7.249 1.00 85.50 345 PHE A O 1
ATOM 2692 N N . ASP A 1 346 ? 17.936 12.536 6.912 1.00 87.44 346 ASP A N 1
ATOM 2693 C CA . ASP A 1 346 ? 17.970 11.957 5.577 1.00 87.44 346 ASP A CA 1
ATOM 2694 C C . ASP A 1 346 ? 18.735 10.640 5.627 1.00 87.44 346 ASP A C 1
ATOM 2696 O O . ASP A 1 346 ? 19.764 10.527 6.301 1.00 87.44 346 ASP A O 1
ATOM 2700 N N . ILE A 1 347 ? 18.270 9.651 4.877 1.00 84.88 347 ILE A N 1
ATOM 2701 C CA . ILE A 1 347 ? 19.000 8.413 4.658 1.00 84.88 347 ILE A CA 1
ATOM 2702 C C . ILE A 1 347 ? 19.403 8.272 3.199 1.00 84.88 347 ILE A C 1
ATOM 2704 O O . ILE A 1 347 ? 18.584 8.392 2.294 1.00 84.88 347 ILE A O 1
ATOM 2708 N N . GLU A 1 348 ? 20.683 7.999 2.980 1.00 87.94 348 GLU A N 1
ATOM 2709 C CA . GLU A 1 348 ? 21.239 7.632 1.686 1.00 87.94 348 GLU A CA 1
ATOM 2710 C C . GLU A 1 348 ? 21.441 6.115 1.629 1.00 87.94 348 GLU A C 1
ATOM 2712 O O . GLU A 1 348 ? 22.191 5.563 2.432 1.00 87.94 348 GLU A O 1
ATOM 2717 N N . ILE A 1 349 ? 20.789 5.464 0.669 1.00 87.00 349 ILE A N 1
ATOM 2718 C CA . ILE A 1 349 ? 20.935 4.049 0.328 1.00 87.00 349 ILE A CA 1
ATOM 2719 C C . ILE A 1 349 ? 21.723 3.992 -0.977 1.00 87.00 349 ILE A C 1
ATOM 2721 O O . ILE A 1 349 ? 21.229 4.404 -2.023 1.00 87.00 349 ILE A O 1
ATOM 2725 N N . GLU A 1 350 ? 22.962 3.521 -0.919 1.00 88.44 350 GLU A N 1
ATOM 2726 C CA . GLU A 1 350 ? 23.866 3.414 -2.060 1.00 88.44 350 GLU A CA 1
ATOM 2727 C C . GLU A 1 350 ? 24.162 1.947 -2.363 1.00 88.44 350 GLU A C 1
ATOM 2729 O O . GLU A 1 350 ? 24.783 1.255 -1.561 1.00 88.44 350 GLU A O 1
ATOM 2734 N N . CYS A 1 351 ? 23.817 1.498 -3.565 1.00 88.06 351 CYS A N 1
ATOM 2735 C CA . CYS A 1 351 ? 24.329 0.253 -4.118 1.00 88.06 351 CYS A CA 1
ATOM 2736 C C . CYS A 1 351 ? 25.493 0.545 -5.064 1.00 88.06 351 CYS A C 1
ATOM 2738 O O . CYS A 1 351 ? 25.402 1.416 -5.936 1.00 88.06 351 CYS A O 1
ATOM 2740 N N . ARG A 1 352 ? 26.595 -0.188 -4.899 1.00 89.12 352 ARG A N 1
ATOM 2741 C CA . ARG A 1 352 ? 27.811 -0.096 -5.712 1.00 89.12 352 ARG A CA 1
ATOM 2742 C C . ARG A 1 352 ? 28.031 -1.392 -6.472 1.00 89.12 352 ARG A C 1
ATOM 2744 O O . ARG A 1 352 ? 27.967 -2.458 -5.875 1.00 89.12 352 ARG A O 1
ATOM 2751 N N . LEU A 1 353 ? 28.400 -1.273 -7.743 1.00 88.62 353 LEU A N 1
ATOM 2752 C CA . LEU A 1 353 ? 28.943 -2.354 -8.564 1.00 88.62 353 LEU A CA 1
ATOM 2753 C C . LEU A 1 353 ? 30.384 -2.014 -8.935 1.00 88.62 353 LEU A C 1
ATOM 2755 O O . LEU A 1 353 ? 30.615 -1.019 -9.622 1.00 88.62 353 LEU A O 1
ATOM 2759 N N . GLU A 1 354 ? 31.341 -2.834 -8.515 1.00 89.12 354 GLU A N 1
ATOM 2760 C CA . GLU A 1 354 ? 32.760 -2.713 -8.853 1.00 89.12 354 GLU A CA 1
ATOM 2761 C C . GLU A 1 354 ? 33.187 -3.875 -9.756 1.00 89.12 354 GLU A C 1
ATOM 2763 O O . GLU A 1 354 ? 33.048 -5.042 -9.399 1.00 89.12 354 GLU A O 1
ATOM 2768 N N . ASN A 1 355 ? 33.734 -3.568 -10.933 1.00 88.94 355 ASN A N 1
ATOM 2769 C CA . ASN A 1 355 ? 34.243 -4.584 -11.850 1.00 88.94 355 ASN A CA 1
ATOM 2770 C C . ASN A 1 355 ? 35.740 -4.827 -11.601 1.00 88.94 355 ASN A C 1
ATOM 2772 O O . ASN A 1 355 ? 36.586 -4.071 -12.089 1.00 88.94 355 ASN A O 1
ATOM 2776 N N . LYS A 1 356 ? 36.070 -5.893 -10.871 1.00 86.81 356 LYS A N 1
ATOM 2777 C CA . LYS A 1 356 ? 37.453 -6.321 -10.585 1.00 86.81 356 LYS A CA 1
ATOM 2778 C C . LYS A 1 356 ? 38.029 -7.231 -11.676 1.00 86.81 356 LYS A C 1
ATOM 2780 O O . LYS A 1 356 ? 39.246 -7.370 -11.802 1.00 86.81 356 LYS A O 1
ATOM 2785 N N . GLY A 1 357 ? 37.155 -7.784 -12.509 1.00 80.31 357 GLY A N 1
ATOM 2786 C CA . GLY A 1 357 ? 37.455 -8.740 -13.556 1.00 80.31 357 GLY A CA 1
ATOM 2787 C C . GLY A 1 357 ? 38.081 -8.120 -14.799 1.00 80.31 357 GLY A C 1
ATOM 2788 O O . GLY A 1 357 ? 38.264 -6.911 -14.947 1.00 80.31 357 GLY A O 1
ATOM 2789 N N . VAL A 1 358 ? 38.449 -8.995 -15.732 1.00 73.44 358 VAL A N 1
ATOM 2790 C CA . VAL A 1 358 ? 39.119 -8.604 -16.980 1.00 73.44 358 VAL A CA 1
ATOM 2791 C C . VAL A 1 358 ? 38.153 -8.180 -18.089 1.00 73.44 358 VAL A C 1
ATOM 2793 O O . VAL A 1 358 ? 38.569 -7.469 -19.004 1.00 73.44 358 VAL A O 1
ATOM 2796 N N . SER A 1 359 ? 36.884 -8.579 -17.995 1.00 83.06 359 SER A N 1
ATOM 2797 C CA . SER A 1 359 ? 35.835 -8.311 -18.984 1.00 83.06 359 SER A CA 1
ATOM 2798 C C . SER A 1 359 ? 34.982 -7.102 -18.619 1.00 83.06 359 SER A C 1
ATOM 2800 O O . SER A 1 359 ? 34.801 -6.790 -17.449 1.00 83.06 359 SER A O 1
ATOM 2802 N N . ASN A 1 360 ? 34.416 -6.428 -19.619 1.00 86.44 360 ASN A N 1
ATOM 2803 C CA . ASN A 1 360 ? 33.482 -5.323 -19.402 1.00 86.44 360 ASN A CA 1
ATOM 2804 C C . ASN A 1 360 ? 32.089 -5.833 -18.999 1.00 86.44 360 ASN A C 1
ATOM 2806 O O . ASN A 1 360 ? 31.618 -6.821 -19.566 1.00 86.44 360 ASN A O 1
ATOM 2810 N N . LEU A 1 361 ? 31.408 -5.104 -18.108 1.00 85.69 361 LEU A N 1
ATOM 2811 C CA . LEU A 1 361 ? 29.995 -5.333 -17.774 1.00 85.69 361 LEU A CA 1
ATOM 2812 C C . LEU A 1 361 ? 29.101 -4.427 -18.632 1.00 85.69 361 LEU A C 1
ATOM 2814 O O . LEU A 1 361 ? 29.453 -3.267 -18.833 1.00 85.69 361 LEU A O 1
ATOM 2818 N N . LYS A 1 362 ? 27.972 -4.934 -19.134 1.00 86.12 362 LYS A N 1
ATOM 2819 C CA . LYS A 1 362 ? 27.004 -4.252 -20.020 1.00 86.12 362 LYS A CA 1
ATOM 2820 C C . LYS A 1 362 ? 25.565 -4.578 -19.619 1.00 86.12 362 LYS A C 1
ATOM 2822 O O . LYS A 1 362 ? 25.362 -5.436 -18.770 1.00 86.12 362 LYS A O 1
ATOM 2827 N N . ASP A 1 363 ? 24.585 -3.934 -20.259 1.00 80.50 363 ASP A N 1
ATOM 2828 C CA . ASP A 1 363 ? 23.147 -4.113 -19.989 1.00 80.50 363 ASP A CA 1
ATOM 2829 C C . ASP A 1 363 ? 22.853 -4.001 -18.486 1.00 80.50 363 ASP A C 1
ATOM 2831 O O . ASP A 1 363 ? 22.332 -4.925 -17.865 1.00 80.50 363 ASP A O 1
ATOM 2835 N N . ILE A 1 364 ? 23.321 -2.897 -17.900 1.00 84.56 364 ILE A N 1
ATOM 2836 C CA . ILE A 1 364 ? 23.367 -2.720 -16.455 1.00 84.56 364 ILE A CA 1
ATOM 2837 C C . ILE A 1 364 ? 22.064 -2.089 -15.976 1.00 84.56 364 ILE A C 1
ATOM 2839 O O . ILE A 1 364 ? 21.709 -0.980 -16.379 1.00 84.56 364 ILE A O 1
ATOM 2843 N N . GLU A 1 365 ? 21.396 -2.772 -15.064 1.00 86.12 365 GLU A N 1
ATOM 2844 C CA . GLU A 1 365 ? 20.216 -2.296 -14.352 1.00 86.12 365 GLU A CA 1
ATOM 2845 C C . GLU A 1 365 ? 20.460 -2.444 -12.858 1.00 86.12 365 GLU A C 1
ATOM 2847 O O . GLU A 1 365 ? 21.211 -3.325 -12.449 1.00 86.12 365 GLU A O 1
ATOM 2852 N N . CYS A 1 366 ? 19.827 -1.620 -12.032 1.00 86.75 366 CYS A N 1
ATOM 2853 C CA . CYS A 1 366 ? 19.827 -1.822 -10.588 1.00 86.75 366 CYS A CA 1
ATOM 2854 C C . CYS A 1 366 ? 18.411 -1.708 -10.047 1.00 86.75 366 CYS A C 1
ATOM 2856 O O . CYS A 1 366 ? 17.659 -0.834 -10.462 1.00 86.75 366 CYS A O 1
ATOM 2858 N N . TYR A 1 367 ? 18.052 -2.602 -9.141 1.00 84.88 367 TYR A N 1
ATOM 2859 C CA . TYR A 1 367 ? 16.808 -2.537 -8.389 1.00 84.88 367 TYR A CA 1
ATOM 2860 C C . TYR A 1 367 ? 17.204 -2.216 -6.958 1.00 84.88 367 TYR A C 1
ATOM 2862 O O . TYR A 1 367 ? 18.146 -2.824 -6.457 1.00 84.88 367 TYR A O 1
ATOM 2870 N N . LEU A 1 368 ? 16.558 -1.227 -6.345 1.00 82.25 368 LEU A N 1
ATOM 2871 C CA . LEU A 1 368 ? 16.737 -0.895 -4.935 1.00 82.25 368 LEU A CA 1
ATOM 2872 C C . LEU A 1 368 ? 15.387 -0.662 -4.290 1.00 82.25 368 LEU A C 1
ATOM 2874 O O . LEU A 1 368 ? 14.571 0.092 -4.809 1.00 82.25 368 LEU A O 1
ATOM 2878 N N . ARG A 1 369 ? 15.165 -1.257 -3.131 1.00 79.50 369 ARG A N 1
ATOM 2879 C CA . ARG A 1 369 ? 13.999 -0.994 -2.301 1.00 79.50 369 ARG A CA 1
ATOM 2880 C C . ARG A 1 369 ? 13.964 0.457 -1.874 1.00 79.50 369 ARG A C 1
ATOM 2882 O O . ARG A 1 369 ? 14.979 1.062 -1.518 1.00 79.50 369 ARG A O 1
ATOM 2889 N N . THR A 1 370 ? 12.762 1.002 -1.939 1.00 79.25 370 THR A N 1
ATOM 2890 C CA . THR A 1 370 ? 12.512 2.407 -1.668 1.00 79.25 370 THR A CA 1
ATOM 2891 C C . THR A 1 370 ? 11.804 2.529 -0.324 1.00 79.25 370 THR A C 1
ATOM 2893 O O . THR A 1 370 ? 10.767 1.891 -0.147 1.00 79.25 370 THR A O 1
ATOM 2896 N N . PRO A 1 371 ? 12.321 3.328 0.629 1.00 80.19 371 PRO A N 1
ATOM 2897 C CA . PRO A 1 371 ? 11.647 3.536 1.907 1.00 80.19 371 PRO A CA 1
ATOM 2898 C C . PRO A 1 371 ? 10.207 4.026 1.713 1.00 80.19 371 PRO A C 1
ATOM 2900 O O . PRO A 1 371 ? 9.967 4.908 0.891 1.00 80.19 371 PRO A O 1
ATOM 2903 N N . GLN A 1 372 ? 9.256 3.496 2.490 1.00 72.75 372 GLN A N 1
ATOM 2904 C CA . GLN A 1 372 ? 7.836 3.879 2.421 1.00 72.75 372 GLN A CA 1
ATOM 2905 C C . GLN A 1 372 ? 7.333 4.442 3.753 1.00 72.75 372 GLN A C 1
ATOM 2907 O O . GLN A 1 372 ? 7.850 4.117 4.822 1.00 72.75 372 GLN A O 1
ATOM 2912 N N . THR A 1 373 ? 6.305 5.288 3.694 1.00 72.44 373 THR A N 1
ATOM 2913 C CA . THR A 1 373 ? 5.615 5.802 4.884 1.00 72.44 373 THR A CA 1
ATOM 2914 C C . THR A 1 373 ? 4.875 4.672 5.596 1.00 72.44 373 THR A C 1
ATOM 2916 O O . THR A 1 373 ? 4.130 3.918 4.971 1.00 72.44 373 THR A O 1
ATOM 2919 N N . TYR A 1 374 ? 5.048 4.587 6.914 1.00 68.25 374 TYR A N 1
ATOM 2920 C CA . TYR A 1 374 ? 4.295 3.692 7.786 1.00 68.25 374 TYR A CA 1
ATOM 2921 C C . TYR A 1 374 ? 3.788 4.454 8.993 1.00 68.25 374 TYR A C 1
ATOM 2923 O O . TYR A 1 374 ? 4.451 4.511 10.027 1.00 68.25 374 TYR A O 1
ATOM 2931 N N . ASP A 1 375 ? 2.588 5.001 8.859 1.00 59.44 375 ASP A N 1
ATOM 2932 C CA . ASP A 1 375 ? 1.885 5.613 9.975 1.00 59.44 375 ASP A CA 1
ATOM 2933 C C . ASP A 1 375 ? 1.576 4.556 11.062 1.00 59.44 375 ASP A C 1
ATOM 2935 O O . ASP A 1 375 ? 1.168 3.435 10.731 1.00 59.44 375 ASP A O 1
ATOM 2939 N N . PRO A 1 376 ? 1.803 4.853 12.354 1.00 64.62 376 PRO A N 1
ATOM 2940 C CA . PRO A 1 376 ? 2.285 6.128 12.894 1.00 64.62 376 PRO A CA 1
ATOM 2941 C C . PRO A 1 376 ? 3.818 6.227 13.045 1.00 64.62 376 PRO A C 1
ATOM 2943 O O . PRO A 1 376 ? 4.327 7.251 13.469 1.00 64.62 376 PRO A O 1
ATOM 2946 N N . PHE A 1 377 ? 4.589 5.182 12.742 1.00 71.94 377 PHE A N 1
ATOM 2947 C CA . PHE A 1 377 ? 6.006 5.060 13.126 1.00 71.94 377 PHE A CA 1
ATOM 2948 C C . PHE A 1 377 ? 6.999 5.875 12.286 1.00 71.94 377 PHE A C 1
ATOM 2950 O O . PHE A 1 377 ? 7.997 6.359 12.826 1.00 71.94 377 PHE A O 1
ATOM 2957 N N . GLN A 1 378 ? 6.759 6.022 10.983 1.00 75.62 378 GLN A N 1
ATOM 2958 C CA . GLN A 1 378 ? 7.633 6.788 10.093 1.00 75.62 378 GLN A CA 1
ATOM 2959 C C . GLN A 1 378 ? 6.861 7.415 8.931 1.00 75.62 378 GLN A C 1
ATOM 2961 O O . GLN A 1 378 ? 5.930 6.819 8.393 1.00 75.62 378 GLN A O 1
ATOM 2966 N N . VAL A 1 379 ? 7.319 8.578 8.484 1.00 79.44 379 VAL A N 1
ATOM 2967 C CA . VAL A 1 379 ? 6.842 9.286 7.297 1.00 79.44 379 VAL A CA 1
ATOM 2968 C C . VAL A 1 379 ? 8.031 9.560 6.390 1.00 79.44 379 VAL A C 1
ATOM 2970 O O . VAL A 1 379 ? 9.055 10.089 6.824 1.00 79.44 379 VAL A O 1
ATOM 2973 N N . ILE A 1 380 ? 7.902 9.182 5.123 1.00 79.94 380 ILE A N 1
ATOM 2974 C CA . ILE A 1 380 ? 8.862 9.523 4.079 1.00 79.94 380 ILE A CA 1
ATOM 2975 C C . ILE A 1 380 ? 8.393 10.827 3.447 1.00 79.94 380 ILE A C 1
ATOM 2977 O O . ILE A 1 380 ? 7.375 10.867 2.763 1.00 79.94 380 ILE A O 1
ATOM 2981 N N . ASN A 1 381 ? 9.126 11.902 3.721 1.00 80.25 381 ASN A N 1
ATOM 2982 C CA . ASN A 1 381 ? 8.764 13.258 3.312 1.00 80.25 381 ASN A CA 1
ATOM 2983 C C . ASN A 1 381 ? 9.128 13.549 1.856 1.00 80.25 381 ASN A C 1
ATOM 2985 O O . ASN A 1 381 ? 8.504 14.386 1.218 1.00 80.25 381 ASN A O 1
ATOM 2989 N N . SER A 1 382 ? 10.196 12.926 1.357 1.00 82.38 382 SER A N 1
ATOM 2990 C CA . SER A 1 382 ? 10.607 13.010 -0.047 1.00 82.38 382 SER A CA 1
ATOM 2991 C C . SER A 1 382 ? 11.623 11.925 -0.374 1.00 82.38 382 SER A C 1
ATOM 2993 O O . SER A 1 382 ? 12.353 11.463 0.508 1.00 82.38 382 SER A O 1
ATOM 2995 N N . ILE A 1 383 ? 11.705 11.555 -1.650 1.00 84.94 383 ILE A N 1
ATOM 2996 C CA . ILE A 1 383 ? 12.704 10.630 -2.189 1.00 84.94 383 ILE A CA 1
ATOM 2997 C C . ILE A 1 383 ? 13.416 11.306 -3.362 1.00 84.94 383 ILE A C 1
ATOM 2999 O O . ILE A 1 383 ? 12.806 11.993 -4.172 1.00 84.94 383 ILE A O 1
ATOM 3003 N N . LYS A 1 384 ? 14.734 11.126 -3.448 1.00 89.75 384 LYS A N 1
ATOM 3004 C CA . LYS A 1 384 ? 15.575 11.593 -4.556 1.00 89.75 384 LYS A CA 1
ATOM 3005 C C . LYS A 1 384 ? 16.521 10.493 -4.990 1.00 89.75 384 LYS A C 1
ATOM 3007 O O . LYS A 1 384 ? 17.035 9.756 -4.156 1.00 89.75 384 LYS A O 1
ATOM 3012 N N . THR A 1 385 ? 16.836 10.437 -6.273 1.00 90.12 385 THR A N 1
ATOM 3013 C CA . THR A 1 385 ? 17.792 9.477 -6.836 1.00 90.12 385 THR A CA 1
ATOM 3014 C C . THR A 1 385 ? 19.007 10.188 -7.428 1.00 90.12 385 THR A C 1
ATOM 3016 O O . THR A 1 385 ? 18.951 11.369 -7.773 1.00 90.12 385 THR A O 1
ATOM 3019 N N . ASN A 1 386 ? 20.144 9.495 -7.555 1.00 91.75 386 ASN A N 1
ATOM 3020 C CA . ASN A 1 386 ? 21.339 10.080 -8.189 1.00 91.75 386 ASN A CA 1
ATOM 3021 C C . ASN A 1 386 ? 21.237 10.225 -9.714 1.00 91.75 386 ASN A C 1
ATOM 3023 O O . ASN A 1 386 ? 22.078 10.898 -10.311 1.00 91.75 386 ASN A O 1
ATOM 3027 N N . ILE A 1 387 ? 20.253 9.584 -10.343 1.00 82.56 387 ILE A N 1
ATOM 3028 C CA . ILE A 1 387 ? 19.968 9.691 -11.775 1.00 82.56 387 ILE A CA 1
ATOM 3029 C C . ILE A 1 387 ? 18.479 9.963 -11.989 1.00 82.56 387 ILE A C 1
ATOM 3031 O O . ILE A 1 387 ? 17.651 9.588 -11.164 1.00 82.56 387 ILE A O 1
ATOM 3035 N N . THR A 1 388 ? 18.146 10.592 -13.109 1.00 79.19 388 THR A N 1
ATOM 3036 C CA . THR A 1 388 ? 16.766 10.824 -13.560 1.00 79.19 388 THR A CA 1
ATOM 3037 C C . THR A 1 388 ? 16.231 9.625 -14.348 1.00 79.19 388 THR A C 1
ATOM 3039 O O . THR A 1 388 ? 17.025 8.915 -14.966 1.00 79.19 388 THR A O 1
ATOM 3042 N N . GLY A 1 389 ? 14.907 9.447 -14.413 1.00 74.00 389 GLY A N 1
ATOM 3043 C CA . GLY A 1 389 ? 14.279 8.360 -15.182 1.00 74.00 389 GLY A CA 1
ATOM 3044 C C . GLY A 1 389 ? 14.351 6.993 -14.495 1.00 74.00 389 GLY A C 1
ATOM 3045 O O . GLY A 1 389 ? 14.463 5.972 -15.168 1.00 74.00 389 GLY A O 1
ATOM 3046 N N . VAL A 1 390 ? 14.353 6.991 -13.160 1.00 82.62 390 VAL A N 1
ATOM 3047 C CA . VAL A 1 390 ? 14.194 5.787 -12.337 1.00 82.62 390 VAL A CA 1
ATOM 3048 C C . VAL A 1 390 ? 12.713 5.423 -12.328 1.00 82.62 390 VAL A C 1
ATOM 3050 O O . VAL A 1 390 ? 11.879 6.294 -12.100 1.00 82.62 390 VAL A O 1
ATOM 3053 N N . GLU A 1 391 ? 12.394 4.165 -12.614 1.00 78.94 391 GLU A N 1
ATOM 3054 C CA . GLU A 1 391 ? 11.013 3.674 -12.631 1.00 78.94 391 GLU A CA 1
ATOM 3055 C C . GLU A 1 391 ? 10.615 3.126 -11.258 1.00 78.94 391 GLU A C 1
ATOM 3057 O O . GLU A 1 391 ? 11.431 2.521 -10.562 1.00 78.94 391 GLU A O 1
ATOM 3062 N N . GLU A 1 392 ? 9.353 3.306 -10.884 1.00 72.50 392 GLU A N 1
ATOM 3063 C CA . GLU A 1 392 ? 8.746 2.663 -9.721 1.00 72.50 392 GLU A CA 1
ATOM 3064 C C . GLU A 1 392 ? 8.148 1.317 -10.139 1.00 72.50 392 GLU A C 1
ATOM 3066 O O . GLU A 1 392 ? 7.359 1.238 -11.084 1.00 72.50 392 GLU A O 1
ATOM 3071 N N . VAL A 1 393 ? 8.513 0.246 -9.438 1.00 68.62 393 VAL A N 1
ATOM 3072 C CA . VAL A 1 393 ? 7.911 -1.077 -9.631 1.00 68.62 393 VAL A CA 1
ATOM 3073 C C . VAL A 1 393 ? 7.559 -1.690 -8.284 1.00 68.62 393 VAL A C 1
ATOM 3075 O O . VAL A 1 393 ? 8.264 -1.490 -7.299 1.00 68.62 393 VAL A O 1
ATOM 3078 N N . PHE A 1 394 ? 6.470 -2.448 -8.242 1.00 60.69 394 PHE A N 1
ATOM 3079 C CA . PHE A 1 394 ? 6.056 -3.198 -7.061 1.00 60.69 394 PHE A CA 1
ATOM 3080 C C . PHE A 1 394 ? 6.334 -4.682 -7.278 1.00 60.69 394 PHE A C 1
ATOM 3082 O O . PHE A 1 394 ? 6.164 -5.185 -8.393 1.00 60.69 394 PHE A O 1
ATOM 3089 N N . ASP A 1 395 ? 6.777 -5.372 -6.230 1.00 59.06 395 ASP A N 1
ATOM 3090 C CA . ASP A 1 395 ? 6.809 -6.835 -6.232 1.00 59.06 395 ASP A CA 1
ATOM 3091 C C . ASP A 1 395 ? 5.433 -7.433 -5.882 1.00 59.06 395 ASP A C 1
ATOM 3093 O O . ASP A 1 395 ? 4.475 -6.716 -5.578 1.00 59.06 395 ASP A O 1
ATOM 3097 N N . ASP A 1 396 ? 5.329 -8.762 -5.919 1.00 51.69 396 ASP A N 1
ATOM 3098 C CA . ASP A 1 396 ? 4.078 -9.484 -5.647 1.00 51.69 396 ASP A CA 1
ATOM 3099 C C . ASP A 1 396 ? 3.602 -9.335 -4.182 1.00 51.69 396 ASP A C 1
ATOM 3101 O O . ASP A 1 396 ? 2.451 -9.640 -3.864 1.00 51.69 396 ASP A O 1
ATOM 3105 N N . SER A 1 397 ? 4.466 -8.826 -3.294 1.00 51.50 397 SER A N 1
ATOM 3106 C CA . SER A 1 397 ? 4.165 -8.490 -1.895 1.00 51.50 397 SER A CA 1
ATOM 3107 C C . SER A 1 397 ? 3.921 -6.988 -1.679 1.00 51.50 397 SER A C 1
ATOM 3109 O O . SER A 1 397 ? 3.813 -6.548 -0.534 1.00 51.50 397 SER A O 1
ATOM 3111 N N . TRP A 1 398 ? 3.787 -6.207 -2.759 1.00 54.22 398 TRP A N 1
ATOM 3112 C CA . TRP A 1 398 ? 3.577 -4.754 -2.748 1.00 54.22 398 TRP A CA 1
ATOM 3113 C C . TRP A 1 398 ? 4.720 -3.935 -2.129 1.00 54.22 398 TRP A C 1
ATOM 3115 O O . TRP A 1 398 ? 4.514 -2.788 -1.715 1.00 54.22 398 TRP A O 1
ATOM 3125 N N . ASN A 1 399 ? 5.941 -4.472 -2.110 1.00 62.62 399 ASN A N 1
ATOM 3126 C CA . ASN A 1 399 ? 7.115 -3.685 -1.743 1.00 62.62 399 ASN A CA 1
ATOM 3127 C C . ASN A 1 399 ? 7.497 -2.764 -2.908 1.00 62.62 399 ASN A C 1
ATOM 3129 O O . ASN A 1 399 ? 7.563 -3.199 -4.059 1.00 62.62 399 ASN A O 1
ATOM 3133 N N . LEU A 1 400 ? 7.768 -1.489 -2.611 1.00 68.50 400 LEU A N 1
ATOM 3134 C CA . LEU A 1 400 ? 8.173 -0.508 -3.618 1.00 68.50 400 LEU A CA 1
ATOM 3135 C C . LEU A 1 400 ? 9.672 -0.612 -3.939 1.00 68.50 400 LEU A C 1
ATOM 3137 O O . LEU A 1 400 ? 10.534 -0.448 -3.071 1.00 68.50 400 LEU A O 1
ATOM 3141 N N . LEU A 1 401 ? 9.987 -0.795 -5.218 1.00 77.69 401 LEU A N 1
ATOM 3142 C CA . LEU A 1 401 ? 11.337 -0.849 -5.766 1.00 77.69 401 LEU A CA 1
ATOM 3143 C C . LEU A 1 401 ? 11.567 0.324 -6.729 1.00 77.69 401 LEU A C 1
ATOM 3145 O O . LEU A 1 401 ? 10.752 0.611 -7.601 1.00 77.69 401 LEU A O 1
ATOM 3149 N N . SER A 1 402 ? 12.726 0.958 -6.605 1.00 84.88 402 SER A N 1
ATOM 3150 C CA . SER A 1 402 ? 13.302 1.874 -7.585 1.00 84.88 402 SER A CA 1
ATOM 3151 C C . SER A 1 402 ? 14.114 1.076 -8.604 1.00 84.88 402 SER A C 1
ATOM 3153 O O . SER A 1 402 ? 15.112 0.437 -8.255 1.00 84.88 402 SER A O 1
ATOM 3155 N N . HIS A 1 403 ? 13.726 1.135 -9.875 1.00 87.31 403 HIS A N 1
ATOM 3156 C CA . HIS A 1 403 ? 14.426 0.512 -10.997 1.00 87.31 403 HIS A CA 1
ATOM 3157 C C . HIS A 1 403 ? 15.287 1.536 -11.744 1.00 87.31 403 HIS A C 1
ATOM 3159 O O . HIS A 1 403 ? 14.816 2.372 -12.514 1.00 87.31 403 HIS A O 1
ATOM 3165 N N . PHE A 1 404 ? 16.595 1.450 -11.527 1.00 88.56 404 PHE A N 1
ATOM 3166 C CA . PHE A 1 404 ? 17.614 2.262 -12.175 1.00 88.56 404 PHE A CA 1
ATOM 3167 C C . PHE A 1 404 ? 18.003 1.649 -13.524 1.00 88.56 404 PHE A C 1
ATOM 3169 O O . PHE A 1 404 ? 18.677 0.613 -13.581 1.00 88.56 404 PHE A O 1
ATOM 3176 N N . LYS A 1 405 ? 17.646 2.329 -14.617 1.00 83.94 405 LYS A N 1
ATOM 3177 C CA . LYS A 1 405 ? 18.087 1.985 -15.976 1.00 83.94 405 LYS A CA 1
ATOM 3178 C C . LYS A 1 405 ? 19.256 2.868 -16.395 1.00 83.94 405 LYS A C 1
ATOM 3180 O O . LYS A 1 405 ? 19.103 4.052 -16.689 1.00 83.94 405 LYS A O 1
ATOM 3185 N N . PHE A 1 406 ? 20.444 2.280 -16.480 1.00 81.31 406 PHE A N 1
ATOM 3186 C CA . PHE A 1 406 ? 21.621 2.963 -17.006 1.00 81.31 406 PHE A CA 1
ATOM 3187 C C . PHE A 1 406 ? 21.624 2.747 -18.527 1.00 81.31 406 PHE A C 1
ATOM 3189 O O . PHE A 1 406 ? 21.859 1.635 -18.984 1.00 81.31 406 PHE A O 1
ATOM 3196 N N . GLY A 1 407 ? 21.260 3.779 -19.302 1.00 67.31 407 GLY A N 1
ATOM 3197 C CA . GLY A 1 407 ? 20.845 3.682 -20.717 1.00 67.31 407 GLY A CA 1
ATOM 3198 C C . GLY A 1 407 ? 21.697 2.814 -21.670 1.00 67.31 407 GLY A C 1
ATOM 3199 O O . GLY A 1 407 ? 22.848 2.482 -21.390 1.00 67.31 407 GLY A O 1
ATOM 3200 N N . LYS A 1 408 ? 21.133 2.470 -22.847 1.00 60.38 408 LYS A N 1
ATOM 3201 C CA . LYS A 1 408 ? 21.752 1.590 -23.871 1.00 60.38 408 LYS A CA 1
ATOM 3202 C C . LYS A 1 408 ? 23.218 1.981 -24.140 1.00 60.38 408 LYS A C 1
ATOM 3204 O O . LYS A 1 408 ? 23.493 3.005 -24.759 1.00 60.38 408 LYS A O 1
ATOM 3209 N N . GLY A 1 409 ? 24.153 1.138 -23.693 1.00 63.91 409 GLY A N 1
ATOM 3210 C CA . GLY A 1 409 ? 25.598 1.361 -23.824 1.00 63.91 409 GLY A CA 1
ATOM 3211 C C . GLY A 1 409 ? 26.328 1.727 -22.528 1.00 63.91 409 GLY A C 1
ATOM 3212 O O . GLY A 1 409 ? 27.535 1.961 -22.584 1.00 63.91 409 GLY A O 1
ATOM 3213 N N . ALA A 1 410 ? 25.655 1.752 -21.374 1.00 74.69 410 ALA A N 1
ATOM 3214 C CA . ALA A 1 410 ? 26.329 1.793 -20.081 1.00 74.69 410 ALA A CA 1
ATOM 3215 C C . ALA A 1 410 ? 27.275 0.587 -19.947 1.00 74.69 410 ALA A C 1
ATOM 3217 O O . ALA A 1 410 ? 26.866 -0.565 -20.108 1.00 74.69 410 ALA A O 1
ATOM 3218 N N . VAL A 1 411 ? 28.557 0.864 -19.691 1.00 82.75 411 VAL A N 1
ATOM 3219 C CA . VAL A 1 411 ? 29.600 -0.155 -19.545 1.00 82.75 411 VAL A CA 1
ATOM 3220 C C . VAL A 1 411 ? 30.415 0.112 -18.287 1.00 82.75 411 VAL A C 1
ATOM 3222 O O . VAL A 1 411 ? 31.028 1.177 -18.176 1.00 82.75 411 VAL A O 1
ATOM 3225 N N . VAL A 1 412 ? 30.514 -0.869 -17.386 1.00 84.88 412 VAL A N 1
ATOM 3226 C CA . VAL A 1 412 ? 31.528 -0.836 -16.319 1.00 84.88 412 VAL A CA 1
ATOM 3227 C C . VAL A 1 412 ? 32.791 -1.501 -16.851 1.00 84.88 412 VAL A C 1
ATOM 3229 O O . VAL A 1 412 ? 32.870 -2.726 -16.978 1.00 84.88 412 VAL A O 1
ATOM 3232 N N . LYS A 1 413 ? 33.782 -0.682 -17.212 1.00 86.94 413 LYS A N 1
ATOM 3233 C CA . LYS A 1 413 ? 35.096 -1.165 -17.664 1.00 86.94 413 LYS A CA 1
ATOM 3234 C C . LYS A 1 413 ? 35.849 -1.850 -16.522 1.00 86.94 413 LYS A C 1
ATOM 3236 O O . LYS A 1 413 ? 35.536 -1.617 -15.359 1.00 86.94 413 LYS A O 1
ATOM 3241 N N . LYS A 1 414 ? 36.880 -2.628 -16.858 1.00 82.56 414 LYS A N 1
ATOM 3242 C CA . LYS A 1 414 ? 37.830 -3.185 -15.882 1.00 82.56 414 LYS A CA 1
ATOM 3243 C C . LYS A 1 414 ? 38.329 -2.109 -14.905 1.00 82.56 414 LYS A C 1
ATOM 3245 O O . LYS A 1 414 ? 38.834 -1.074 -15.344 1.00 82.56 414 LYS A O 1
ATOM 3250 N N . GLY A 1 415 ? 38.220 -2.384 -13.605 1.00 82.50 415 GLY A N 1
ATOM 3251 C CA . GLY A 1 415 ? 38.574 -1.472 -12.511 1.00 82.50 415 GLY A CA 1
ATOM 3252 C C . GLY A 1 415 ? 37.610 -0.293 -12.331 1.00 82.50 415 GLY A C 1
ATOM 3253 O O . GLY A 1 415 ? 37.907 0.631 -11.579 1.00 82.50 415 GLY A O 1
ATOM 3254 N N . GLY A 1 416 ? 36.498 -0.277 -13.069 1.00 87.81 416 GLY A N 1
ATOM 3255 C CA . GLY A 1 416 ? 35.461 0.743 -12.988 1.00 87.81 416 GLY A CA 1
ATOM 3256 C C . GLY A 1 416 ? 34.410 0.422 -11.929 1.00 87.81 416 GLY A C 1
ATOM 3257 O O . GLY A 1 416 ? 34.293 -0.713 -11.468 1.00 87.81 416 GLY A O 1
ATOM 3258 N N . MET A 1 417 ? 33.612 1.433 -11.585 1.00 90.50 417 MET A N 1
ATOM 3259 C CA . MET A 1 417 ? 32.545 1.318 -10.597 1.00 90.50 417 MET A CA 1
ATOM 3260 C C . MET A 1 417 ? 31.314 2.130 -11.015 1.00 90.50 417 MET A C 1
ATOM 3262 O O . MET A 1 417 ? 31.444 3.184 -11.644 1.00 90.50 417 MET A O 1
ATOM 3266 N N . LEU A 1 418 ? 30.130 1.624 -10.676 1.00 90.62 418 LEU A N 1
ATOM 3267 C CA . LEU A 1 418 ? 28.834 2.258 -10.906 1.00 90.62 418 LEU A CA 1
ATOM 3268 C C . LEU A 1 418 ? 28.027 2.306 -9.603 1.00 90.62 418 LEU A C 1
ATOM 3270 O O . LEU A 1 418 ? 28.192 1.442 -8.743 1.00 90.62 418 LEU A O 1
ATOM 3274 N N . LYS A 1 419 ? 27.171 3.326 -9.458 1.00 92.19 419 LYS A N 1
ATOM 3275 C CA . LYS A 1 419 ? 26.381 3.574 -8.245 1.00 92.19 419 LYS A CA 1
ATOM 3276 C C . LYS A 1 419 ? 24.916 3.842 -8.568 1.00 92.19 419 LYS A C 1
ATOM 3278 O O . LYS A 1 419 ? 24.628 4.671 -9.433 1.00 92.19 419 LYS A O 1
ATOM 3283 N N . ALA A 1 420 ? 24.026 3.215 -7.814 1.00 91.50 420 ALA A N 1
ATOM 3284 C CA . ALA A 1 420 ? 22.615 3.566 -7.708 1.00 91.50 420 ALA A CA 1
ATOM 3285 C C . ALA A 1 420 ? 22.391 4.108 -6.295 1.00 91.50 420 ALA A C 1
ATOM 3287 O O . ALA A 1 420 ? 22.834 3.485 -5.331 1.00 91.50 420 ALA A O 1
ATOM 3288 N N . ILE A 1 421 ? 21.797 5.293 -6.167 1.00 92.25 421 ILE A N 1
ATOM 3289 C CA . ILE A 1 421 ? 21.624 5.953 -4.871 1.00 92.25 421 ILE A CA 1
ATOM 3290 C C . ILE A 1 421 ? 20.192 6.453 -4.742 1.00 92.25 421 ILE A C 1
ATOM 3292 O O . ILE A 1 421 ? 19.736 7.207 -5.601 1.00 92.25 421 ILE A O 1
ATOM 3296 N N . ILE A 1 422 ? 19.543 6.091 -3.637 1.00 90.62 422 ILE A N 1
ATOM 3297 C CA . ILE A 1 422 ? 18.297 6.680 -3.143 1.00 90.62 422 ILE A CA 1
ATOM 3298 C C . ILE A 1 422 ? 18.646 7.548 -1.933 1.00 90.62 422 ILE A C 1
ATOM 3300 O O . ILE A 1 422 ? 19.379 7.123 -1.049 1.00 90.62 422 ILE A O 1
ATOM 3304 N N . THR A 1 423 ? 18.140 8.773 -1.879 1.00 91.25 423 THR A N 1
ATOM 3305 C CA . THR A 1 423 ? 18.158 9.634 -0.695 1.00 91.25 423 THR A CA 1
ATOM 3306 C C . THR A 1 423 ? 16.721 9.902 -0.283 1.00 91.25 423 THR A C 1
ATOM 3308 O O . THR A 1 423 ? 15.997 10.565 -1.019 1.00 91.25 423 THR A O 1
ATOM 3311 N N . ALA A 1 424 ? 16.311 9.395 0.875 1.00 87.81 424 ALA A N 1
ATOM 3312 C CA . ALA A 1 424 ? 14.982 9.622 1.429 1.00 87.81 424 ALA A CA 1
ATOM 3313 C C . ALA A 1 424 ? 15.070 10.570 2.627 1.00 87.81 424 ALA A C 1
ATOM 3315 O O . ALA A 1 424 ? 15.911 10.378 3.505 1.00 87.81 424 ALA A O 1
ATOM 3316 N N . SER A 1 425 ? 14.203 11.579 2.667 1.00 88.81 425 SER A N 1
ATOM 3317 C CA . SER A 1 425 ? 14.012 12.418 3.850 1.00 88.81 425 SER A CA 1
ATOM 3318 C C . SER A 1 425 ? 12.941 11.793 4.731 1.00 88.81 425 SER A C 1
ATOM 3320 O O . SER A 1 425 ? 11.843 11.506 4.251 1.00 88.81 425 SER A O 1
ATOM 3322 N N . VAL A 1 426 ? 13.259 11.555 6.001 1.00 84.88 426 VAL A N 1
ATOM 3323 C CA . VAL A 1 426 ? 12.452 10.729 6.902 1.00 84.88 426 VAL A CA 1
ATOM 3324 C C . VAL A 1 426 ? 12.126 11.487 8.181 1.00 84.88 426 VAL A C 1
ATOM 3326 O O . VAL A 1 426 ? 13.017 12.037 8.832 1.00 84.88 426 VAL A O 1
ATOM 3329 N N . THR A 1 427 ? 10.855 11.440 8.571 1.00 83.56 427 THR A N 1
ATOM 3330 C CA . THR A 1 427 ? 10.401 11.733 9.931 1.00 83.56 427 THR A CA 1
ATOM 3331 C C . THR A 1 427 ? 10.082 10.418 10.626 1.00 83.56 427 THR A C 1
ATOM 3333 O O . THR A 1 427 ? 9.239 9.655 10.169 1.00 83.56 427 THR A O 1
ATOM 3336 N N . MET A 1 428 ? 10.769 10.128 11.724 1.00 81.00 428 MET A N 1
ATOM 3337 C CA . MET A 1 428 ? 10.582 8.924 12.531 1.00 81.00 428 MET A CA 1
ATOM 3338 C C . MET A 1 428 ? 10.077 9.311 13.918 1.00 81.00 428 MET A C 1
ATOM 3340 O O . MET A 1 428 ? 10.558 10.274 14.520 1.00 81.00 428 MET A O 1
ATOM 3344 N N . TYR A 1 429 ? 9.143 8.531 14.449 1.00 77.06 429 TYR A N 1
ATOM 3345 C CA . TYR A 1 429 ? 8.490 8.811 15.719 1.00 77.06 429 TYR A CA 1
ATOM 3346 C C . TYR A 1 429 ? 8.794 7.729 16.756 1.00 77.06 429 TYR A C 1
ATOM 3348 O O . TYR A 1 429 ? 8.686 6.531 16.496 1.00 77.06 429 TYR A O 1
ATOM 3356 N N . GLU A 1 430 ? 9.148 8.152 17.968 1.00 76.44 430 GLU A N 1
ATOM 3357 C CA . GLU A 1 430 ? 9.241 7.262 19.121 1.00 76.44 430 GLU A CA 1
ATOM 3358 C C . GLU A 1 430 ? 7.886 7.182 19.817 1.00 76.44 430 GLU A C 1
ATOM 3360 O O . GLU A 1 430 ? 7.278 8.217 20.100 1.00 76.44 430 GLU A O 1
ATOM 3365 N N . TYR A 1 431 ? 7.446 5.980 20.184 1.00 74.19 431 TYR A N 1
ATOM 3366 C CA . TYR A 1 431 ? 6.195 5.779 20.911 1.00 74.19 431 TYR A CA 1
ATOM 3367 C C . TYR A 1 431 ? 6.402 5.026 22.221 1.00 74.19 431 TYR A C 1
ATOM 3369 O O . TYR A 1 431 ? 7.209 4.108 22.315 1.00 74.19 431 TYR A O 1
ATOM 3377 N N . SER A 1 432 ? 5.623 5.395 23.241 1.00 71.69 432 SER A N 1
ATOM 3378 C CA . SER A 1 432 ? 5.459 4.599 24.460 1.00 71.69 432 SER A CA 1
ATOM 3379 C C . SER A 1 432 ? 4.084 3.957 24.482 1.00 71.69 432 SER A C 1
ATOM 3381 O O . SER A 1 432 ? 3.084 4.567 24.093 1.00 71.69 432 SER A O 1
ATOM 3383 N N . PHE A 1 433 ? 4.044 2.746 25.031 1.00 72.75 433 PHE A N 1
ATOM 3384 C CA . PHE A 1 433 ? 2.849 1.915 25.129 1.00 72.75 433 PHE A CA 1
ATOM 3385 C C . PHE A 1 433 ? 2.433 1.663 26.595 1.00 72.75 433 PHE A C 1
ATOM 3387 O O . PHE A 1 433 ? 2.282 0.510 27.008 1.00 72.75 433 PHE A O 1
ATOM 3394 N N . PRO A 1 434 ? 2.251 2.706 27.435 1.00 57.84 434 PRO A N 1
ATOM 3395 C CA . PRO A 1 434 ? 2.143 2.549 28.889 1.00 57.84 434 PRO A CA 1
ATOM 3396 C C . PRO A 1 434 ? 0.885 1.802 29.360 1.00 57.84 434 PRO A C 1
ATOM 3398 O O . PRO A 1 434 ? 0.836 1.372 30.512 1.00 57.84 434 PRO A O 1
ATOM 3401 N N . ALA A 1 435 ? -0.140 1.661 28.511 1.00 59.31 435 ALA A N 1
ATOM 3402 C CA . ALA A 1 435 ? -1.455 1.168 28.921 1.00 59.31 435 ALA A CA 1
ATOM 3403 C C . ALA A 1 435 ? -2.148 0.236 27.908 1.00 59.31 435 ALA A C 1
ATOM 3405 O O . ALA A 1 435 ? -3.369 0.092 27.972 1.00 59.31 435 ALA A O 1
ATOM 3406 N N . ILE A 1 436 ? -1.422 -0.401 26.977 1.00 65.88 436 ILE A N 1
ATOM 3407 C CA . ILE A 1 436 ? -2.054 -1.306 25.999 1.00 65.88 436 ILE A CA 1
ATOM 3408 C C . ILE A 1 436 ? -2.848 -2.407 26.718 1.00 65.88 436 ILE A C 1
ATOM 3410 O O . ILE A 1 436 ? -2.310 -3.167 27.527 1.00 65.88 436 ILE A O 1
ATOM 3414 N N . ASN A 1 437 ? -4.138 -2.494 26.391 1.00 65.31 437 ASN A N 1
ATOM 3415 C CA . ASN A 1 437 ? -5.064 -3.479 26.930 1.00 65.31 437 ASN A CA 1
ATOM 3416 C C . ASN A 1 437 ? -6.074 -3.887 25.849 1.00 65.31 437 ASN A C 1
ATOM 3418 O O . ASN A 1 437 ? -6.797 -3.042 25.319 1.00 65.31 437 ASN A O 1
ATOM 3422 N N . SER A 1 438 ? -6.149 -5.183 25.545 1.00 63.12 438 SER A N 1
ATOM 3423 C CA . SER A 1 438 ? -7.146 -5.747 24.626 1.00 63.12 438 SER A CA 1
ATOM 3424 C C . SER A 1 438 ? -8.338 -6.399 25.330 1.00 63.12 438 SER A C 1
ATOM 3426 O O . SER A 1 438 ? -9.124 -7.090 24.688 1.00 63.12 438 SER A O 1
ATOM 3428 N N . ALA A 1 439 ? -8.532 -6.173 26.633 1.00 66.94 439 ALA A N 1
ATOM 3429 C CA . ALA A 1 439 ? -9.717 -6.651 27.340 1.00 66.94 439 ALA A CA 1
ATOM 3430 C C . ALA A 1 439 ? -11.006 -6.147 26.664 1.00 66.94 439 ALA A C 1
ATOM 3432 O O . ALA A 1 439 ? -11.255 -4.944 26.590 1.00 66.94 439 ALA A O 1
ATOM 3433 N N . GLY A 1 440 ? -11.822 -7.083 26.173 1.00 62.28 440 GLY A N 1
ATOM 3434 C CA . GLY A 1 440 ? -13.067 -6.788 25.456 1.00 62.28 440 GLY A CA 1
ATOM 3435 C C . GLY A 1 440 ? -12.893 -6.360 23.993 1.00 62.28 440 GLY A C 1
ATOM 3436 O O . GLY A 1 440 ? -13.897 -6.084 23.342 1.00 62.28 440 GLY A O 1
ATOM 3437 N N . LYS A 1 441 ? -11.662 -6.323 23.463 1.00 70.12 441 LYS A N 1
ATOM 3438 C CA . LYS A 1 441 ? -11.378 -6.072 22.043 1.00 70.12 441 LYS A CA 1
ATOM 3439 C C . LYS A 1 441 ? -11.174 -7.402 21.317 1.00 70.12 441 LYS A C 1
ATOM 3441 O O . LYS A 1 441 ? -10.395 -8.236 21.770 1.00 70.12 441 LYS A O 1
ATOM 3446 N N . ASN A 1 442 ? -11.837 -7.571 20.178 1.00 72.88 442 ASN A N 1
ATOM 3447 C CA . ASN A 1 442 ? -11.667 -8.725 19.297 1.00 72.88 442 ASN A CA 1
ATOM 3448 C C . ASN A 1 442 ? -11.108 -8.267 17.951 1.00 72.88 442 ASN A C 1
ATOM 3450 O O . ASN A 1 442 ? -11.277 -7.107 17.576 1.00 72.88 442 ASN A O 1
ATOM 3454 N N . TYR A 1 443 ? -10.451 -9.179 17.238 1.00 74.94 443 TYR A N 1
ATOM 3455 C CA . TYR A 1 443 ? -10.151 -8.963 15.827 1.00 74.94 443 TYR A CA 1
ATOM 3456 C C . TYR A 1 443 ? -11.454 -8.918 15.031 1.00 74.94 443 TYR A C 1
ATOM 3458 O O . TYR A 1 443 ? -12.394 -9.654 15.343 1.00 74.94 443 TYR A O 1
ATOM 3466 N N . ASP A 1 444 ? -11.504 -8.046 14.030 1.00 69.00 444 ASP A N 1
ATOM 3467 C CA . ASP A 1 444 ? -12.604 -8.023 13.076 1.00 69.00 444 ASP A CA 1
ATOM 3468 C C . ASP A 1 444 ? -12.534 -9.301 12.219 1.00 69.00 444 ASP A C 1
ATOM 3470 O O . ASP A 1 444 ? -11.493 -9.558 11.613 1.00 69.00 444 ASP A O 1
ATOM 3474 N N . PRO A 1 445 ? -13.592 -10.132 12.163 1.00 63.69 445 PRO A N 1
ATOM 3475 C CA . PRO A 1 445 ? -13.621 -11.302 11.288 1.00 63.69 445 PRO A CA 1
ATOM 3476 C C . PRO A 1 445 ? -13.437 -10.983 9.795 1.00 63.69 445 PRO A C 1
ATOM 3478 O O . PRO A 1 445 ? -13.120 -11.896 9.037 1.00 63.69 445 PRO A O 1
ATOM 3481 N N . GLY A 1 446 ? -13.666 -9.732 9.374 1.00 58.66 446 GLY A N 1
ATOM 3482 C CA . GLY A 1 446 ? -13.424 -9.250 8.011 1.00 58.66 446 GLY A CA 1
ATOM 3483 C C . GLY A 1 446 ? -12.014 -8.700 7.760 1.00 58.66 446 GLY A C 1
ATOM 3484 O O . GLY A 1 446 ? -11.742 -8.246 6.654 1.00 58.66 446 GLY A O 1
ATOM 3485 N N . ASP A 1 447 ? -11.127 -8.714 8.758 1.00 65.69 447 ASP A N 1
ATOM 3486 C CA . ASP A 1 447 ? -9.741 -8.264 8.616 1.00 65.69 447 ASP A CA 1
ATOM 3487 C C . ASP A 1 447 ? -8.932 -9.274 7.785 1.00 65.69 447 ASP A C 1
ATOM 3489 O O . ASP A 1 447 ? -8.626 -10.372 8.252 1.00 65.69 447 ASP A O 1
ATOM 3493 N N . GLU A 1 448 ? -8.570 -8.918 6.553 1.00 63.62 448 GLU A N 1
ATOM 3494 C CA . GLU A 1 448 ? -7.807 -9.800 5.658 1.00 63.62 448 GLU A CA 1
ATOM 3495 C C . GLU A 1 448 ? -6.461 -10.220 6.274 1.00 63.62 448 GLU A C 1
ATOM 3497 O O . GLU A 1 448 ? -6.082 -11.396 6.182 1.00 63.62 448 GLU A O 1
ATOM 3502 N N . ASP A 1 449 ? -5.806 -9.318 7.020 1.00 65.31 449 ASP A N 1
ATOM 3503 C CA . ASP A 1 449 ? -4.555 -9.614 7.728 1.00 65.31 449 ASP A CA 1
ATOM 3504 C C . ASP A 1 449 ? -4.742 -10.710 8.785 1.00 65.31 449 ASP A C 1
ATOM 3506 O O . ASP A 1 449 ? -3.795 -11.438 9.092 1.00 65.31 449 ASP A O 1
ATOM 3510 N N . LEU A 1 450 ? -5.939 -10.834 9.375 1.00 73.19 450 LEU A N 1
ATOM 3511 C CA . LEU A 1 450 ? -6.207 -11.864 10.376 1.00 73.19 450 LEU A CA 1
ATOM 3512 C C . LEU A 1 450 ? -6.022 -13.247 9.762 1.00 73.19 450 LEU A C 1
ATOM 3514 O O . LEU A 1 450 ? -5.383 -14.094 10.376 1.00 73.19 450 LEU A O 1
ATOM 3518 N N . SER A 1 451 ? -6.548 -13.469 8.559 1.00 74.00 451 SER A N 1
ATOM 3519 C CA . SER A 1 451 ? -6.410 -14.755 7.874 1.00 74.00 451 SER A CA 1
ATOM 3520 C C . SER A 1 451 ? -4.972 -14.996 7.409 1.00 74.00 451 SER A C 1
ATOM 3522 O O . SER A 1 451 ? -4.388 -16.017 7.757 1.00 74.00 451 SER A O 1
ATOM 3524 N N . ILE A 1 452 ? -4.370 -14.022 6.723 1.00 73.88 452 ILE A N 1
ATOM 3525 C CA . ILE A 1 452 ? -3.046 -14.145 6.096 1.00 73.88 452 ILE A CA 1
ATOM 3526 C C . ILE A 1 452 ? -1.941 -14.329 7.139 1.00 73.88 452 ILE A C 1
ATOM 3528 O O . ILE A 1 452 ? -1.038 -15.147 6.978 1.00 73.88 452 ILE A O 1
ATOM 3532 N N . TYR A 1 453 ? -1.995 -13.569 8.232 1.00 81.19 453 TYR A N 1
ATOM 3533 C CA . TYR A 1 453 ? -0.917 -13.542 9.217 1.00 81.19 453 TYR A CA 1
ATOM 3534 C C . TYR A 1 453 ? -1.192 -14.412 10.441 1.00 81.19 453 TYR A C 1
ATOM 3536 O O . TYR A 1 453 ? -0.468 -14.282 11.428 1.00 81.19 453 TYR A O 1
ATOM 3544 N N . THR A 1 454 ? -2.191 -15.302 10.395 1.00 88.12 454 THR A N 1
ATOM 3545 C CA . THR A 1 454 ? -2.366 -16.386 11.383 1.00 88.12 454 THR A CA 1
ATOM 3546 C C . THR A 1 454 ? -2.181 -17.788 10.805 1.00 88.12 454 THR A C 1
ATOM 3548 O O . THR A 1 454 ? -2.116 -18.741 11.581 1.00 88.12 454 THR A O 1
ATOM 3551 N N . THR A 1 455 ? -2.041 -17.929 9.485 1.00 82.88 455 THR A N 1
ATOM 3552 C CA . THR A 1 455 ? -1.693 -19.198 8.834 1.00 82.88 455 THR A CA 1
ATOM 3553 C C . THR A 1 455 ? -0.195 -19.496 8.913 1.00 82.88 455 THR A C 1
ATOM 3555 O O . THR A 1 455 ? 0.633 -18.599 9.134 1.00 82.88 455 THR A O 1
ATOM 3558 N N . ASP A 1 456 ? 0.145 -20.775 8.748 1.00 80.06 456 ASP A N 1
ATOM 3559 C CA . ASP A 1 456 ? 1.526 -21.223 8.614 1.00 80.06 456 ASP A CA 1
ATOM 3560 C C . ASP A 1 456 ? 2.203 -20.631 7.374 1.00 80.06 456 ASP A C 1
ATOM 3562 O O . ASP A 1 456 ? 1.558 -20.198 6.418 1.00 80.06 456 ASP A O 1
ATOM 3566 N N . ASP A 1 457 ? 3.527 -20.567 7.453 1.00 73.94 457 ASP A N 1
ATOM 3567 C CA . ASP A 1 457 ? 4.426 -20.236 6.358 1.00 73.94 457 ASP A CA 1
ATOM 3568 C C . ASP A 1 457 ? 5.668 -21.133 6.455 1.00 73.94 457 ASP A C 1
ATOM 3570 O O . ASP A 1 457 ? 5.862 -21.830 7.452 1.00 73.94 457 ASP A O 1
ATOM 3574 N N . LEU A 1 458 ? 6.540 -21.100 5.450 1.00 77.88 458 LEU A N 1
ATOM 3575 C CA . LEU A 1 458 ? 7.645 -22.036 5.284 1.00 77.88 458 LEU A CA 1
ATOM 3576 C C . LEU A 1 458 ? 8.525 -22.164 6.551 1.00 77.88 458 LEU A C 1
ATOM 3578 O O . LEU A 1 458 ? 8.692 -23.269 7.032 1.00 77.88 458 LEU A O 1
ATOM 3582 N N . PHE A 1 459 ? 9.024 -21.089 7.163 1.00 82.38 459 PHE A N 1
ATOM 3583 C CA . PHE A 1 459 ? 9.874 -21.085 8.375 1.00 82.38 459 PHE A CA 1
ATOM 3584 C C . PHE A 1 459 ? 9.035 -20.712 9.599 1.00 82.38 459 PHE A C 1
ATOM 3586 O O . PHE A 1 459 ? 9.409 -21.028 10.724 1.00 82.38 459 PHE A O 1
ATOM 3593 N N . ILE A 1 460 ? 7.887 -20.065 9.398 1.00 87.56 460 ILE A N 1
ATOM 3594 C CA . ILE A 1 460 ? 6.877 -19.801 10.423 1.00 87.56 460 ILE A CA 1
ATOM 3595 C C . ILE A 1 460 ? 5.898 -20.984 10.400 1.00 87.56 460 ILE A C 1
ATOM 3597 O O . ILE A 1 460 ? 4.713 -20.819 10.114 1.00 87.56 460 ILE A O 1
ATOM 3601 N N . ASP A 1 461 ? 6.402 -22.187 10.692 1.00 90.25 461 ASP A N 1
ATOM 3602 C CA . ASP A 1 461 ? 5.643 -23.444 10.647 1.00 90.25 461 ASP A CA 1
ATOM 3603 C C . ASP A 1 461 ? 4.680 -23.554 11.846 1.00 90.25 461 ASP A C 1
ATOM 3605 O O . ASP A 1 461 ? 4.808 -24.402 12.732 1.00 90.25 461 ASP A O 1
ATOM 3609 N N . SER A 1 462 ? 3.724 -22.623 11.932 1.00 92.56 462 SER A N 1
ATOM 3610 C CA . SER A 1 462 ? 2.826 -22.456 13.080 1.00 92.56 462 SER A CA 1
ATOM 3611 C C . SER A 1 462 ? 1.794 -23.571 13.236 1.00 92.56 462 SER A C 1
ATOM 3613 O O . SER A 1 462 ? 1.231 -23.737 14.320 1.00 92.56 462 SER A O 1
ATOM 3615 N N . ASP A 1 463 ? 1.565 -24.351 12.183 1.00 93.25 463 ASP A N 1
ATOM 3616 C CA . ASP A 1 463 ? 0.745 -25.562 12.185 1.00 93.25 463 ASP A CA 1
ATOM 3617 C C . ASP A 1 463 ? 1.503 -26.793 12.732 1.00 93.25 463 ASP A C 1
ATOM 3619 O O . ASP A 1 463 ? 0.896 -27.827 13.040 1.00 93.25 463 ASP A O 1
ATOM 3623 N N . ASN A 1 464 ? 2.823 -26.686 12.929 1.00 96.56 464 ASN A N 1
ATOM 3624 C CA . ASN A 1 464 ? 3.648 -27.766 13.447 1.00 96.56 464 ASN A CA 1
ATOM 3625 C C . ASN A 1 464 ? 3.202 -28.167 14.868 1.00 96.56 464 ASN A C 1
ATOM 3627 O O . ASN A 1 464 ? 3.117 -27.311 15.759 1.00 96.56 464 ASN A O 1
ATOM 3631 N N . PRO A 1 465 ? 2.999 -29.470 15.158 1.00 97.06 465 PRO A N 1
ATOM 3632 C CA . PRO A 1 465 ? 2.503 -29.926 16.457 1.00 97.06 465 PRO A CA 1
ATOM 3633 C C . PRO A 1 465 ? 3.313 -29.439 17.663 1.00 97.06 465 PRO A C 1
ATOM 3635 O O . PRO A 1 465 ? 2.732 -29.161 18.711 1.00 97.06 465 PRO A O 1
ATOM 3638 N N . ILE A 1 466 ? 4.638 -29.303 17.527 1.00 96.75 466 ILE A N 1
ATOM 3639 C CA . ILE A 1 466 ? 5.504 -28.856 18.630 1.00 96.75 466 ILE A CA 1
ATOM 3640 C C . ILE A 1 466 ? 5.299 -27.361 18.902 1.00 96.75 466 ILE A C 1
ATOM 3642 O O . ILE A 1 466 ? 5.286 -26.951 20.064 1.00 96.75 466 ILE A O 1
ATOM 3646 N N . ILE A 1 467 ? 5.094 -26.554 17.855 1.00 98.06 467 ILE A N 1
ATOM 3647 C CA . ILE A 1 467 ? 4.770 -25.129 17.989 1.00 98.06 467 ILE A CA 1
ATOM 3648 C C . ILE A 1 467 ? 3.390 -24.964 18.621 1.00 98.06 467 ILE A C 1
ATOM 3650 O O . ILE A 1 467 ? 3.263 -24.251 19.618 1.00 98.06 467 ILE A O 1
ATOM 3654 N N . ILE A 1 468 ? 2.382 -25.685 18.122 1.00 97.62 468 ILE A N 1
ATOM 3655 C CA . ILE A 1 468 ? 1.021 -25.668 18.675 1.00 97.62 468 ILE A CA 1
ATOM 3656 C C . ILE A 1 468 ? 1.025 -26.063 20.158 1.00 97.62 468 ILE A C 1
ATOM 3658 O O . ILE A 1 468 ? 0.377 -25.406 20.977 1.00 97.62 468 ILE A O 1
ATOM 3662 N N . GLU A 1 469 ? 1.739 -27.129 20.529 1.00 97.69 469 GLU A N 1
ATOM 3663 C CA . GLU A 1 469 ? 1.829 -27.580 21.920 1.00 97.69 469 GLU A CA 1
ATOM 3664 C C . GLU A 1 469 ? 2.534 -26.542 22.803 1.00 97.69 469 GLU A C 1
ATOM 3666 O O . GLU A 1 469 ? 2.034 -26.208 23.882 1.00 97.69 469 GLU A O 1
ATOM 3671 N N . ALA A 1 470 ? 3.660 -25.988 22.342 1.00 98.00 470 ALA A N 1
ATOM 3672 C CA . ALA A 1 470 ? 4.398 -24.960 23.069 1.00 98.00 470 ALA A CA 1
ATOM 3673 C C . ALA A 1 470 ? 3.562 -23.688 23.273 1.00 98.00 470 ALA A C 1
ATOM 3675 O O . ALA A 1 470 ? 3.522 -23.156 24.388 1.00 98.00 470 ALA A O 1
ATOM 3676 N N . ALA A 1 471 ? 2.851 -23.239 22.237 1.00 97.94 471 ALA A N 1
ATOM 3677 C CA . ALA A 1 471 ? 1.950 -22.096 22.290 1.00 97.94 471 ALA A CA 1
ATOM 3678 C C . ALA A 1 471 ? 0.804 -22.336 23.284 1.00 97.94 471 ALA A C 1
ATOM 3680 O O . ALA A 1 471 ? 0.649 -21.570 24.240 1.00 97.94 471 ALA A O 1
ATOM 3681 N N . LYS A 1 472 ? 0.070 -23.451 23.144 1.00 97.62 472 LYS A N 1
ATOM 3682 C CA . LYS A 1 472 ? -1.039 -23.822 24.043 1.00 97.62 472 LYS A CA 1
ATOM 3683 C C . LYS A 1 472 ? -0.595 -23.926 25.499 1.00 97.62 472 LYS A C 1
ATOM 3685 O O . LYS A 1 472 ? -1.246 -23.365 26.377 1.00 97.62 472 LYS A O 1
ATOM 3690 N N . LYS A 1 473 ? 0.531 -24.597 25.764 1.00 97.62 473 LYS A N 1
ATOM 3691 C CA . LYS A 1 473 ? 1.076 -24.757 27.121 1.00 97.62 473 LYS A CA 1
ATOM 3692 C C . LYS A 1 473 ? 1.488 -23.423 27.743 1.00 97.62 473 LYS A C 1
ATOM 3694 O O . LYS A 1 473 ? 1.311 -23.229 28.942 1.00 97.62 473 LYS A O 1
ATOM 3699 N N . THR A 1 474 ? 2.053 -22.522 26.942 1.00 97.56 474 THR A N 1
ATOM 3700 C CA . THR A 1 474 ? 2.525 -21.212 27.409 1.00 97.56 474 THR A CA 1
ATOM 3701 C C . THR A 1 474 ? 1.367 -20.250 27.665 1.00 97.56 474 THR A C 1
ATOM 3703 O O . THR A 1 474 ? 1.360 -19.530 28.666 1.00 97.56 474 THR A O 1
ATOM 3706 N N . VAL A 1 475 ? 0.379 -20.234 26.771 1.00 97.19 475 VAL A N 1
ATOM 3707 C CA . VAL A 1 475 ? -0.784 -19.347 26.856 1.00 97.19 475 VAL A CA 1
ATOM 3708 C C . VAL A 1 475 ? -1.757 -19.804 27.950 1.00 97.19 475 VAL A C 1
ATOM 3710 O O . VAL A 1 475 ? -2.185 -18.973 28.766 1.00 97.19 475 VAL A O 1
ATOM 3713 N N . GLY A 1 476 ? -2.040 -21.108 28.029 1.00 96.00 476 GLY A N 1
ATOM 3714 C CA . GLY A 1 476 ? -3.057 -21.678 28.917 1.00 96.00 476 GLY A CA 1
ATOM 3715 C C . GLY A 1 476 ? -4.460 -21.182 28.559 1.00 96.00 476 GLY A C 1
ATOM 3716 O O . GLY A 1 476 ? -4.782 -21.035 27.384 1.00 96.00 476 GLY A O 1
ATOM 3717 N N . ASP A 1 477 ? -5.265 -20.858 29.570 1.00 93.69 477 ASP A N 1
ATOM 3718 C CA . ASP A 1 477 ? -6.649 -20.379 29.400 1.00 93.69 477 ASP A CA 1
ATOM 3719 C C . ASP A 1 477 ? -6.758 -18.862 29.139 1.00 93.69 477 ASP A C 1
ATOM 3721 O O . ASP A 1 477 ? -7.836 -18.279 29.235 1.00 93.69 477 ASP A O 1
ATOM 3725 N N . GLU A 1 478 ? -5.643 -18.178 28.860 1.00 92.94 478 GLU A N 1
ATOM 3726 C CA . GLU A 1 478 ? -5.664 -16.738 28.593 1.00 92.94 478 GLU A CA 1
ATOM 3727 C C . GLU A 1 478 ? -6.316 -16.438 27.245 1.00 92.94 478 GLU A C 1
ATOM 3729 O O . GLU A 1 478 ? -5.943 -17.013 26.224 1.00 92.94 478 GLU A O 1
ATOM 3734 N N . THR A 1 479 ? -7.249 -15.490 27.232 1.00 89.00 479 THR A N 1
ATOM 3735 C CA . THR A 1 479 ? -8.002 -15.106 26.034 1.00 89.00 479 THR A CA 1
ATOM 3736 C C . THR A 1 479 ? -7.556 -13.764 25.465 1.00 89.00 479 THR A C 1
ATOM 3738 O O . THR A 1 479 ? -7.734 -13.535 24.275 1.00 89.00 479 THR A O 1
ATOM 3741 N N . ASP A 1 480 ? -6.956 -12.898 26.283 1.00 88.69 480 ASP A N 1
ATOM 3742 C CA . ASP A 1 480 ? -6.550 -11.537 25.925 1.00 88.69 480 ASP A CA 1
ATOM 3743 C C . ASP A 1 480 ? -5.295 -11.539 25.018 1.00 88.69 480 ASP A C 1
ATOM 3745 O O . ASP A 1 480 ? -4.223 -11.955 25.480 1.00 88.69 480 ASP A O 1
ATOM 3749 N N . PRO A 1 481 ? -5.380 -11.075 23.750 1.00 90.56 481 PRO A N 1
ATOM 3750 C CA . PRO A 1 481 ? -4.266 -11.129 22.795 1.00 90.56 481 PRO A CA 1
ATOM 3751 C C . PRO A 1 481 ? -2.969 -10.478 23.286 1.00 90.56 481 PRO A C 1
ATOM 3753 O O . PRO A 1 481 ? -1.893 -11.048 23.115 1.00 90.56 481 PRO A O 1
ATOM 3756 N N . VAL A 1 482 ? -3.048 -9.342 23.984 1.00 88.19 482 VAL A N 1
ATOM 3757 C CA . VAL A 1 482 ? -1.870 -8.660 24.548 1.00 88.19 482 VAL A CA 1
ATOM 3758 C C . VAL A 1 482 ? -1.209 -9.516 25.628 1.00 88.19 482 VAL A C 1
ATOM 3760 O O . VAL A 1 482 ? 0.018 -9.642 25.674 1.00 88.19 482 VAL A O 1
ATOM 3763 N N . LYS A 1 483 ? -2.000 -10.147 26.502 1.00 90.19 483 LYS A N 1
ATOM 3764 C CA . LYS A 1 483 ? -1.460 -11.014 27.563 1.00 90.19 483 LYS A CA 1
ATOM 3765 C C . LYS A 1 483 ? -0.894 -12.312 27.001 1.00 90.19 483 LYS A C 1
ATOM 3767 O O . LYS A 1 483 ? 0.149 -12.761 27.479 1.00 90.19 483 LYS A O 1
ATOM 3772 N N . LYS A 1 484 ? -1.541 -12.888 25.983 1.00 94.25 484 LYS A N 1
ATOM 3773 C CA . LYS A 1 484 ? -1.016 -14.025 25.216 1.00 94.25 484 LYS A CA 1
ATOM 3774 C C . LYS A 1 484 ? 0.345 -13.684 24.611 1.00 94.25 484 LYS A C 1
ATOM 3776 O O . LYS A 1 484 ? 1.320 -14.368 24.916 1.00 94.25 484 LYS A O 1
ATOM 3781 N N . ALA A 1 485 ? 0.433 -12.588 23.854 1.00 93.44 485 ALA A N 1
ATOM 3782 C CA . ALA A 1 485 ? 1.675 -12.121 23.244 1.00 93.44 485 ALA A CA 1
ATOM 3783 C C . ALA A 1 485 ? 2.777 -11.911 24.296 1.00 93.44 485 ALA A C 1
ATOM 3785 O O . ALA A 1 485 ? 3.875 -12.444 24.161 1.00 93.44 485 ALA A O 1
ATOM 3786 N N . LYS A 1 486 ? 2.461 -11.271 25.430 1.00 91.00 486 LYS A N 1
ATOM 3787 C CA . LYS A 1 486 ? 3.414 -11.076 26.536 1.00 91.00 486 LYS A CA 1
ATOM 3788 C C . LYS A 1 486 ? 3.903 -12.384 27.169 1.00 91.00 486 LYS A C 1
ATOM 3790 O O . LYS A 1 486 ? 5.064 -12.473 27.573 1.00 91.00 486 LYS A O 1
ATOM 3795 N N . LYS A 1 487 ? 3.035 -13.392 27.309 1.00 93.69 487 LYS A N 1
ATOM 3796 C CA . LYS A 1 487 ? 3.421 -14.726 27.805 1.00 93.69 487 LYS A CA 1
ATOM 3797 C C . LYS A 1 487 ? 4.368 -15.420 26.827 1.00 93.69 487 LYS A C 1
ATOM 3799 O O . LYS A 1 487 ? 5.391 -15.949 27.257 1.00 93.69 487 LYS A O 1
ATOM 3804 N N . LEU A 1 488 ? 4.053 -15.368 25.535 1.00 96.50 488 LEU A N 1
ATOM 3805 C CA . LEU A 1 488 ? 4.873 -15.940 24.467 1.00 96.50 488 LEU A CA 1
ATOM 3806 C C . LEU A 1 488 ? 6.228 -15.228 24.337 1.00 96.50 488 LEU A C 1
ATOM 3808 O O . LEU A 1 488 ? 7.248 -15.901 24.249 1.00 96.50 488 LEU A O 1
ATOM 3812 N N . TYR A 1 489 ? 6.265 -13.897 24.451 1.00 93.31 489 TYR A N 1
ATOM 3813 C CA . TYR A 1 489 ? 7.502 -13.107 24.497 1.00 93.31 489 TYR A CA 1
ATOM 3814 C C . TYR A 1 489 ? 8.438 -13.617 25.597 1.00 93.31 489 TYR A C 1
ATOM 3816 O O . TYR A 1 489 ? 9.591 -13.963 25.345 1.00 93.31 489 TYR A O 1
ATOM 3824 N N . LYS A 1 490 ? 7.917 -13.738 26.827 1.00 89.25 490 LYS A N 1
ATOM 3825 C CA . LYS A 1 490 ? 8.690 -14.239 27.975 1.00 89.25 490 LYS A CA 1
ATOM 3826 C C . LYS A 1 490 ? 9.173 -15.668 27.758 1.00 89.25 490 LYS A C 1
ATOM 3828 O O . LYS A 1 490 ? 10.263 -16.013 28.206 1.00 89.25 490 LYS A O 1
ATOM 3833 N N . TYR A 1 491 ? 8.362 -16.495 27.102 1.00 94.06 491 TYR A N 1
ATOM 3834 C CA . TYR A 1 491 ? 8.741 -17.858 26.761 1.00 94.06 491 TYR A CA 1
ATOM 3835 C C . TYR A 1 491 ? 9.917 -17.887 25.787 1.00 94.06 491 TYR A C 1
ATOM 3837 O O . TYR A 1 491 ? 10.902 -18.556 26.084 1.00 94.06 491 TYR A O 1
ATOM 3845 N N . VAL A 1 492 ? 9.858 -17.134 24.684 1.00 93.94 492 VAL A N 1
ATOM 3846 C CA . VAL A 1 492 ? 10.946 -17.077 23.693 1.00 93.94 492 VAL A CA 1
ATOM 3847 C C . VAL A 1 492 ? 12.225 -16.521 24.317 1.00 93.94 492 VAL A C 1
ATOM 3849 O O . VAL A 1 492 ? 13.262 -17.175 24.220 1.00 93.94 492 VAL A O 1
ATOM 3852 N N . ALA A 1 493 ? 12.141 -15.401 25.044 1.00 88.12 493 ALA A N 1
ATOM 3853 C CA . ALA A 1 493 ? 13.282 -14.806 25.746 1.00 88.12 493 ALA A CA 1
ATOM 3854 C C . ALA A 1 493 ? 13.938 -15.790 26.735 1.00 88.12 493 ALA A C 1
ATOM 3856 O O . ALA A 1 493 ? 15.157 -15.906 26.811 1.00 88.12 493 ALA A O 1
ATOM 3857 N N . ALA A 1 494 ? 13.137 -16.573 27.467 1.00 88.06 494 ALA A N 1
ATOM 3858 C CA . ALA A 1 494 ? 13.669 -17.583 28.379 1.00 88.06 494 ALA A CA 1
ATOM 3859 C C . ALA A 1 494 ? 14.246 -18.811 27.649 1.00 88.06 494 ALA A C 1
ATOM 3861 O O . ALA A 1 494 ? 15.194 -19.431 28.149 1.00 88.06 494 ALA A O 1
ATOM 3862 N N . LYS A 1 495 ? 13.661 -19.182 26.504 1.00 91.06 495 LYS A N 1
ATOM 3863 C CA . LYS A 1 495 ? 13.934 -20.418 25.760 1.00 91.06 495 LYS A CA 1
ATOM 3864 C C . LYS A 1 495 ? 15.154 -20.318 24.850 1.00 91.06 495 LYS A C 1
ATOM 3866 O O . LYS A 1 495 ? 15.858 -21.320 24.725 1.00 91.06 495 LYS A O 1
ATOM 3871 N N . LEU A 1 496 ? 15.384 -19.165 24.226 1.00 89.94 496 LEU A N 1
ATOM 3872 C CA . LEU A 1 496 ? 16.485 -18.955 23.289 1.00 89.94 496 LEU A CA 1
ATOM 3873 C C . LEU A 1 496 ? 17.710 -18.325 23.959 1.00 89.94 496 LEU A C 1
ATOM 3875 O O . LEU A 1 496 ? 17.618 -17.628 24.970 1.00 89.94 496 LEU A O 1
ATOM 3879 N N . ARG A 1 497 ? 18.885 -18.607 23.398 1.00 87.50 497 ARG A N 1
ATOM 3880 C CA . ARG A 1 497 ? 20.151 -17.927 23.693 1.00 87.50 497 ARG A CA 1
ATOM 3881 C C . ARG A 1 497 ? 20.754 -17.397 22.400 1.00 87.50 497 ARG A C 1
ATOM 3883 O O . ARG A 1 497 ? 20.710 -18.094 21.386 1.00 87.50 497 ARG A O 1
ATOM 3890 N N . TYR A 1 498 ? 21.346 -16.208 22.450 1.00 83.44 498 TYR A N 1
ATOM 3891 C CA . TYR A 1 498 ? 21.936 -15.599 21.263 1.00 83.44 498 TYR A CA 1
ATOM 3892 C C . TYR A 1 498 ? 23.154 -16.399 20.766 1.00 83.44 498 TYR A C 1
ATOM 3894 O O . TYR A 1 498 ? 24.065 -16.697 21.543 1.00 83.44 498 TYR A O 1
ATOM 3902 N N . ASP A 1 499 ? 23.175 -16.759 19.480 1.00 84.31 499 ASP A N 1
ATOM 3903 C CA . ASP A 1 499 ? 24.252 -17.535 18.850 1.00 84.31 499 ASP A CA 1
ATOM 3904 C C . ASP A 1 499 ? 25.175 -16.638 18.008 1.00 84.31 499 ASP A C 1
ATOM 3906 O O . ASP A 1 499 ? 25.049 -16.535 16.788 1.00 84.31 499 ASP A O 1
ATOM 3910 N N . PHE A 1 500 ? 26.159 -16.015 18.664 1.00 79.81 500 PHE A N 1
ATOM 3911 C CA . PHE A 1 500 ? 27.162 -15.169 18.001 1.00 79.81 500 PHE A CA 1
ATOM 3912 C C . PHE A 1 500 ? 27.975 -15.903 16.925 1.00 79.81 500 PHE A C 1
ATOM 3914 O O . PHE A 1 500 ? 28.493 -15.269 16.010 1.00 79.81 500 PHE A O 1
ATOM 3921 N N . ALA A 1 501 ? 28.105 -17.233 17.004 1.00 78.31 501 ALA A N 1
ATOM 3922 C CA . ALA A 1 501 ? 28.845 -17.994 16.001 1.00 78.31 501 ALA A CA 1
ATOM 3923 C C . ALA A 1 501 ? 28.065 -18.133 14.684 1.00 78.31 501 ALA A C 1
ATOM 3925 O O . ALA A 1 501 ? 28.686 -18.347 13.637 1.00 78.31 501 ALA A O 1
ATOM 3926 N N . ARG A 1 502 ? 26.731 -18.009 14.747 1.00 76.00 502 ARG A N 1
ATOM 3927 C CA . ARG A 1 502 ? 25.814 -18.052 13.601 1.00 76.00 502 ARG A CA 1
ATOM 3928 C C . ARG A 1 502 ? 25.596 -16.677 12.957 1.00 76.00 502 ARG A C 1
ATOM 3930 O O . ARG A 1 502 ? 25.207 -16.625 11.797 1.00 76.00 502 ARG A O 1
ATOM 3937 N N . ALA A 1 503 ? 25.905 -15.584 13.655 1.00 69.31 503 ALA A N 1
ATOM 3938 C CA . ALA A 1 503 ? 25.861 -14.217 13.124 1.00 69.31 503 ALA A CA 1
ATOM 3939 C C . ALA A 1 503 ? 27.014 -13.947 12.124 1.00 69.31 503 ALA A C 1
ATOM 3941 O O . ALA A 1 503 ? 27.927 -13.170 12.396 1.00 69.31 503 ALA A O 1
ATOM 3942 N N . LYS A 1 504 ? 27.021 -14.657 10.988 1.00 64.19 504 LYS A N 1
ATOM 3943 C CA . LYS A 1 504 ? 28.010 -14.554 9.899 1.00 64.19 504 LYS A CA 1
ATOM 3944 C C . LYS A 1 504 ? 27.313 -14.230 8.573 1.00 64.19 504 LYS A C 1
ATOM 3946 O O . LYS A 1 504 ? 26.126 -14.484 8.429 1.00 64.19 504 LYS A O 1
ATOM 3951 N N . VAL A 1 505 ? 28.089 -13.756 7.594 1.00 51.03 505 VAL A N 1
ATOM 3952 C CA . VAL A 1 505 ? 27.640 -13.219 6.286 1.00 51.03 505 VAL A CA 1
ATOM 3953 C C . VAL A 1 505 ? 26.757 -14.179 5.458 1.00 51.03 505 VAL A C 1
ATOM 3955 O O . VAL A 1 505 ? 25.958 -13.715 4.657 1.00 51.03 505 VAL A O 1
ATOM 3958 N N . ASN A 1 506 ? 26.815 -15.497 5.699 1.00 56.22 506 ASN A N 1
ATOM 3959 C CA . ASN A 1 506 ? 25.986 -16.504 5.017 1.00 56.22 506 ASN A CA 1
ATOM 3960 C C . ASN A 1 506 ? 25.032 -17.181 6.008 1.00 56.22 506 ASN A C 1
ATOM 3962 O O . ASN A 1 506 ? 25.225 -18.336 6.394 1.00 56.22 506 ASN A O 1
ATOM 3966 N N . TYR A 1 507 ? 24.055 -16.421 6.485 1.00 65.75 507 TYR A N 1
ATOM 3967 C CA . TYR A 1 507 ? 23.063 -16.908 7.430 1.00 65.75 507 TYR A CA 1
ATOM 3968 C C . TYR A 1 507 ? 21.986 -17.751 6.726 1.00 65.75 507 TYR A C 1
ATOM 3970 O O . TYR A 1 507 ? 21.261 -17.260 5.864 1.00 65.75 507 TYR A O 1
ATOM 3978 N N . GLU A 1 508 ? 21.862 -19.018 7.120 1.00 71.38 508 GLU A N 1
ATOM 3979 C CA . GLU A 1 508 ? 20.769 -19.902 6.698 1.00 71.38 508 GLU A CA 1
ATOM 3980 C C . GLU A 1 508 ? 19.585 -19.759 7.664 1.00 71.38 508 GLU A C 1
ATOM 3982 O O . GLU A 1 508 ? 19.784 -19.748 8.883 1.00 71.38 508 GLU A O 1
ATOM 3987 N N . PHE A 1 509 ? 18.354 -19.679 7.158 1.00 77.69 509 PHE A N 1
ATOM 3988 C CA . PHE A 1 509 ? 17.162 -19.699 8.012 1.00 77.69 509 PHE A CA 1
ATOM 3989 C C . PHE A 1 509 ? 16.857 -21.113 8.535 1.00 77.69 509 PHE A C 1
ATOM 3991 O O . PHE A 1 509 ? 17.292 -22.118 7.975 1.00 77.69 509 PHE A O 1
ATOM 3998 N N . MET A 1 510 ? 16.108 -21.186 9.636 1.00 82.06 510 MET A N 1
ATOM 3999 C CA . MET A 1 510 ? 15.593 -22.431 10.213 1.00 82.06 510 MET A CA 1
ATOM 4000 C C . MET A 1 510 ? 14.088 -22.332 10.405 1.00 82.06 510 MET A C 1
ATOM 4002 O O . MET A 1 510 ? 13.554 -21.247 10.644 1.00 82.06 510 MET A O 1
ATOM 4006 N N . TYR A 1 511 ? 13.420 -23.482 10.378 1.00 87.44 511 TYR A N 1
ATOM 4007 C CA . TYR A 1 511 ? 12.010 -23.570 10.740 1.00 87.44 511 TYR A CA 1
ATOM 4008 C C . TYR A 1 511 ? 11.828 -23.227 12.227 1.00 87.44 511 TYR A C 1
ATOM 4010 O O . TYR A 1 511 ? 12.665 -23.586 13.065 1.00 87.44 511 TYR A O 1
ATOM 4018 N N . ALA A 1 512 ? 10.719 -22.588 12.601 1.00 93.25 512 ALA A N 1
ATOM 4019 C CA . ALA A 1 512 ? 10.416 -22.250 13.990 1.00 93.25 512 ALA A CA 1
ATOM 4020 C C . ALA A 1 512 ? 10.451 -23.494 14.887 1.00 93.25 512 ALA A C 1
ATOM 4022 O O . ALA A 1 512 ? 10.981 -23.447 16.003 1.00 93.25 512 ALA A O 1
ATOM 4023 N N . SER A 1 513 ? 9.960 -24.637 14.401 1.00 94.06 513 SER A N 1
ATOM 4024 C CA . SER A 1 513 ? 10.027 -25.902 15.141 1.00 94.06 513 SER A CA 1
ATOM 4025 C C . SER A 1 513 ? 11.452 -26.422 15.368 1.00 94.06 513 SER A C 1
ATOM 4027 O O . SER A 1 513 ? 11.708 -27.085 16.380 1.00 94.06 513 SER A O 1
ATOM 4029 N N . GLU A 1 514 ? 12.399 -26.115 14.481 1.00 92.38 514 GLU A N 1
ATOM 4030 C CA . GLU A 1 514 ? 13.823 -26.418 14.658 1.00 92.38 514 GLU A CA 1
ATOM 4031 C C . GLU A 1 514 ? 14.473 -25.453 15.644 1.00 92.38 514 GLU A C 1
ATOM 4033 O O . GLU A 1 514 ? 15.122 -25.904 16.594 1.00 92.38 514 GLU A O 1
ATOM 4038 N N . ILE A 1 515 ? 14.224 -24.147 15.482 1.00 94.31 515 ILE A N 1
ATOM 4039 C CA . ILE A 1 515 ? 14.685 -23.093 16.398 1.00 94.31 515 ILE A CA 1
ATOM 4040 C C . ILE A 1 515 ? 14.262 -23.439 17.833 1.00 94.31 515 ILE A C 1
ATOM 4042 O O . ILE A 1 515 ? 15.076 -23.417 18.764 1.00 94.31 515 ILE A O 1
ATOM 4046 N N . LEU A 1 516 ? 13.007 -23.862 18.014 1.00 96.19 516 LEU A N 1
ATOM 4047 C CA . LEU A 1 516 ? 12.462 -24.253 19.310 1.00 96.19 516 LEU A CA 1
ATOM 4048 C C . LEU A 1 516 ? 13.177 -25.465 19.936 1.00 96.19 516 LEU A C 1
ATOM 4050 O O . LEU A 1 516 ? 13.356 -25.517 21.161 1.00 96.19 516 LEU A O 1
ATOM 4054 N N . LYS A 1 517 ? 13.574 -26.451 19.123 1.00 94.44 517 LYS A N 1
ATOM 4055 C CA . LYS A 1 517 ? 14.317 -27.638 19.584 1.00 94.44 517 LYS A CA 1
ATOM 4056 C C . LYS A 1 517 ? 15.751 -27.285 19.961 1.00 94.44 517 LYS A C 1
ATOM 4058 O O . LYS A 1 517 ? 16.230 -27.749 20.995 1.00 94.44 517 LYS A O 1
ATOM 4063 N N . ILE A 1 518 ? 16.411 -26.475 19.136 1.00 93.94 518 ILE A N 1
ATOM 4064 C CA . ILE A 1 518 ? 17.817 -26.089 19.288 1.00 93.94 518 ILE A CA 1
ATOM 4065 C C . ILE A 1 518 ? 18.010 -25.167 20.499 1.00 93.94 518 ILE A C 1
ATOM 4067 O O . ILE A 1 518 ? 18.969 -25.340 21.251 1.00 93.94 518 ILE A O 1
ATOM 4071 N N . GLY A 1 519 ? 17.094 -24.219 20.722 1.00 91.75 519 GLY A N 1
ATOM 4072 C CA . GLY A 1 519 ? 17.139 -23.322 21.882 1.00 91.75 519 GLY A CA 1
ATOM 4073 C C . GLY A 1 519 ? 18.197 -22.214 21.793 1.00 91.75 519 GLY A C 1
ATOM 4074 O O . GLY A 1 519 ? 18.553 -21.629 22.814 1.00 91.75 519 GLY A O 1
ATOM 4075 N N . LYS A 1 520 ? 18.724 -21.930 20.598 1.00 88.06 520 LYS A N 1
ATOM 4076 C CA . LYS A 1 520 ? 19.667 -20.835 20.330 1.00 88.06 520 LYS A CA 1
ATOM 4077 C C . LYS A 1 520 ? 19.524 -20.320 18.895 1.00 88.06 520 LYS A C 1
ATOM 4079 O O . LYS A 1 520 ? 19.151 -21.103 18.026 1.00 88.06 520 LYS A O 1
ATOM 4084 N N . GLY A 1 521 ? 19.826 -19.043 18.666 1.00 87.12 521 GLY A N 1
ATOM 4085 C CA . GLY A 1 521 ? 19.671 -18.391 17.361 1.00 87.12 521 GLY A CA 1
ATOM 4086 C C . GLY A 1 521 ? 20.089 -16.917 17.349 1.00 87.12 521 GLY A C 1
ATOM 4087 O O . GLY A 1 521 ? 20.577 -16.413 18.359 1.00 87.12 521 GLY A O 1
ATOM 4088 N N . VAL A 1 522 ? 19.918 -16.234 16.219 1.00 85.88 522 VAL A N 1
ATOM 4089 C CA . VAL A 1 522 ? 20.179 -14.785 16.036 1.00 85.88 522 VAL A CA 1
ATOM 4090 C C . VAL A 1 522 ? 18.872 -13.994 15.892 1.00 85.88 522 VAL A C 1
ATOM 4092 O O . VAL A 1 522 ? 17.793 -14.558 16.062 1.00 85.88 522 VAL A O 1
ATOM 4095 N N . CYS A 1 523 ? 18.935 -12.697 15.569 1.00 85.50 523 CYS A N 1
ATOM 4096 C CA . CYS A 1 523 ? 17.754 -11.832 15.489 1.00 85.50 523 CYS A CA 1
ATOM 4097 C C . CYS A 1 523 ? 16.594 -12.395 14.648 1.00 85.50 523 CYS A C 1
ATOM 4099 O O . CYS A 1 523 ? 15.458 -12.453 15.125 1.00 85.50 523 CYS A O 1
ATOM 4101 N N . ALA A 1 524 ? 16.891 -12.926 13.461 1.00 86.00 524 ALA A N 1
ATOM 4102 C CA . ALA A 1 524 ? 15.901 -13.577 12.611 1.00 86.00 524 ALA A CA 1
ATOM 4103 C C . ALA A 1 524 ? 15.261 -14.819 13.263 1.00 86.00 524 ALA A C 1
ATOM 4105 O O . ALA A 1 524 ? 14.043 -14.967 13.212 1.00 86.00 524 ALA A O 1
ATOM 4106 N N . ASP A 1 525 ? 16.041 -15.683 13.926 1.00 89.50 525 ASP A N 1
ATOM 4107 C CA . ASP A 1 525 ? 15.518 -16.884 14.602 1.00 89.50 525 ASP A CA 1
ATOM 4108 C C . ASP A 1 525 ? 14.529 -16.528 15.726 1.00 89.50 525 ASP A C 1
ATOM 4110 O O . ASP A 1 525 ? 13.497 -17.182 15.901 1.00 89.50 525 ASP A O 1
ATOM 4114 N N . TYR A 1 526 ? 14.830 -15.476 16.493 1.00 91.69 526 TYR A N 1
ATOM 4115 C CA . TYR A 1 526 ? 13.939 -14.982 17.545 1.00 91.69 526 TYR A CA 1
ATOM 4116 C C . TYR A 1 526 ? 12.614 -14.491 16.957 1.00 91.69 526 TYR A C 1
ATOM 4118 O O . TYR A 1 526 ? 11.548 -14.849 17.469 1.00 91.69 526 TYR A O 1
ATOM 4126 N N . ALA A 1 527 ? 12.681 -13.709 15.876 1.00 90.31 527 ALA A N 1
ATOM 4127 C CA . ALA A 1 527 ? 11.502 -13.170 15.214 1.00 90.31 527 ALA A CA 1
ATOM 4128 C C . ALA A 1 527 ? 10.631 -14.273 14.582 1.00 90.31 527 ALA A C 1
ATOM 4130 O O . ALA A 1 527 ? 9.409 -14.254 14.746 1.00 90.31 527 ALA A O 1
ATOM 4131 N N . ILE A 1 528 ? 11.251 -15.264 13.927 1.00 91.56 528 ILE A N 1
ATOM 4132 C CA . ILE A 1 528 ? 10.571 -16.418 13.314 1.00 91.56 528 ILE A CA 1
ATOM 4133 C C . ILE A 1 528 ? 9.848 -17.252 14.376 1.00 91.56 528 ILE A C 1
ATOM 4135 O O . ILE A 1 528 ? 8.646 -17.505 14.252 1.00 91.56 528 ILE A O 1
ATOM 4139 N N . LEU A 1 529 ? 10.544 -17.651 15.451 1.00 95.44 529 LEU A N 1
ATOM 4140 C CA . LEU A 1 529 ? 9.934 -18.474 16.499 1.00 95.44 529 LEU A CA 1
ATOM 4141 C C . LEU A 1 529 ? 8.774 -17.745 17.183 1.00 95.44 529 LEU A C 1
ATOM 4143 O O . LEU A 1 529 ? 7.734 -18.346 17.467 1.00 95.44 529 LEU A O 1
ATOM 4147 N N . TYR A 1 530 ? 8.942 -16.455 17.465 1.00 96.25 530 TYR A N 1
ATOM 4148 C CA . TYR A 1 530 ? 7.895 -15.683 18.117 1.00 96.25 530 TYR A CA 1
ATOM 4149 C C . TYR A 1 530 ? 6.671 -15.494 17.230 1.00 96.25 530 TYR A C 1
ATOM 4151 O O . TYR A 1 530 ? 5.555 -15.718 17.705 1.00 96.25 530 TYR A O 1
ATOM 4159 N N . ALA A 1 531 ? 6.870 -15.174 15.947 1.00 94.31 531 ALA A N 1
ATOM 4160 C CA . ALA A 1 531 ? 5.785 -15.119 14.978 1.00 94.31 531 ALA A CA 1
ATOM 4161 C C . ALA A 1 531 ? 5.022 -16.453 14.941 1.00 94.31 531 ALA A C 1
ATOM 4163 O O . ALA A 1 531 ? 3.805 -16.452 15.105 1.00 94.31 531 ALA A O 1
ATOM 4164 N N . ALA A 1 532 ? 5.714 -17.595 14.853 1.00 95.62 532 ALA A N 1
ATOM 4165 C CA . ALA A 1 532 ? 5.060 -18.905 14.768 1.00 95.62 532 ALA A CA 1
ATOM 4166 C C . ALA A 1 532 ? 4.193 -19.221 15.997 1.00 95.62 532 ALA A C 1
ATOM 4168 O O . ALA A 1 532 ? 3.064 -19.698 15.870 1.00 95.62 532 ALA A O 1
ATOM 4169 N N . LEU A 1 533 ? 4.683 -18.900 17.198 1.00 98.06 533 LEU A N 1
ATOM 4170 C CA . LEU A 1 533 ? 3.934 -19.090 18.443 1.00 98.06 533 LEU A CA 1
ATOM 4171 C C . LEU A 1 533 ? 2.712 -18.159 18.554 1.00 98.06 533 LEU A C 1
ATOM 4173 O O . LEU A 1 533 ? 1.679 -18.566 19.099 1.00 98.06 533 LEU A O 1
ATOM 4177 N N . LEU A 1 534 ? 2.823 -16.920 18.061 1.00 97.19 534 LEU A N 1
ATOM 4178 C CA . LEU A 1 534 ? 1.714 -15.962 17.995 1.00 97.19 534 LEU A CA 1
ATOM 4179 C C . LEU A 1 534 ? 0.631 -16.446 17.026 1.00 97.19 534 LEU A C 1
ATOM 4181 O O . LEU A 1 534 ? -0.535 -16.528 17.424 1.00 97.19 534 LEU A O 1
ATOM 4185 N N . ARG A 1 535 ? 1.022 -16.851 15.811 1.00 95.62 535 ARG A N 1
ATOM 4186 C CA . ARG A 1 535 ? 0.109 -17.378 14.784 1.00 95.62 535 ARG A CA 1
ATOM 4187 C C . ARG A 1 535 ? -0.632 -18.619 15.271 1.00 95.62 535 ARG A C 1
ATOM 4189 O O . ARG A 1 535 ? -1.860 -18.641 15.262 1.00 95.62 535 ARG A O 1
ATOM 4196 N N . ALA A 1 536 ? 0.086 -19.566 15.881 1.00 96.62 536 ALA A N 1
ATOM 4197 C CA . ALA A 1 536 ? -0.501 -20.750 16.520 1.00 96.62 536 ALA A CA 1
ATOM 4198 C C . ALA A 1 536 ? -1.478 -20.420 17.673 1.00 96.62 536 ALA A C 1
ATOM 4200 O O . ALA A 1 536 ? -2.281 -21.263 18.079 1.00 96.62 536 ALA A O 1
ATOM 4201 N N . SER A 1 537 ? -1.417 -19.197 18.213 1.00 95.94 537 SER A N 1
ATOM 4202 C CA . SER A 1 537 ? -2.310 -18.684 19.261 1.00 95.94 537 SER A CA 1
ATOM 4203 C C . SER A 1 537 ? -3.449 -17.800 18.729 1.00 95.94 537 SER A C 1
ATOM 4205 O O . SER A 1 537 ? -4.202 -17.239 19.541 1.00 95.94 537 SER A O 1
ATOM 4207 N N . GLY A 1 538 ? -3.581 -17.687 17.401 1.00 92.69 538 GLY A N 1
ATOM 4208 C CA . GLY A 1 538 ? -4.576 -16.867 16.705 1.00 92.69 538 GLY A CA 1
ATOM 4209 C C . GLY A 1 538 ? -4.273 -15.367 16.730 1.00 92.69 538 GLY A C 1
ATOM 4210 O O . GLY A 1 538 ? -5.204 -14.567 16.731 1.00 92.69 538 GLY A O 1
ATOM 4211 N N . ILE A 1 539 ? -2.998 -14.982 16.840 1.00 93.88 539 ILE A N 1
ATOM 4212 C CA . ILE A 1 539 ? -2.556 -13.581 16.862 1.00 93.88 539 ILE A CA 1
ATOM 4213 C C . ILE A 1 539 ? -1.804 -13.289 15.560 1.00 93.88 539 ILE A C 1
ATOM 4215 O O . ILE A 1 539 ? -0.794 -13.955 15.315 1.00 93.88 539 ILE A O 1
ATOM 4219 N N . PRO A 1 540 ? -2.244 -12.308 14.747 1.00 91.00 540 PRO A N 1
ATOM 4220 C CA . PRO A 1 540 ? -1.564 -11.989 13.503 1.00 91.00 540 PRO A CA 1
ATOM 4221 C C . PRO A 1 540 ? -0.158 -11.448 13.766 1.00 91.00 540 PRO A C 1
ATOM 4223 O O . PRO A 1 540 ? 0.027 -10.522 14.564 1.00 91.00 540 PRO A O 1
ATOM 4226 N N . ALA A 1 541 ? 0.837 -12.034 13.104 1.00 90.94 541 ALA A N 1
ATOM 4227 C CA . ALA A 1 541 ? 2.242 -11.691 13.299 1.00 90.94 541 ALA A CA 1
ATOM 4228 C C . ALA A 1 541 ? 3.036 -11.787 11.992 1.00 90.94 541 ALA A C 1
ATOM 4230 O O . ALA A 1 541 ? 2.856 -12.732 11.215 1.00 90.94 541 ALA A O 1
ATOM 4231 N N . ARG A 1 542 ? 3.968 -10.855 11.776 1.00 83.56 542 ARG A N 1
ATOM 4232 C CA . ARG A 1 542 ? 4.928 -10.896 10.663 1.00 83.56 542 ARG A CA 1
ATOM 4233 C C . ARG A 1 542 ? 6.338 -10.597 11.142 1.00 83.56 542 ARG A C 1
ATOM 4235 O O . ARG A 1 542 ? 6.524 -9.860 12.108 1.00 83.56 542 ARG A O 1
ATOM 4242 N N . VAL A 1 543 ? 7.320 -11.189 10.474 1.00 83.75 543 VAL A N 1
ATOM 4243 C CA . VAL A 1 543 ? 8.724 -10.806 10.657 1.00 83.75 543 VAL A CA 1
ATOM 4244 C C . VAL A 1 543 ? 8.963 -9.519 9.863 1.00 83.75 543 VAL A C 1
ATOM 4246 O O . VAL A 1 543 ? 8.218 -9.229 8.930 1.00 83.75 543 VAL A O 1
ATOM 4249 N N . VAL A 1 544 ? 9.938 -8.716 10.264 1.00 78.19 544 VAL A N 1
ATOM 4250 C CA . VAL A 1 544 ? 10.347 -7.503 9.551 1.00 78.19 544 VAL A CA 1
ATOM 4251 C C . VAL A 1 544 ? 11.865 -7.404 9.601 1.00 78.19 544 VAL A C 1
ATOM 4253 O O . VAL A 1 544 ? 12.449 -7.682 10.649 1.00 78.19 544 VAL A O 1
ATOM 4256 N N . GLY A 1 545 ? 12.487 -7.021 8.485 1.00 76.75 545 GLY A N 1
ATOM 4257 C CA . GLY A 1 545 ? 13.908 -6.681 8.397 1.00 76.75 545 GLY A CA 1
ATOM 4258 C C . GLY A 1 545 ? 14.125 -5.172 8.242 1.00 76.75 545 GLY A C 1
ATOM 4259 O O . GLY A 1 545 ? 13.349 -4.494 7.569 1.00 76.75 545 GLY A O 1
ATOM 4260 N N . GLY A 1 546 ? 15.180 -4.624 8.846 1.00 75.31 546 GLY A N 1
ATOM 4261 C CA . GLY A 1 546 ? 15.494 -3.199 8.712 1.00 75.31 546 GLY A CA 1
ATOM 4262 C C . GLY A 1 546 ? 16.664 -2.724 9.569 1.00 75.31 546 GLY A C 1
ATOM 4263 O O . GLY A 1 546 ? 17.474 -3.523 10.043 1.00 75.31 546 GLY A O 1
ATOM 4264 N N . ILE A 1 547 ? 16.748 -1.403 9.760 1.00 74.19 547 ILE A N 1
ATOM 4265 C CA . ILE A 1 547 ? 17.777 -0.765 10.589 1.00 74.19 547 ILE A CA 1
ATOM 4266 C C . ILE A 1 547 ? 17.128 -0.282 11.891 1.00 74.19 547 ILE A C 1
ATOM 4268 O O . ILE A 1 547 ? 16.206 0.536 11.848 1.00 74.19 547 ILE A O 1
ATOM 4272 N N . PRO A 1 548 ? 17.589 -0.735 13.064 1.00 69.88 548 PRO A N 1
ATOM 4273 C CA . PRO A 1 548 ? 17.082 -0.227 14.324 1.00 69.88 548 PRO A CA 1
ATOM 4274 C C . PRO A 1 548 ? 17.543 1.216 14.559 1.00 69.88 548 PRO A C 1
ATOM 4276 O O . PRO A 1 548 ? 18.658 1.609 14.212 1.00 69.88 548 PRO A O 1
ATOM 4279 N N . SER A 1 549 ? 16.686 2.018 15.180 1.00 68.50 549 SER A N 1
ATOM 4280 C CA . SER A 1 549 ? 16.933 3.438 15.412 1.00 68.50 549 SER A CA 1
ATOM 4281 C C . SER A 1 549 ? 18.154 3.695 16.269 1.00 68.50 549 SER A C 1
ATOM 4283 O O . SER A 1 549 ? 18.801 4.707 16.065 1.00 68.50 549 SER A O 1
ATOM 4285 N N . PHE A 1 550 ? 18.500 2.817 17.212 1.00 66.88 550 PHE A N 1
ATOM 4286 C CA . PHE A 1 550 ? 19.660 3.062 18.058 1.00 66.88 550 PHE A CA 1
ATOM 4287 C C . PHE A 1 550 ? 20.937 3.128 17.215 1.00 66.88 550 PHE A C 1
ATOM 4289 O O . PHE A 1 550 ? 21.748 4.003 17.483 1.00 66.88 550 PHE A O 1
ATOM 4296 N N . LEU A 1 551 ? 21.070 2.311 16.154 1.00 70.12 551 LEU A N 1
ATOM 4297 C CA . LEU A 1 551 ? 22.188 2.407 15.203 1.00 70.12 551 LEU A CA 1
ATOM 4298 C C . LEU A 1 551 ? 22.159 3.743 14.450 1.00 70.12 551 LEU A C 1
ATOM 4300 O O . LEU A 1 551 ? 23.183 4.404 14.301 1.00 70.12 551 LEU A O 1
ATOM 4304 N N . ILE A 1 552 ? 20.967 4.182 14.039 1.00 68.75 552 ILE A N 1
ATOM 4305 C CA . ILE A 1 552 ? 20.753 5.468 13.356 1.00 68.75 552 ILE A CA 1
ATOM 4306 C C . ILE A 1 552 ? 21.125 6.647 14.261 1.00 68.75 552 ILE A C 1
ATOM 4308 O O . ILE A 1 552 ? 21.771 7.596 13.820 1.00 68.75 552 ILE A O 1
ATOM 4312 N N . LEU A 1 553 ? 20.720 6.587 15.528 1.00 66.00 553 LEU A N 1
ATOM 4313 C CA . LEU A 1 553 ? 20.928 7.629 16.525 1.00 66.00 553 LEU A CA 1
ATOM 4314 C C . LEU A 1 553 ? 22.357 7.613 17.085 1.00 66.00 553 LEU A C 1
ATOM 4316 O O . LEU A 1 553 ? 22.835 8.654 17.535 1.00 66.00 553 LEU A O 1
ATOM 4320 N N . SER A 1 554 ? 23.067 6.481 17.042 1.00 64.38 554 SER A N 1
ATOM 4321 C CA . SER A 1 554 ? 24.445 6.378 17.532 1.00 64.38 554 SER A CA 1
ATOM 4322 C C . SER A 1 554 ? 25.513 6.733 16.494 1.00 64.38 554 SER A C 1
ATOM 4324 O O . SER A 1 554 ? 26.630 7.079 16.883 1.00 64.38 554 SER A O 1
ATOM 4326 N N . GLU A 1 555 ? 25.212 6.680 15.191 1.00 62.78 555 GLU A N 1
ATOM 4327 C CA . GLU A 1 555 ? 26.232 6.769 14.136 1.00 62.78 555 GLU A CA 1
ATOM 4328 C C . GLU A 1 555 ? 26.019 7.938 13.161 1.00 62.78 555 GLU A C 1
ATOM 4330 O O . GLU A 1 555 ? 25.302 7.863 12.162 1.00 62.78 555 GLU A O 1
ATOM 4335 N N . LYS A 1 556 ? 26.725 9.053 13.401 1.00 58.81 556 LYS A N 1
ATOM 4336 C CA . LYS A 1 556 ? 26.764 10.174 12.451 1.00 58.81 556 LYS A CA 1
ATOM 4337 C C . LYS A 1 556 ? 27.708 9.885 11.286 1.00 58.81 556 LYS A C 1
ATOM 4339 O O . LYS A 1 556 ? 28.924 9.880 11.471 1.00 58.81 556 LYS A O 1
ATOM 4344 N N . GLY A 1 557 ? 27.165 9.789 10.072 1.00 51.62 557 GLY A N 1
ATOM 4345 C CA . GLY A 1 557 ? 27.960 9.778 8.839 1.00 51.62 557 GLY A CA 1
ATOM 4346 C C . GLY A 1 557 ? 28.857 8.549 8.659 1.00 51.62 557 GLY A C 1
ATOM 4347 O O . GLY A 1 557 ? 29.809 8.621 7.881 1.00 51.62 557 GLY A O 1
ATOM 4348 N N . GLN A 1 558 ? 28.572 7.456 9.371 1.00 59.03 558 GLN A N 1
ATOM 4349 C CA . GLN A 1 558 ? 29.211 6.157 9.161 1.00 59.03 558 GLN A CA 1
ATOM 4350 C C . GLN A 1 558 ? 28.338 5.267 8.269 1.00 59.03 558 GLN A C 1
ATOM 4352 O O . GLN A 1 558 ? 27.159 5.553 8.044 1.00 59.03 558 GLN A O 1
ATOM 4357 N N . GLU A 1 559 ? 28.966 4.251 7.683 1.00 63.50 559 GLU A N 1
ATOM 4358 C CA . GLU A 1 559 ? 28.283 3.214 6.914 1.00 63.50 559 GLU A CA 1
ATOM 4359 C C . GLU A 1 559 ? 27.638 2.247 7.909 1.00 63.50 559 GLU A C 1
ATOM 4361 O O . GLU A 1 559 ? 28.349 1.632 8.699 1.00 63.50 559 GLU A O 1
ATOM 4366 N N . LEU A 1 560 ? 26.307 2.152 7.893 1.00 63.53 560 LEU A N 1
ATOM 4367 C CA . LEU A 1 560 ? 25.569 1.282 8.808 1.00 63.53 560 LEU A CA 1
ATOM 4368 C C . LEU A 1 560 ? 25.603 -0.168 8.314 1.00 63.53 560 LEU A C 1
ATOM 4370 O O . LEU A 1 560 ? 25.311 -0.424 7.143 1.00 63.53 560 LEU A O 1
ATOM 4374 N N . ASP A 1 561 ? 25.902 -1.108 9.215 1.00 59.47 561 ASP A N 1
ATOM 4375 C CA . ASP A 1 561 ? 25.693 -2.538 8.968 1.00 59.47 561 ASP A CA 1
ATOM 4376 C C . ASP A 1 561 ? 24.190 -2.845 9.045 1.00 59.47 561 ASP A C 1
ATOM 4378 O O . ASP A 1 561 ? 23.525 -2.557 10.046 1.00 59.47 561 ASP A O 1
ATOM 4382 N N . VAL A 1 562 ? 23.635 -3.374 7.957 1.00 58.16 562 VAL A N 1
ATOM 4383 C CA . VAL A 1 562 ? 22.199 -3.632 7.823 1.00 58.16 562 VAL A CA 1
ATOM 4384 C C . VAL A 1 562 ? 21.948 -5.109 8.009 1.00 58.16 562 VAL A C 1
ATOM 4386 O O . VAL A 1 562 ? 22.386 -5.930 7.210 1.00 58.16 562 VAL A O 1
ATOM 4389 N N . GLY A 1 563 ? 21.216 -5.455 9.064 1.00 63.28 563 GLY A N 1
ATOM 4390 C CA . GLY A 1 563 ? 20.954 -6.859 9.353 1.00 63.28 563 GLY A CA 1
ATOM 4391 C C . GLY A 1 563 ? 20.239 -7.109 10.668 1.00 63.28 563 GLY A C 1
ATOM 4392 O O . GLY A 1 563 ? 20.641 -8.005 11.408 1.00 63.28 563 GLY A O 1
ATOM 4393 N N . HIS A 1 564 ? 19.193 -6.334 10.978 1.00 77.81 564 HIS A N 1
ATOM 4394 C CA . HIS A 1 564 ? 18.345 -6.619 12.135 1.00 77.81 564 HIS A CA 1
ATOM 4395 C C . HIS A 1 564 ? 16.954 -7.084 11.723 1.00 77.81 564 HIS A C 1
ATOM 4397 O O . HIS A 1 564 ? 16.401 -6.607 10.733 1.00 77.81 564 HIS A O 1
ATOM 4403 N N . ALA A 1 565 ? 16.388 -7.997 12.509 1.00 80.88 565 ALA A N 1
ATOM 4404 C CA . ALA A 1 565 ? 15.052 -8.529 12.296 1.00 80.88 565 ALA A CA 1
ATOM 4405 C C . ALA A 1 565 ? 14.256 -8.556 13.604 1.00 80.88 565 ALA A C 1
ATOM 4407 O O . ALA A 1 565 ? 14.789 -8.925 14.653 1.00 80.88 565 ALA A O 1
ATOM 4408 N N . TRP A 1 566 ? 12.977 -8.193 13.527 1.00 84.25 566 TRP A N 1
ATOM 4409 C CA . TRP A 1 566 ? 12.036 -8.187 14.652 1.00 84.25 566 TRP A CA 1
ATOM 4410 C C . TRP A 1 566 ? 10.660 -8.711 14.222 1.00 84.25 566 TRP A C 1
ATOM 4412 O O . TRP A 1 566 ? 10.450 -9.080 13.065 1.00 84.25 566 TRP A O 1
ATOM 4422 N N . THR A 1 567 ? 9.710 -8.777 15.157 1.00 88.19 567 THR A N 1
ATOM 4423 C CA . THR A 1 567 ? 8.326 -9.176 14.866 1.00 88.19 567 THR A CA 1
ATOM 4424 C C . THR A 1 567 ? 7.402 -7.973 14.994 1.00 88.19 567 THR A C 1
ATOM 4426 O O . THR A 1 567 ? 7.405 -7.296 16.017 1.00 88.19 567 THR A O 1
ATOM 4429 N N . GLU A 1 568 ? 6.551 -7.732 14.002 1.00 85.38 568 GLU A N 1
ATOM 4430 C CA . GLU A 1 568 ? 5.375 -6.879 14.171 1.00 85.38 568 GLU A CA 1
ATOM 4431 C C . GLU A 1 568 ? 4.169 -7.750 14.540 1.00 85.38 568 GLU A C 1
ATOM 4433 O O . GLU A 1 568 ? 3.916 -8.789 13.925 1.00 85.38 568 GLU A O 1
ATOM 4438 N N . VAL A 1 569 ? 3.419 -7.328 15.559 1.00 88.62 569 VAL A N 1
ATOM 4439 C CA . VAL A 1 569 ? 2.254 -8.045 16.094 1.00 88.62 569 VAL A CA 1
ATOM 4440 C C . VAL A 1 569 ? 1.014 -7.181 15.924 1.00 88.62 569 VAL A C 1
ATOM 4442 O O . VAL A 1 569 ? 0.966 -6.069 16.451 1.00 88.62 569 VAL A O 1
ATOM 4445 N N . LYS A 1 570 ? -0.009 -7.680 15.220 1.00 83.94 570 LYS A N 1
ATOM 4446 C CA . LYS A 1 570 ? -1.275 -6.954 15.075 1.00 83.94 570 LYS A CA 1
ATOM 4447 C C . LYS A 1 570 ? -2.105 -7.142 16.337 1.00 83.94 570 LYS A C 1
ATOM 4449 O O . LYS A 1 570 ? -2.530 -8.255 16.652 1.00 83.94 570 LYS A O 1
ATOM 4454 N N . LEU A 1 571 ? -2.358 -6.065 17.072 1.00 83.75 571 LEU A N 1
ATOM 4455 C CA . LEU A 1 571 ? -3.162 -6.079 18.293 1.00 83.75 571 LEU A CA 1
ATOM 4456 C C . LEU A 1 571 ? -4.533 -5.432 18.041 1.00 83.75 571 LEU A C 1
ATOM 4458 O O . LEU A 1 571 ? -4.618 -4.390 17.380 1.00 83.75 571 LEU A O 1
ATOM 4462 N N . PRO A 1 572 ? -5.631 -6.024 18.551 1.00 73.56 572 PRO A N 1
ATOM 4463 C CA . PRO A 1 572 ? -6.973 -5.566 18.222 1.00 73.56 572 PRO A CA 1
ATOM 4464 C C . PRO A 1 572 ? -7.205 -4.160 18.782 1.00 73.56 572 PRO A C 1
ATOM 4466 O O . PRO A 1 572 ? -6.995 -3.897 19.970 1.00 73.56 572 PRO A O 1
ATOM 4469 N N . GLY A 1 573 ? -7.627 -3.246 17.908 1.00 70.75 573 GLY A N 1
ATOM 4470 C CA . GLY A 1 573 ? -7.812 -1.829 18.223 1.00 70.75 573 GLY A CA 1
ATOM 4471 C C . GLY A 1 573 ? -6.520 -1.044 18.473 1.00 70.75 573 GLY A C 1
ATOM 4472 O O . GLY A 1 573 ? -6.605 0.003 19.111 1.00 70.75 573 GLY A O 1
ATOM 4473 N N . TYR A 1 574 ? -5.362 -1.559 18.038 1.00 69.38 574 TYR A N 1
ATOM 4474 C CA . TYR A 1 574 ? -4.062 -0.870 18.086 1.00 69.38 574 TYR A CA 1
ATOM 4475 C C . TYR A 1 574 ? -3.228 -1.013 16.801 1.00 69.38 574 TYR A C 1
ATOM 4477 O O . TYR A 1 574 ? -2.296 -0.243 16.609 1.00 69.38 574 TYR A O 1
ATOM 4485 N N . GLY A 1 575 ? -3.550 -1.969 15.924 1.00 74.06 575 GLY A N 1
ATOM 4486 C CA . GLY A 1 575 ? -2.811 -2.179 14.677 1.00 74.06 575 GLY A CA 1
ATOM 4487 C C . GLY A 1 575 ? -1.506 -2.948 14.885 1.00 74.06 575 GLY A C 1
ATOM 4488 O O . GLY A 1 575 ? -1.366 -3.692 15.858 1.00 74.06 575 GLY A O 1
ATOM 4489 N N . TRP A 1 576 ? -0.582 -2.819 13.934 1.00 77.75 576 TRP A N 1
ATOM 4490 C CA . TRP A 1 576 ? 0.719 -3.488 13.953 1.00 77.75 576 TRP A CA 1
ATOM 4491 C C . TRP A 1 576 ? 1.669 -2.794 14.930 1.00 77.75 576 TRP A C 1
ATOM 4493 O O . TRP A 1 576 ? 1.935 -1.606 14.791 1.00 77.75 576 TRP A O 1
ATOM 4503 N N . ILE A 1 577 ? 2.184 -3.537 15.910 1.00 81.19 577 ILE A N 1
ATOM 4504 C CA . ILE A 1 577 ? 3.127 -3.026 16.911 1.00 81.19 577 ILE A CA 1
ATOM 4505 C C . ILE A 1 577 ? 4.456 -3.773 16.783 1.00 81.19 577 ILE A C 1
ATOM 4507 O O . ILE A 1 577 ? 4.443 -5.008 16.849 1.00 81.19 577 ILE A O 1
ATOM 4511 N N . PRO A 1 578 ? 5.594 -3.074 16.622 1.00 81.38 578 PRO A N 1
ATOM 4512 C CA . PRO A 1 578 ? 6.903 -3.711 16.608 1.00 81.38 578 PRO A CA 1
ATOM 4513 C C . PRO A 1 578 ? 7.265 -4.228 18.004 1.00 81.38 578 PRO A C 1
ATOM 4515 O O . PRO A 1 578 ? 7.038 -3.565 19.017 1.00 81.38 578 PRO A O 1
ATOM 4518 N N . ILE A 1 579 ? 7.805 -5.442 18.059 1.00 84.81 579 ILE A N 1
ATOM 4519 C CA . ILE A 1 579 ? 8.273 -6.094 19.280 1.00 84.81 579 ILE A CA 1
ATOM 4520 C C . ILE A 1 579 ? 9.596 -6.787 18.973 1.00 84.81 579 ILE A C 1
ATOM 4522 O O . ILE A 1 579 ? 9.638 -7.739 18.186 1.00 84.81 579 ILE A O 1
ATOM 4526 N N . ASP A 1 580 ? 10.657 -6.362 19.653 1.00 83.88 580 ASP A N 1
ATOM 4527 C CA . ASP A 1 580 ? 11.962 -7.000 19.557 1.00 83.88 580 ASP A CA 1
ATOM 4528 C C . ASP A 1 580 ? 12.300 -7.775 20.836 1.00 83.88 580 ASP A C 1
ATOM 4530 O O . ASP A 1 580 ? 12.362 -7.261 21.954 1.00 83.88 580 ASP A O 1
ATOM 4534 N N . ILE A 1 581 ? 12.481 -9.083 20.678 1.00 83.69 581 ILE A N 1
ATOM 4535 C CA . ILE A 1 581 ? 12.816 -9.979 21.790 1.00 83.69 581 ILE A CA 1
ATOM 4536 C C . ILE A 1 581 ? 14.324 -10.025 22.023 1.00 83.69 581 ILE A C 1
ATOM 4538 O O . ILE A 1 581 ? 14.764 -10.278 23.142 1.00 83.69 581 ILE A O 1
ATOM 4542 N N . THR A 1 582 ? 15.115 -9.794 20.979 1.00 77.00 582 THR A N 1
ATOM 4543 C CA . THR A 1 582 ? 16.562 -10.051 20.960 1.00 77.00 582 THR A CA 1
ATOM 4544 C C . THR A 1 582 ? 17.323 -9.113 21.881 1.00 77.00 582 THR A C 1
ATOM 4546 O O . THR A 1 582 ? 18.331 -9.501 22.463 1.00 77.00 582 THR A O 1
ATOM 4549 N N . GLN A 1 583 ? 16.801 -7.900 22.052 1.00 63.38 583 GLN A N 1
ATOM 4550 C CA . GLN A 1 583 ? 17.381 -6.861 22.891 1.00 63.38 583 GLN A CA 1
ATOM 4551 C C . GLN A 1 583 ? 17.044 -7.038 24.380 1.00 63.38 583 GLN A C 1
ATOM 4553 O O . GLN A 1 583 ? 17.612 -6.347 25.219 1.00 63.38 583 GLN A O 1
ATOM 4558 N N . GLU A 1 584 ? 16.108 -7.933 24.727 1.00 60.38 584 GLU A N 1
ATOM 4559 C CA . GLU A 1 584 ? 15.636 -8.180 26.103 1.00 60.38 584 GLU A CA 1
ATOM 4560 C C . GLU A 1 584 ? 15.205 -6.907 26.877 1.00 60.38 584 GLU A C 1
ATOM 4562 O O . GLU A 1 584 ? 15.074 -6.922 28.102 1.00 60.38 584 GLU A O 1
ATOM 4567 N N . GLN A 1 585 ? 14.911 -5.807 26.172 1.00 59.97 585 GLN A N 1
ATOM 4568 C CA . GLN A 1 585 ? 14.566 -4.504 26.759 1.00 59.97 585 GLN A CA 1
ATOM 4569 C C . GLN A 1 585 ? 13.156 -4.467 27.367 1.00 59.97 585 GLN A C 1
ATOM 4571 O O . GLN A 1 585 ? 12.791 -3.504 28.040 1.00 59.97 585 GLN A O 1
ATOM 4576 N N . GLY A 1 586 ? 12.369 -5.527 27.182 1.00 63.62 586 GLY A N 1
ATOM 4577 C CA . GLY A 1 586 ? 11.019 -5.670 27.710 1.00 63.62 586 GLY A CA 1
ATOM 4578 C C . GLY A 1 586 ? 9.952 -5.711 26.618 1.00 63.62 586 GLY A C 1
ATOM 4579 O O . GLY A 1 586 ? 10.131 -5.250 25.501 1.00 63.62 586 GLY A O 1
ATOM 4580 N N . PHE A 1 587 ? 8.802 -6.297 26.951 1.00 69.88 587 PHE A N 1
ATOM 4581 C CA . PHE A 1 587 ? 7.684 -6.451 26.019 1.00 69.88 587 PHE A CA 1
ATOM 4582 C C . PHE A 1 587 ? 7.058 -5.095 25.659 1.00 69.88 587 PHE A C 1
ATOM 4584 O O . PHE A 1 587 ? 6.511 -4.444 26.554 1.00 69.88 587 PHE A O 1
ATOM 4591 N N . MET A 1 588 ? 7.073 -4.744 24.366 1.00 68.00 588 MET A N 1
ATOM 4592 C CA . MET A 1 588 ? 6.599 -3.454 23.836 1.00 68.00 588 MET A CA 1
ATOM 4593 C C . MET A 1 588 ? 7.292 -2.268 24.519 1.00 68.00 588 MET A C 1
ATOM 4595 O O . MET A 1 588 ? 6.640 -1.280 24.871 1.00 68.00 588 MET A O 1
ATOM 4599 N N . ASN A 1 589 ? 8.596 -2.395 24.790 1.00 65.62 589 ASN A N 1
ATOM 4600 C CA . ASN A 1 589 ? 9.377 -1.221 25.151 1.00 65.62 589 ASN A CA 1
ATOM 4601 C C . ASN A 1 589 ? 9.517 -0.311 23.917 1.00 65.62 589 ASN A C 1
ATOM 4603 O O . ASN A 1 589 ? 9.167 -0.727 22.813 1.00 65.62 589 ASN A O 1
ATOM 4607 N N . ALA A 1 590 ? 9.916 0.947 24.114 1.00 57.34 590 ALA A N 1
ATOM 4608 C CA . ALA A 1 590 ? 10.096 1.902 23.023 1.00 57.34 590 ALA A CA 1
ATOM 4609 C C . ALA A 1 590 ? 11.282 1.470 22.149 1.00 57.34 590 ALA A C 1
ATOM 4611 O O . ALA A 1 590 ? 12.387 1.982 22.276 1.00 57.34 590 ALA A O 1
ATOM 4612 N N . ASP A 1 591 ? 11.044 0.486 21.295 1.00 55.19 591 ASP A N 1
ATOM 4613 C CA . ASP A 1 591 ? 12.012 -0.002 20.344 1.00 55.19 591 ASP A CA 1
ATOM 4614 C C . ASP A 1 591 ? 11.764 0.772 19.046 1.00 55.19 591 ASP A C 1
ATOM 4616 O O . ASP A 1 591 ? 10.702 0.676 18.423 1.00 55.19 591 ASP A O 1
ATOM 4620 N N . HIS A 1 592 ? 12.712 1.630 18.691 1.00 63.84 592 HIS A N 1
ATOM 4621 C CA . HIS A 1 592 ? 12.590 2.493 17.531 1.00 63.84 592 HIS A CA 1
ATOM 4622 C C . HIS A 1 592 ? 13.263 1.825 16.324 1.00 63.84 592 HIS A C 1
ATOM 4624 O O . HIS A 1 592 ? 14.357 1.274 16.426 1.00 63.84 592 HIS A O 1
ATOM 4630 N N . PHE A 1 593 ? 12.581 1.795 15.180 1.00 59.31 593 PHE A N 1
ATOM 4631 C CA . PHE A 1 593 ? 13.042 1.067 13.999 1.00 59.31 593 PHE A CA 1
ATOM 4632 C C . PHE A 1 593 ? 12.732 1.859 12.745 1.00 59.31 593 PHE A C 1
ATOM 4634 O O . PHE A 1 593 ? 11.610 2.325 12.561 1.00 59.31 593 PHE A O 1
ATOM 4641 N N . LEU A 1 594 ? 13.723 1.955 11.868 1.00 55.31 594 LEU A N 1
ATOM 4642 C CA . LEU A 1 594 ? 13.526 2.422 10.514 1.00 55.31 594 LEU A CA 1
ATOM 4643 C C . LEU A 1 594 ? 13.328 1.204 9.619 1.00 55.31 594 LEU A C 1
ATOM 4645 O O . LEU A 1 594 ? 14.238 0.397 9.388 1.00 55.31 594 LEU A O 1
ATOM 4649 N N . ASN A 1 595 ? 12.113 1.079 9.104 1.00 62.66 595 ASN A N 1
ATOM 4650 C CA . ASN A 1 595 ? 11.778 0.052 8.138 1.00 62.66 595 ASN A CA 1
ATOM 4651 C C . ASN A 1 595 ? 12.078 0.586 6.729 1.00 62.66 595 ASN A C 1
ATOM 4653 O O . ASN A 1 595 ? 11.209 1.140 6.059 1.00 62.66 595 ASN A O 1
ATOM 4657 N N . LEU A 1 596 ? 13.345 0.491 6.319 1.00 52.84 596 LEU A N 1
ATOM 4658 C CA . LEU A 1 596 ? 13.817 0.917 4.990 1.00 52.84 596 LEU A CA 1
ATOM 4659 C C . LEU A 1 596 ? 13.525 -0.085 3.891 1.00 52.84 596 LEU A C 1
ATOM 4661 O O . LEU A 1 596 ? 13.413 0.279 2.728 1.00 52.84 596 LEU A O 1
ATOM 4665 N N . ALA A 1 597 ? 13.510 -1.348 4.289 1.00 51.56 597 ALA A N 1
ATOM 4666 C CA . ALA A 1 597 ? 13.452 -2.493 3.410 1.00 51.56 597 ALA A CA 1
ATOM 4667 C C . ALA A 1 597 ? 12.015 -2.867 3.051 1.00 51.56 597 ALA A C 1
ATOM 4669 O O . ALA A 1 597 ? 11.833 -3.674 2.152 1.00 51.56 597 ALA A O 1
ATOM 4670 N N . THR A 1 598 ? 11.033 -2.332 3.781 1.00 51.12 598 THR A N 1
ATOM 4671 C CA . THR A 1 598 ? 9.599 -2.589 3.631 1.00 51.12 598 THR A CA 1
ATOM 4672 C C . THR A 1 598 ? 9.193 -4.050 3.560 1.00 51.12 598 THR A C 1
ATOM 4674 O O . THR A 1 598 ? 8.016 -4.306 3.373 1.00 51.12 598 THR A O 1
ATOM 4677 N N . GLU A 1 599 ? 10.096 -5.004 3.813 1.00 55.06 599 GLU A N 1
ATOM 4678 C CA . GLU A 1 599 ? 9.802 -6.414 3.612 1.00 55.06 599 GLU A CA 1
ATOM 4679 C C . GLU A 1 599 ? 8.759 -6.872 4.626 1.00 55.06 599 GLU A C 1
ATOM 4681 O O . GLU A 1 599 ? 9.024 -7.095 5.814 1.00 55.06 599 GLU A O 1
ATOM 4686 N N . LYS A 1 600 ? 7.531 -6.957 4.131 1.00 52.50 600 LYS A N 1
ATOM 4687 C CA . LYS A 1 600 ? 6.346 -7.364 4.862 1.00 52.50 600 LYS A CA 1
ATOM 4688 C C . LYS A 1 600 ? 5.662 -8.413 4.009 1.00 52.50 600 LYS A C 1
ATOM 4690 O O . LYS A 1 600 ? 5.444 -8.227 2.822 1.00 52.50 600 LYS A O 1
ATOM 4695 N N . GLY A 1 601 ? 5.324 -9.531 4.623 1.00 48.69 601 GLY A N 1
ATOM 4696 C CA . GLY A 1 601 ? 4.628 -10.604 3.935 1.00 48.69 601 GLY A CA 1
ATOM 4697 C C . GLY A 1 601 ? 4.692 -11.874 4.750 1.00 48.69 601 GLY A C 1
ATOM 4698 O O . GLY A 1 601 ? 5.508 -12.003 5.667 1.00 48.69 601 GLY A O 1
ATOM 4699 N N . SER A 1 602 ? 3.812 -12.815 4.439 1.00 47.72 602 SER A N 1
ATOM 4700 C CA . SER A 1 602 ? 3.916 -14.151 5.004 1.00 47.72 602 SER A CA 1
ATOM 4701 C C . SER A 1 602 ? 5.257 -14.781 4.574 1.00 47.72 602 SER A C 1
ATOM 4703 O O . SER A 1 602 ? 5.951 -15.337 5.427 1.00 47.72 602 SER A O 1
ATOM 4705 N N . SER A 1 603 ? 5.688 -14.529 3.324 1.00 48.66 603 SER A N 1
ATOM 4706 C CA . SER A 1 603 ? 6.779 -15.236 2.642 1.00 48.66 603 SER A CA 1
ATOM 4707 C C . SER A 1 603 ? 7.997 -14.378 2.210 1.00 48.66 603 SER A C 1
ATOM 4709 O O . SER A 1 603 ? 8.777 -14.795 1.353 1.00 48.66 603 SER A O 1
ATOM 4711 N N . PHE A 1 604 ? 8.293 -13.248 2.866 1.00 56.16 604 PHE A N 1
ATOM 4712 C CA . PHE A 1 604 ? 9.417 -12.392 2.424 1.00 56.16 604 PHE A CA 1
ATOM 4713 C C . PHE A 1 604 ? 10.833 -12.907 2.773 1.00 56.16 604 PHE A C 1
ATOM 4715 O O . PHE A 1 604 ? 11.766 -12.689 2.006 1.00 56.16 604 PHE A O 1
ATOM 4722 N N . LEU A 1 605 ? 11.020 -13.647 3.878 1.00 49.00 605 LEU A N 1
ATOM 4723 C CA . LEU A 1 605 ? 12.317 -14.288 4.180 1.00 49.00 605 LEU A CA 1
ATOM 4724 C C . LEU A 1 605 ? 12.654 -15.441 3.209 1.00 49.00 605 LEU A C 1
ATOM 4726 O O . LEU A 1 605 ? 13.694 -16.082 3.350 1.00 49.00 605 LEU A O 1
ATOM 4730 N N . TYR A 1 606 ? 11.765 -15.744 2.260 1.00 53.94 606 TYR A N 1
ATOM 4731 C CA . TYR A 1 606 ? 11.724 -17.025 1.562 1.00 53.94 606 TYR A CA 1
ATOM 4732 C C . TYR A 1 606 ? 11.976 -16.909 0.067 1.00 53.94 606 TYR A C 1
ATOM 4734 O O . TYR A 1 606 ? 12.720 -17.719 -0.484 1.00 53.94 606 TYR A O 1
ATOM 4742 N N . GLU A 1 607 ? 11.433 -15.886 -0.594 1.00 42.62 607 GLU A N 1
ATOM 4743 C CA . GLU A 1 607 ? 11.663 -15.703 -2.035 1.00 42.62 607 GLU A CA 1
ATOM 4744 C C . GLU A 1 607 ? 13.055 -15.149 -2.372 1.00 42.62 607 GLU A C 1
ATOM 4746 O O . GLU A 1 607 ? 13.454 -15.143 -3.534 1.00 42.62 607 GLU A O 1
ATOM 4751 N N . SER A 1 608 ? 13.855 -14.789 -1.363 1.00 44.00 608 SER A N 1
ATOM 4752 C CA . SER A 1 608 ? 15.268 -14.427 -1.531 1.00 44.00 608 SER A CA 1
ATOM 4753 C C . SER A 1 608 ? 16.255 -15.574 -1.255 1.00 44.00 608 SER A C 1
ATOM 4755 O O . SER A 1 608 ? 17.463 -15.343 -1.267 1.00 44.00 608 SER A O 1
ATOM 4757 N N . GLN A 1 609 ? 15.792 -16.820 -1.037 1.00 36.84 609 GLN A N 1
ATOM 4758 C CA . GLN A 1 609 ? 16.676 -17.945 -0.670 1.00 36.84 609 GLN A CA 1
ATOM 4759 C C . GLN A 1 609 ? 16.641 -19.201 -1.562 1.00 36.84 609 GLN A C 1
ATOM 4761 O O . GLN A 1 609 ? 17.265 -20.202 -1.211 1.00 36.84 609 GLN A O 1
ATOM 4766 N N . THR A 1 610 ? 16.071 -19.170 -2.773 1.00 31.58 610 THR A N 1
ATOM 4767 C CA . THR A 1 610 ? 16.578 -20.066 -3.840 1.00 31.58 610 THR A CA 1
ATOM 4768 C C . THR A 1 610 ? 17.614 -19.318 -4.661 1.00 31.58 610 THR A C 1
ATOM 4770 O O . THR A 1 610 ? 17.319 -18.744 -5.708 1.00 31.58 610 THR A O 1
ATOM 4773 N N . MET A 1 611 ? 18.827 -19.286 -4.114 1.00 35.25 611 MET A N 1
ATOM 4774 C CA . MET A 1 611 ? 19.894 -18.387 -4.522 1.00 35.25 611 MET A CA 1
ATOM 4775 C C . MET A 1 611 ? 21.245 -19.117 -4.480 1.00 35.25 611 MET A C 1
ATOM 4777 O O . MET A 1 611 ? 21.792 -19.337 -3.410 1.00 35.25 611 MET A O 1
ATOM 4781 N N . ASP A 1 612 ? 21.781 -19.497 -5.640 1.00 31.28 612 ASP A N 1
ATOM 4782 C CA . ASP A 1 612 ? 23.227 -19.661 -5.891 1.00 31.28 612 ASP A CA 1
ATOM 4783 C C . ASP A 1 612 ? 23.406 -19.582 -7.426 1.00 31.28 612 ASP A C 1
ATOM 4785 O O . ASP A 1 612 ? 22.521 -20.035 -8.154 1.00 31.28 612 ASP A O 1
ATOM 4789 N N . TRP A 1 613 ? 24.430 -18.969 -8.042 1.00 26.42 613 TRP A N 1
ATOM 4790 C CA . TRP A 1 613 ? 25.848 -18.953 -7.663 1.00 26.42 613 TRP A CA 1
ATOM 4791 C C . TRP A 1 613 ? 26.574 -17.616 -7.881 1.00 26.42 613 TRP A C 1
ATOM 4793 O O . TRP A 1 613 ? 27.660 -17.637 -8.441 1.00 26.42 613 TRP A O 1
ATOM 4803 N N . THR A 1 614 ? 25.992 -16.473 -7.476 1.00 31.22 614 THR A N 1
ATOM 4804 C CA . THR A 1 614 ? 26.730 -15.281 -6.957 1.00 31.22 614 THR A CA 1
ATOM 4805 C C . THR A 1 614 ? 25.805 -14.062 -6.745 1.00 31.22 614 THR A C 1
ATOM 4807 O O . THR A 1 614 ? 25.780 -13.159 -7.577 1.00 31.22 614 THR A O 1
ATOM 4810 N N . SER A 1 615 ? 25.103 -13.994 -5.607 1.00 32.59 615 SER A N 1
ATOM 4811 C CA . SER A 1 615 ? 24.365 -12.811 -5.098 1.00 32.59 615 SER A CA 1
ATOM 4812 C C . SER A 1 615 ? 23.182 -12.296 -5.934 1.00 32.59 615 SER A C 1
ATOM 4814 O O . SER A 1 615 ? 23.346 -11.457 -6.815 1.00 32.59 615 SER A O 1
ATOM 4816 N N . TYR A 1 616 ? 21.964 -12.705 -5.564 1.00 42.09 616 TYR A N 1
ATOM 4817 C CA . TYR A 1 616 ? 20.701 -12.129 -6.051 1.00 42.09 616 TYR A CA 1
ATOM 4818 C C . TYR A 1 616 ? 19.907 -11.492 -4.901 1.00 42.09 616 TYR A C 1
ATOM 4820 O O . TYR A 1 616 ? 18.775 -11.868 -4.613 1.00 42.09 616 TYR A O 1
ATOM 4828 N N . TYR A 1 617 ? 20.510 -10.506 -4.239 1.00 43.06 617 TYR A N 1
ATOM 4829 C CA . TYR A 1 617 ? 19.754 -9.579 -3.399 1.00 43.06 617 TYR A CA 1
ATOM 4830 C C . TYR A 1 617 ? 18.729 -8.839 -4.280 1.00 43.06 617 TYR A C 1
ATOM 4832 O O . TYR A 1 617 ? 19.064 -8.435 -5.395 1.00 43.06 617 TYR A O 1
ATOM 4840 N N . PHE A 1 618 ? 17.491 -8.654 -3.798 1.00 53.72 618 PHE A N 1
ATOM 4841 C CA . PHE A 1 618 ? 16.499 -7.783 -4.460 1.00 53.72 618 PHE A CA 1
ATOM 4842 C C . PHE A 1 618 ? 17.074 -6.378 -4.711 1.00 53.72 618 PHE A C 1
ATOM 4844 O O . PHE A 1 618 ? 16.765 -5.751 -5.723 1.00 53.72 618 PHE A O 1
ATOM 4851 N N . ASP A 1 619 ? 17.972 -5.945 -3.820 1.00 65.69 619 ASP A N 1
ATOM 4852 C CA . ASP A 1 619 ? 18.808 -4.763 -3.970 1.00 65.69 619 ASP A CA 1
ATOM 4853 C C . ASP A 1 619 ? 20.126 -5.105 -4.656 1.00 65.69 619 ASP A C 1
ATOM 4855 O O . ASP A 1 619 ? 21.016 -5.716 -4.060 1.00 65.69 619 ASP A O 1
ATOM 4859 N N . GLY A 1 620 ? 20.294 -4.693 -5.903 1.00 77.50 620 GLY A N 1
ATOM 4860 C CA . GLY A 1 620 ? 21.531 -4.994 -6.600 1.00 77.50 620 GLY A CA 1
ATOM 4861 C C . GLY A 1 620 ? 21.502 -4.694 -8.077 1.00 77.50 620 GLY A C 1
ATOM 4862 O O . GLY A 1 620 ? 20.468 -4.392 -8.676 1.00 77.50 620 GLY A O 1
ATOM 4863 N N . PHE A 1 621 ? 22.681 -4.780 -8.672 1.00 83.44 621 PHE A N 1
ATOM 4864 C CA . PHE A 1 621 ? 22.877 -4.661 -10.097 1.00 83.44 621 PHE A CA 1
ATOM 4865 C C . PHE A 1 621 ? 22.680 -5.999 -10.801 1.00 83.44 621 PHE A C 1
ATOM 4867 O O . PHE A 1 621 ? 23.280 -7.017 -10.450 1.00 83.44 621 PHE A O 1
ATOM 4874 N N . LYS A 1 622 ? 21.906 -5.949 -11.882 1.00 81.69 622 LYS A N 1
ATOM 4875 C CA . LYS A 1 622 ? 21.872 -6.955 -12.939 1.00 81.69 622 LYS A CA 1
ATOM 4876 C C . LYS A 1 622 ? 22.733 -6.455 -14.089 1.00 81.69 622 LYS A C 1
ATOM 4878 O O . LYS A 1 622 ? 22.655 -5.289 -14.462 1.00 81.69 622 LYS A O 1
ATOM 4883 N N . TYR A 1 623 ? 23.566 -7.325 -14.642 1.00 84.38 623 TYR A N 1
ATOM 4884 C CA . TYR A 1 623 ? 24.432 -6.994 -15.769 1.00 84.38 623 TYR A CA 1
ATOM 4885 C C . TYR A 1 623 ? 24.778 -8.249 -16.573 1.00 84.38 623 TYR A C 1
ATOM 4887 O O . TYR A 1 623 ? 24.701 -9.377 -16.088 1.00 84.38 623 TYR A O 1
ATOM 4895 N N . LYS A 1 624 ? 25.199 -8.040 -17.817 1.00 83.75 624 LYS A N 1
ATOM 4896 C CA . LYS A 1 624 ? 25.837 -9.037 -18.685 1.00 83.75 624 LYS A CA 1
ATOM 4897 C C . LYS A 1 624 ? 27.320 -8.719 -18.834 1.00 83.75 624 LYS A C 1
ATOM 4899 O O . LYS A 1 624 ? 27.756 -7.620 -18.506 1.00 83.75 624 LYS A O 1
ATOM 4904 N N . TRP A 1 625 ? 28.105 -9.648 -19.368 1.00 83.69 625 TRP A N 1
ATOM 4905 C CA . TRP A 1 625 ? 29.532 -9.434 -19.618 1.00 83.69 625 TRP A CA 1
ATOM 4906 C C . TRP A 1 625 ? 29.984 -10.019 -20.953 1.00 83.69 625 TRP A C 1
ATOM 4908 O O . TRP A 1 625 ? 29.294 -10.825 -21.575 1.00 83.69 625 TRP A O 1
ATOM 4918 N N . GLU A 1 626 ? 31.155 -9.577 -21.406 1.00 75.31 626 GLU A N 1
ATOM 4919 C CA . GLU A 1 626 ? 31.805 -10.101 -22.608 1.00 75.31 626 GLU A CA 1
ATOM 4920 C C . GLU A 1 626 ? 32.730 -11.282 -22.270 1.00 75.31 626 GLU A C 1
ATOM 4922 O O . GLU A 1 626 ? 33.517 -11.213 -21.327 1.00 75.31 626 GLU A O 1
ATOM 4927 N N . GLY A 1 627 ? 32.692 -12.344 -23.078 1.00 73.31 627 GLY A N 1
ATOM 4928 C CA . GLY A 1 627 ? 33.550 -13.526 -22.918 1.00 73.31 627 GLY A CA 1
ATOM 4929 C C . GLY A 1 627 ? 32.835 -14.733 -22.303 1.00 73.31 627 GLY A C 1
ATOM 4930 O O . GLY A 1 627 ? 31.630 -14.710 -22.076 1.00 73.31 627 GLY A O 1
ATOM 4931 N N . THR A 1 628 ? 33.580 -15.821 -22.095 1.00 70.56 628 THR A N 1
ATOM 4932 C CA . THR A 1 628 ? 33.046 -17.108 -21.607 1.00 70.56 628 THR A CA 1
ATOM 4933 C C . THR A 1 628 ? 33.287 -17.350 -20.120 1.00 70.56 628 THR A C 1
ATOM 4935 O O . THR A 1 628 ? 32.725 -18.287 -19.564 1.00 70.56 628 THR A O 1
ATOM 4938 N N . GLU A 1 629 ? 34.130 -16.542 -19.480 1.00 73.75 629 GLU A N 1
ATOM 4939 C CA . GLU A 1 629 ? 34.438 -16.644 -18.052 1.00 73.75 629 GLU A CA 1
ATOM 4940 C C . GLU A 1 629 ? 33.583 -15.650 -17.265 1.00 73.75 629 GLU A C 1
ATOM 4942 O O . GLU A 1 629 ? 33.361 -14.528 -17.723 1.00 73.75 629 GLU A O 1
ATOM 4947 N N . GLN A 1 630 ? 33.081 -16.073 -16.103 1.00 73.06 630 GLN A N 1
ATOM 4948 C CA . GLN A 1 630 ? 32.315 -15.217 -15.200 1.00 73.06 630 GLN A CA 1
ATOM 4949 C C . GLN A 1 630 ? 33.199 -14.054 -14.713 1.00 73.06 630 GLN A C 1
ATOM 4951 O O . GLN A 1 630 ? 34.339 -14.291 -14.306 1.00 73.06 630 GLN A O 1
ATOM 4956 N N . PRO A 1 631 ? 32.723 -12.800 -14.773 1.00 75.69 631 PRO A N 1
ATOM 4957 C CA . PRO A 1 631 ? 33.509 -11.646 -14.384 1.00 75.69 631 PRO A CA 1
ATOM 4958 C C . PRO A 1 631 ? 33.646 -11.611 -12.863 1.00 75.69 631 PRO A C 1
ATOM 4960 O O . PRO A 1 631 ? 32.698 -11.887 -12.133 1.00 75.69 631 PRO A O 1
ATOM 4963 N N . GLU A 1 632 ? 34.823 -11.220 -12.385 1.00 85.50 632 GLU A N 1
ATOM 4964 C CA . GLU A 1 632 ? 35.028 -10.892 -10.977 1.00 85.50 632 GLU A CA 1
ATOM 4965 C C . GLU A 1 632 ? 34.401 -9.516 -10.715 1.00 85.50 632 GLU A C 1
ATOM 4967 O O . GLU A 1 632 ? 34.954 -8.484 -11.091 1.00 85.50 632 GLU A O 1
ATOM 4972 N N . ALA A 1 633 ? 33.198 -9.480 -10.158 1.00 81.50 633 ALA A N 1
ATOM 4973 C CA . ALA A 1 633 ? 32.487 -8.239 -9.894 1.00 81.50 633 ALA A CA 1
ATOM 4974 C C . ALA A 1 633 ? 31.889 -8.268 -8.492 1.00 81.50 633 ALA A C 1
ATOM 4976 O O . ALA A 1 633 ? 31.166 -9.196 -8.134 1.00 81.50 633 ALA A O 1
ATOM 4977 N N . ASP A 1 634 ? 32.181 -7.220 -7.732 1.00 83.56 634 ASP A N 1
ATOM 4978 C CA . ASP A 1 634 ? 31.739 -7.081 -6.355 1.00 83.56 634 ASP A CA 1
ATOM 4979 C C . ASP A 1 634 ? 30.584 -6.095 -6.287 1.00 83.56 634 ASP A C 1
ATOM 4981 O O . ASP A 1 634 ? 30.582 -5.051 -6.946 1.00 83.56 634 ASP A O 1
ATOM 4985 N N . GLN A 1 635 ? 29.605 -6.425 -5.456 1.00 84.12 635 GLN A N 1
ATOM 4986 C CA . GLN A 1 635 ? 28.484 -5.552 -5.165 1.00 84.12 635 GLN A C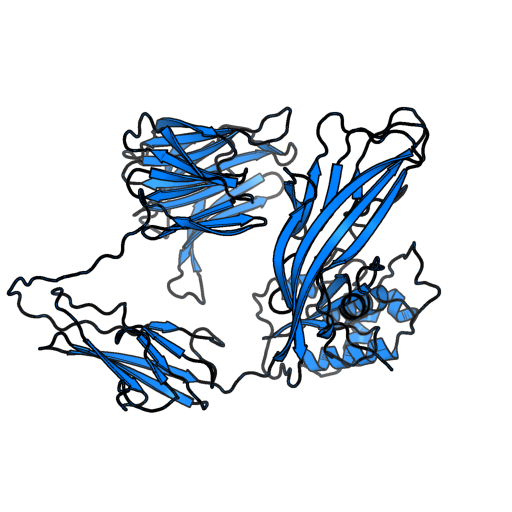A 1
ATOM 4987 C C . GLN A 1 635 ? 28.440 -5.263 -3.674 1.00 84.12 635 GLN A C 1
ATOM 4989 O O . GLN A 1 635 ? 28.674 -6.156 -2.861 1.00 84.12 635 GLN A O 1
ATOM 4994 N N . SER A 1 636 ? 28.154 -4.017 -3.312 1.00 80.38 636 SER A N 1
ATOM 4995 C CA . SER A 1 636 ? 27.936 -3.633 -1.917 1.00 80.38 636 SER A CA 1
ATOM 4996 C C . SER A 1 636 ? 26.746 -2.699 -1.792 1.00 80.38 636 SER A C 1
ATOM 4998 O O . SER A 1 636 ? 26.504 -1.868 -2.666 1.00 80.38 636 SER A O 1
ATOM 5000 N N . LEU A 1 637 ? 26.009 -2.847 -0.696 1.00 77.62 637 LEU A N 1
ATOM 5001 C CA . LEU A 1 637 ? 24.899 -1.986 -0.321 1.00 77.62 637 LEU A CA 1
ATOM 5002 C C . LEU A 1 637 ? 25.293 -1.241 0.949 1.00 77.62 637 LEU A C 1
ATOM 5004 O O . LEU A 1 637 ? 25.783 -1.845 1.900 1.00 77.62 637 LEU A O 1
ATOM 5008 N N . ILE A 1 638 ? 25.149 0.077 0.930 1.00 79.25 638 ILE A N 1
ATOM 5009 C CA . ILE A 1 638 ? 25.673 0.961 1.961 1.00 79.25 638 ILE A CA 1
ATOM 5010 C C . ILE A 1 638 ? 24.594 1.952 2.358 1.00 79.25 638 ILE A C 1
ATOM 5012 O O . ILE A 1 638 ? 23.995 2.601 1.505 1.00 79.25 638 ILE A O 1
ATOM 5016 N N . TYR A 1 639 ? 24.414 2.123 3.661 1.00 80.06 639 TYR A N 1
ATOM 5017 C CA . TYR A 1 639 ? 23.437 3.038 4.230 1.00 80.06 639 TYR A CA 1
ATOM 5018 C C . TYR A 1 639 ? 24.153 4.137 5.005 1.00 80.06 639 TYR A C 1
ATOM 5020 O O . TYR A 1 639 ? 25.074 3.856 5.774 1.00 80.06 639 TYR A O 1
ATOM 5028 N N . ARG A 1 640 ? 23.748 5.395 4.804 1.00 83.06 640 ARG A N 1
ATOM 5029 C CA . ARG A 1 640 ? 24.306 6.548 5.526 1.00 83.06 640 ARG A CA 1
ATOM 5030 C C . ARG A 1 640 ? 23.217 7.473 6.026 1.00 83.06 640 ARG A C 1
ATOM 5032 O O . ARG A 1 640 ? 22.393 7.946 5.248 1.00 83.06 640 ARG A O 1
ATOM 5039 N N . ILE A 1 641 ? 23.301 7.821 7.304 1.00 81.88 641 ILE A N 1
ATOM 5040 C CA . ILE A 1 641 ? 22.437 8.826 7.921 1.00 81.88 641 ILE A CA 1
ATOM 5041 C C . ILE A 1 641 ? 23.078 10.203 7.780 1.00 81.88 641 ILE A C 1
ATOM 5043 O O . ILE A 1 641 ? 24.243 10.424 8.134 1.00 81.88 641 ILE A O 1
ATOM 5047 N N . LYS A 1 642 ? 22.299 11.145 7.255 1.00 82.69 642 LYS A N 1
ATOM 5048 C CA . LYS A 1 642 ? 22.662 12.544 7.040 1.00 82.69 642 LYS A CA 1
ATOM 5049 C C . LYS A 1 642 ? 21.681 13.443 7.782 1.00 82.69 642 LYS A C 1
ATOM 5051 O O . LYS A 1 642 ? 20.547 13.072 8.050 1.00 82.69 642 LYS A O 1
ATOM 5056 N N . ASN A 1 643 ? 22.137 14.644 8.123 1.00 83.25 643 ASN A N 1
ATOM 5057 C CA . ASN A 1 643 ? 21.305 15.708 8.696 1.00 83.25 643 ASN A CA 1
ATOM 5058 C C . ASN A 1 643 ? 20.570 15.376 10.012 1.00 83.25 643 ASN A C 1
ATOM 5060 O O . ASN A 1 643 ? 19.755 16.174 10.456 1.00 83.25 643 ASN A O 1
ATOM 5064 N N . LEU A 1 644 ? 20.925 14.280 10.695 1.00 81.25 644 LEU A N 1
ATOM 5065 C CA . LEU A 1 644 ? 20.430 13.982 12.038 1.00 81.25 644 LEU A CA 1
ATOM 5066 C C . LEU A 1 644 ? 20.934 15.027 13.050 1.00 81.25 644 LEU A C 1
ATOM 5068 O O . LEU A 1 644 ? 22.136 15.333 13.112 1.00 81.25 644 LEU A O 1
ATOM 5072 N N . ALA A 1 645 ? 20.015 15.568 13.853 1.00 75.31 645 ALA A N 1
ATOM 5073 C CA . ALA A 1 645 ? 20.328 16.571 14.862 1.00 75.31 645 ALA A CA 1
ATOM 5074 C C . ALA A 1 645 ? 21.270 16.013 15.944 1.00 75.31 645 ALA A C 1
ATOM 5076 O O . ALA A 1 645 ? 21.103 14.901 16.436 1.00 75.31 645 ALA A O 1
ATOM 5077 N N . LEU A 1 646 ? 22.248 16.814 16.383 1.00 66.06 646 LEU A N 1
ATOM 5078 C CA . LEU A 1 646 ? 23.177 16.411 17.452 1.00 66.06 646 LEU A CA 1
ATOM 5079 C C . LEU A 1 646 ? 22.464 16.136 18.788 1.00 66.06 646 LEU A C 1
ATOM 5081 O O . LEU A 1 646 ? 22.945 15.331 19.572 1.00 66.06 646 LEU A O 1
ATOM 5085 N N . SER A 1 647 ? 21.324 16.786 19.046 1.00 65.88 647 SER A N 1
ATOM 5086 C CA . SER A 1 647 ? 20.471 16.521 20.216 1.00 65.88 647 SER A CA 1
ATOM 5087 C C . SER A 1 647 ? 19.762 15.166 20.161 1.00 65.88 647 SER A C 1
ATOM 5089 O O . SER A 1 647 ? 19.277 14.686 21.186 1.00 65.88 647 SER A O 1
ATOM 5091 N N . ASP A 1 648 ? 19.679 14.566 18.974 1.00 66.94 648 ASP A N 1
ATOM 5092 C CA . ASP A 1 648 ? 19.103 13.239 18.769 1.00 66.94 648 ASP A CA 1
ATOM 5093 C C . ASP A 1 648 ? 20.141 12.132 18.881 1.00 66.94 648 ASP A C 1
ATOM 5095 O O . ASP A 1 648 ? 19.771 10.993 19.146 1.00 66.94 648 ASP A O 1
ATOM 5099 N N . MET A 1 649 ? 21.429 12.474 18.795 1.00 58.44 649 MET A N 1
ATOM 5100 C CA . MET A 1 649 ? 22.522 11.566 19.125 1.00 58.44 649 MET A CA 1
ATOM 5101 C C . MET A 1 649 ? 22.583 11.385 20.638 1.00 58.44 649 MET A C 1
ATOM 5103 O O . MET A 1 649 ? 23.309 12.086 21.346 1.00 58.44 649 MET A O 1
ATOM 5107 N N . GLN A 1 650 ? 21.764 10.475 21.159 1.00 57.66 650 GLN A N 1
ATOM 5108 C CA . GLN A 1 650 ? 21.845 10.104 22.561 1.00 57.66 650 GLN A CA 1
ATOM 5109 C C . GLN A 1 650 ? 23.087 9.255 22.824 1.00 57.66 650 GLN A C 1
ATOM 5111 O O . GLN A 1 650 ? 23.376 8.270 22.148 1.00 57.66 650 GLN A O 1
ATOM 5116 N N . VAL A 1 651 ? 23.786 9.636 23.892 1.00 44.69 651 VAL A N 1
ATOM 5117 C CA . VAL A 1 651 ? 24.720 8.788 24.626 1.00 44.69 651 VAL A CA 1
ATOM 5118 C C . VAL A 1 651 ? 23.900 7.639 25.223 1.00 44.69 651 VAL A C 1
ATOM 5120 O O . VAL A 1 651 ? 23.423 7.749 26.351 1.00 44.69 651 VAL A O 1
ATOM 5123 N N . TYR A 1 652 ? 23.717 6.540 24.486 1.00 42.25 652 TYR A N 1
ATOM 5124 C CA . TYR A 1 652 ? 23.345 5.251 25.080 1.00 42.25 652 TYR A CA 1
ATOM 5125 C C . TYR A 1 652 ? 24.556 4.741 25.875 1.00 42.25 652 TYR A C 1
ATOM 5127 O O . TYR A 1 652 ? 25.313 3.877 25.446 1.00 42.25 652 TYR A O 1
ATOM 5135 N N . GLY A 1 653 ? 24.809 5.391 27.010 1.00 33.69 653 GLY A N 1
ATOM 5136 C CA . GLY A 1 653 ? 25.775 4.973 28.010 1.00 33.69 653 GLY A CA 1
ATOM 5137 C C . GLY A 1 653 ? 25.082 4.063 29.012 1.00 33.69 653 GLY A C 1
ATOM 5138 O O . GLY A 1 653 ? 24.291 4.540 29.828 1.00 33.69 653 GLY A O 1
ATOM 5139 N N . GLY A 1 654 ? 25.406 2.776 28.943 1.00 27.52 654 GLY A N 1
ATOM 5140 C CA . GLY A 1 654 ? 25.089 1.747 29.927 1.00 27.52 654 GLY A CA 1
ATOM 5141 C C . GLY A 1 654 ? 26.113 0.637 29.833 1.00 27.52 654 GLY A C 1
ATOM 5142 O O . GLY A 1 654 ? 26.035 -0.105 28.833 1.00 27.52 654 GLY A O 1
#

Foldseek 3Di:
DWDWDWDDDPQDIWIKIWDWDCVPVVDIDTQAMDTDPAHWAEWDDDDQKIWTKHFHADPVVRDGDDFIKIWIWGCVPVHYIGTLAMDTHGHQWHYWDDDDQWIKIKHFDQDPVVRFRQKIKIWIWGCPPVHYIGTQAMDMDGAHWHYWDDDDQWIWTFHQQAFTFIWGCPPVNYIDGPDTDGDDAGWHDWDDDDQWIWTCGHQQGIDIDGNDPDDDDDDDDDDDDDDDDPFDAKDWDKDKDWDALDPFAAEAQTWIKIFRVVIAGPVGADKAKWKDKQNHTDDPDDDDAWDAPVDRRMTTGHHNDWDKIKMKMWMDSPPHIDMDIDIYTYDYDDQDFDFPDKWKWKKKKKKKKWFQFQWKWFQKKWKDFFFDDDPPFKHFNGKDKPDPPFDWDADPQRTTITMGGPDHPDIQHNRGMDMIMMMTIMMGTWTDRPDDWCVVFDDDPPPPLLVFQLDADDQLRLVDPVLLVLLCVQCPPPDTLLVSLQSLLVVLLVQEDEDPVQPDPDHDGHRLSVLNVVSYYHQRNSASVSSSSSSSVSWGKWKAFFAWVLQVLQDAFDWDDGGHMWMWTQHGSPGTQTAGSRVVPHGSGRTRTRRRNPQTGSASVPVLPVDDDDDDDSGHMDIDIDDDDDTPMDMDITMHIGPIDPVSNDPPDD

pLDDT: mean 78.29, std 16.03, range [26.42, 98.06]

Secondary structure (DSSP, 8-state):
-EEEEEEEETTEEEEEEEEEE-SSTTS-EEEEEEEESSEEEEEEEETTEEEEEEE-EETTTTEE-S-EEEEEEE-SSTTS-EEEEEEEE-SSEEEEEEETTEEEEEEEEPPTTT----EEEEEEEE-SSTTS-EEEEEEEEES-EEEEEEETTEEEEEETTSSEEEEE-SSTTS-EEEEEE--SS---EEEEETTEEEEE-GGG-EEEEE--SSPPP-PPP-------S-----B---EEES-BSSSSEEETTSEEEEE-TT-B-TT----EEEEEETTEE--TT--SSEEE-SSTTEEEEE--S-EEEEEEEEEE-SS-EEEEEEEEEEE--PSP-EEEEEEEEEEEEEEEEEE-SSSPEEEEEEEEE----BTTTEEEEEEEESSS-PEEEE-TT--EEEEEE--TT--B-TT-EEEEEEEEEEEEEEEE-TT---TT----TT-HHHHHTTS--SS--TTSHHHHHHHHHHHTT---HHHHHHHHHHHHHHH--B-TTT-SSSPPP--HHHHHHH--B-HHHHHHHHHHHHHTTT--EEEEEEEEHHHHHH-SSSEEP--EEEEEEEETTTEEEEE-STT-S-TT----EE--S---SSSTTTTT-S--SS---SSEEEEEESSSSPP-EEEEEEEEEES--TTT------